Protein AF-A0A8S2LA49-F1 (afdb_monomer_lite)

Radius of gyration: 34.68 Å; chains: 1; bounding box: 77×92×83 Å

pLDDT: mean 70.98, std 21.09, range [27.19, 97.44]

Organism: NCBI:txid392030

Foldseek 3Di:
DDQLVVLCVVVVDPDSQQSDCDDPNDGHPSCLLPPVVVVLLVVLVVVLVVVVVVDPDDDDDDPDVPLLVLLVVLLVLLVVLLVVVVCCVPPVDPDDDDPVVVVSNVSVVVSSVSVSVCSNPVQDDDDDDVVVSVVSVVVVLCSVCVVVVVCVVPDPDDPVVNVSSVVSNVSVVVSVVSVVVSVPPPDDDDDDDDDDDDDDDDDDDDDDDDDDDDDDDDDDDPDDDPQLEPVPDDPVCVLVVVSCVVVVVCVVVVVCPDPVNDHDDYPLLPLDPPPDPDPDVDPVVVCCVPQVVVLVVLLVLLVLLLVLCVVQVVLVVVLVVLVVVQVPDPPPPVSVVVNVVSVVSNVVSNVSSVSSVVVSVVSLLVSLSSQLSVQLVVLVVVLVVDDPVVNVVDDPVRSVCSSPVVSVVVSVVSVVVSCVVSVVVSVVVVVVVVCVPPNPLLVVLVVVVVVVVVVVVVLVVLLVVLVVQLVVLVVVLVVLVVVCVVCVVVCVVVVCPVVSVVVSVVSVVSNVVSVVSNVVSVVVVVVCVVCSVVVSVD

Secondary structure (DSSP, 8-state):
--HHHHHHHHH--SSTTSSSSEETTEE-HHHIIIIIIHHHHHHHHHHHHHHHHT----------HHHHHHHHHHHHHHHHHHHHHHHIIIII--SPPPHHHHHHHHHHHHHHHHHHHHHHHTTS------HHHHHHHHHHHHHHTHHHHHHHHH-S--HHHHHHHHHHHHHHHHHHHHHHHHHHTT-------------------------------------------GGG--HHHHHHTGGGHHHHHHHHTT---SGGGSPPPPGGGS----SS----S-HHHHHHHHHHHHHHHHHHHHHHHHHHHTHHHHHHHHHHHHHHHHTS-S-HHHHHHHHHHHHHHHHHHHHHHHHHHHHHHHHHHHHHHHHHHHHHHHHHHHHTTS-HHHHTTS-HHHHHHIIIIIHHHHHHHHHHHHHHHHHHHHHHHHHHHHHHHHGGGHHHHHHHHHHHHHHHHHHHHHHHHHHHHHHHHHHHHHHHHHHHHHTHHHHHHTTTHHHHHHHHHHHHHHHHHHHHHHHHHHHHHHHHHHHHHHHHH-

Sequence (538 aa):
MELSNFLSLICNDSSDSSSKIWFDQDLSPCFRKYILEFVLYTITLILVSYNIGQRLKCSYRLWTLPLALIRLGSSLVLITTFSFYFYDYFFANNTKYQWIDAINVLLILITHLFICYFNFNRNLYHNKRPMNYIIWMIIFFFIQNYDIYRIIIKHLTLIESVYVSVRQSCLVLITFGLLCICCHTCDQPMPPEHPETNESQYLLPDTVIIQSRCLFLPSSQQESSHVINEDLATLAELFTFAWFNPLMKRGYNSLIIDLNDLCSLPFALLPLRSSGVQHHRRLSHALMKNFGRSFFLLGILKILGDGLAFGGPIFLNKLIIYMEESSGSEQKDRDLRRGLLLSSILIGTVAVASFLNTHFTYRINRLGLRSKIYLYTRIYSTATQLNTCQMNTFNMGEIVNFMSTDSDRIVNFFQSFHAFWSLPVQIAIVLYLLYQQIGLTFLIGLVFAIILIPINKCIASKIAKFSQDMMLYKDERIKVVSEIIYGMRTIKMNTYENYFTDRINDIRQKELRALRGRKYLDAFCVYFWATTPVLISV

Structure (mmCIF, N/CA/C/O backbone):
data_AF-A0A8S2LA49-F1
#
_entry.id   AF-A0A8S2LA49-F1
#
loop_
_atom_site.group_PDB
_atom_site.id
_atom_site.type_symbol
_atom_site.label_atom_id
_atom_site.label_alt_id
_atom_site.label_comp_id
_atom_site.label_asym_id
_atom_site.label_entity_id
_atom_site.label_seq_id
_atom_site.pdbx_PDB_ins_code
_atom_site.Cartn_x
_atom_site.Cartn_y
_atom_site.Cartn_z
_atom_site.occupancy
_atom_site.B_iso_or_equiv
_atom_site.auth_seq_id
_atom_site.auth_comp_id
_atom_site.auth_asym_id
_atom_site.auth_atom_id
_atom_site.pdbx_PDB_model_num
ATOM 1 N N . MET A 1 1 ? 22.998 -6.780 -13.467 1.00 42.31 1 MET A N 1
ATOM 2 C CA . MET A 1 1 ? 23.944 -7.870 -13.160 1.00 42.31 1 MET A CA 1
ATOM 3 C C . MET A 1 1 ? 23.266 -9.134 -13.643 1.00 42.31 1 MET A C 1
ATOM 5 O O . MET A 1 1 ? 22.293 -9.553 -13.033 1.00 42.31 1 MET A O 1
ATOM 9 N N . GLU A 1 2 ? 23.621 -9.587 -14.841 1.00 47.81 2 GLU A N 1
ATOM 10 C CA . GLU A 1 2 ? 22.910 -10.674 -15.515 1.00 47.81 2 GLU A CA 1
ATOM 11 C C . GLU A 1 2 ? 22.994 -11.967 -14.697 1.00 47.81 2 GLU A C 1
ATOM 13 O O . GLU A 1 2 ? 24.036 -12.272 -14.115 1.00 47.81 2 GLU A O 1
ATOM 18 N N . LEU A 1 3 ? 21.896 -12.726 -14.643 1.00 49.09 3 LEU A N 1
ATOM 19 C CA . LEU A 1 3 ? 21.831 -14.025 -13.966 1.00 49.09 3 LEU A CA 1
ATOM 20 C C . LEU A 1 3 ? 22.908 -14.989 -14.498 1.00 49.09 3 LEU A C 1
ATOM 22 O O . LEU A 1 3 ? 23.422 -15.800 -13.738 1.00 49.09 3 LEU A O 1
ATOM 26 N N . SER A 1 4 ? 23.301 -14.839 -15.768 1.00 50.78 4 SER A N 1
ATOM 27 C CA . SER A 1 4 ? 24.429 -15.532 -16.404 1.00 50.78 4 SER A CA 1
ATOM 28 C C . SER A 1 4 ? 25.749 -15.306 -15.663 1.00 50.78 4 SER A C 1
ATOM 30 O O . SER A 1 4 ? 26.486 -16.261 -15.451 1.00 50.78 4 SER A O 1
ATOM 32 N N . ASN A 1 5 ? 26.017 -14.081 -15.197 1.00 54.66 5 ASN A N 1
ATOM 33 C CA . ASN A 1 5 ? 27.236 -13.726 -14.462 1.00 54.66 5 ASN A CA 1
ATOM 34 C C . ASN A 1 5 ? 27.218 -14.217 -13.011 1.00 54.66 5 ASN A C 1
ATOM 36 O O . ASN A 1 5 ? 28.263 -14.473 -12.425 1.00 54.66 5 ASN A O 1
ATOM 40 N N . PHE A 1 6 ? 26.033 -14.353 -12.415 1.00 56.72 6 PHE A N 1
ATOM 41 C CA . PHE A 1 6 ? 25.884 -14.969 -11.096 1.00 56.72 6 PHE A CA 1
ATOM 42 C C . PHE A 1 6 ? 26.010 -16.497 -11.180 1.00 56.72 6 PHE A C 1
ATOM 44 O O . PHE A 1 6 ? 26.705 -17.107 -10.373 1.00 56.72 6 PHE A O 1
ATOM 51 N N . LEU A 1 7 ? 25.392 -17.112 -12.192 1.00 53.44 7 LEU A N 1
ATOM 52 C CA . LEU A 1 7 ? 25.483 -18.547 -12.459 1.00 53.44 7 LEU A CA 1
ATOM 53 C C . LEU A 1 7 ? 26.892 -18.957 -12.900 1.00 53.44 7 LEU A C 1
ATOM 55 O O . LEU A 1 7 ? 27.356 -20.005 -12.470 1.00 53.44 7 LEU A O 1
ATOM 59 N N . SER A 1 8 ? 27.610 -18.138 -13.675 1.00 57.28 8 SER A N 1
ATOM 60 C CA . SER A 1 8 ? 29.009 -18.408 -14.040 1.00 57.28 8 SER A CA 1
ATOM 61 C C . SER A 1 8 ? 29.940 -18.362 -12.826 1.00 57.28 8 SER A C 1
ATOM 63 O O . SER A 1 8 ? 30.824 -19.208 -12.703 1.00 57.28 8 SER A O 1
ATOM 65 N N . LEU A 1 9 ? 29.692 -17.443 -11.884 1.00 58.16 9 LEU A N 1
ATOM 66 C CA . LEU A 1 9 ? 30.422 -17.361 -10.616 1.00 58.16 9 LEU A CA 1
ATOM 67 C C . LEU A 1 9 ? 30.170 -18.586 -9.719 1.00 58.16 9 LEU A C 1
ATOM 69 O O . LEU A 1 9 ? 31.062 -19.016 -8.993 1.00 58.16 9 LEU A O 1
ATOM 73 N N . ILE A 1 10 ? 28.954 -19.140 -9.760 1.00 55.84 10 ILE A N 1
ATOM 74 C CA . ILE A 1 10 ? 28.540 -20.291 -8.942 1.00 55.84 10 ILE A CA 1
ATOM 75 C C . ILE A 1 10 ? 28.975 -21.623 -9.558 1.00 55.84 10 ILE A C 1
ATOM 77 O O . ILE A 1 10 ? 29.398 -22.517 -8.829 1.00 55.84 10 ILE A O 1
ATOM 81 N N . CYS A 1 11 ? 28.876 -21.765 -10.879 1.00 58.81 11 CYS A N 1
ATOM 82 C CA . CYS A 1 11 ? 29.075 -23.037 -11.577 1.00 58.81 11 CYS A CA 1
ATOM 83 C C . CYS A 1 11 ? 30.540 -23.309 -11.952 1.00 58.81 11 CYS A C 1
ATOM 85 O O . CYS A 1 11 ? 30.855 -24.420 -12.369 1.00 58.81 11 CYS A O 1
ATOM 87 N N . ASN A 1 12 ? 31.430 -22.328 -11.738 1.00 49.88 12 ASN A N 1
ATOM 88 C CA . ASN A 1 12 ? 32.895 -22.424 -11.799 1.00 49.88 12 ASN A CA 1
ATOM 89 C C . ASN A 1 12 ? 33.439 -23.259 -12.974 1.00 49.88 12 ASN A C 1
ATOM 91 O O . ASN A 1 12 ? 34.395 -24.019 -12.821 1.00 49.88 12 ASN A O 1
ATOM 95 N N . ASP A 1 13 ? 32.813 -23.108 -14.139 1.00 52.88 13 ASP A N 1
ATOM 96 C CA . ASP A 1 13 ? 33.255 -23.687 -15.400 1.00 52.88 13 ASP A CA 1
ATOM 97 C C . ASP A 1 13 ? 33.583 -22.537 -16.347 1.00 52.88 13 ASP A C 1
ATOM 99 O O . ASP A 1 13 ? 32.735 -21.702 -16.656 1.00 52.88 13 ASP A O 1
ATOM 103 N N . SER A 1 14 ? 34.827 -22.501 -16.823 1.00 46.59 14 SER A N 1
ATOM 104 C CA . SER A 1 14 ? 35.354 -21.499 -17.758 1.00 46.59 14 SER A CA 1
ATOM 105 C C . SER A 1 14 ? 34.819 -21.645 -19.191 1.00 46.59 14 SER A C 1
ATOM 107 O O . SER A 1 14 ? 35.348 -21.027 -20.113 1.00 46.59 14 SER A O 1
ATOM 109 N N . SER A 1 15 ? 33.790 -22.468 -19.398 1.00 48.94 15 SER A N 1
ATOM 110 C CA . SER A 1 15 ? 33.100 -22.633 -20.671 1.00 48.94 15 SER A CA 1
ATOM 111 C C . SER A 1 15 ? 31.756 -21.894 -20.642 1.00 48.94 15 SER A C 1
ATOM 113 O O . SER A 1 15 ? 30.886 -22.176 -19.818 1.00 48.94 15 SER A O 1
ATOM 115 N N . ASP A 1 16 ? 31.559 -20.981 -21.598 1.00 51.62 16 ASP A N 1
ATOM 116 C CA . ASP A 1 16 ? 30.338 -20.177 -21.840 1.00 51.62 16 ASP A CA 1
ATOM 117 C C . ASP A 1 16 ? 29.027 -20.992 -21.991 1.00 51.62 16 ASP A C 1
ATOM 119 O O . ASP A 1 16 ? 27.938 -20.441 -22.179 1.00 51.62 16 ASP A O 1
ATOM 123 N N . SER A 1 17 ? 29.114 -22.321 -21.941 1.00 49.66 17 SER A N 1
ATOM 124 C CA . SER A 1 17 ? 28.010 -23.275 -22.008 1.00 49.66 17 SER A CA 1
ATOM 125 C C . SER A 1 17 ? 27.279 -23.497 -20.678 1.00 49.66 17 SER A C 1
ATOM 127 O O . SER A 1 17 ? 26.108 -23.869 -20.699 1.00 49.66 17 SER A O 1
ATOM 129 N N . SER A 1 18 ? 27.927 -23.291 -19.525 1.00 49.44 18 SER A N 1
ATOM 130 C CA . SER A 1 18 ? 27.370 -23.650 -18.205 1.00 49.44 18 SER A CA 1
ATOM 131 C C . SER A 1 18 ? 26.471 -22.568 -17.587 1.00 49.44 18 SER A C 1
ATOM 133 O O . SER A 1 18 ? 25.603 -22.881 -16.771 1.00 49.44 18 SER A O 1
ATOM 135 N N . SER A 1 19 ? 26.637 -21.308 -18.002 1.00 52.00 19 SER A N 1
ATOM 136 C CA . SER A 1 19 ? 25.934 -20.130 -17.470 1.00 52.00 19 SER A CA 1
ATOM 137 C C . SER A 1 19 ? 24.580 -19.849 -18.133 1.00 52.00 19 SER A C 1
ATOM 139 O O . SER A 1 19 ? 23.784 -19.059 -17.618 1.00 52.00 19 SER A O 1
ATOM 141 N N . LYS A 1 20 ? 24.299 -20.486 -19.276 1.00 57.47 20 LYS A N 1
ATOM 142 C CA . LYS A 1 20 ? 23.033 -20.341 -20.006 1.00 57.47 20 LYS A CA 1
ATOM 143 C C . LYS A 1 20 ? 21.949 -21.204 -19.359 1.00 57.47 20 LYS A C 1
ATOM 145 O O . LYS A 1 20 ? 22.207 -22.326 -18.936 1.00 57.47 20 LYS A O 1
ATOM 150 N N . ILE A 1 21 ? 20.720 -20.688 -19.290 1.00 56.34 21 ILE A N 1
ATOM 151 C CA . ILE A 1 21 ? 19.556 -21.421 -18.750 1.00 56.34 21 ILE A CA 1
ATOM 152 C C . ILE A 1 21 ? 19.215 -22.624 -19.650 1.00 56.34 21 ILE A C 1
ATOM 154 O O . ILE A 1 21 ? 18.895 -23.708 -19.160 1.00 56.34 21 ILE A O 1
ATOM 158 N N . TRP A 1 22 ? 19.362 -22.439 -20.964 1.00 55.00 22 TRP A N 1
ATOM 159 C CA . TRP A 1 22 ? 19.108 -23.440 -21.996 1.00 55.00 22 TRP A CA 1
ATOM 160 C C . TRP A 1 22 ? 20.400 -23.790 -22.738 1.00 55.00 22 TRP A C 1
ATOM 162 O O . TRP A 1 22 ? 21.115 -22.897 -23.197 1.00 55.00 22 TRP A O 1
ATOM 172 N N . PHE A 1 23 ? 20.682 -25.085 -22.876 1.00 53.94 23 PHE A N 1
ATOM 173 C CA . PHE A 1 23 ? 21.806 -25.624 -23.640 1.00 53.94 23 PHE A CA 1
ATOM 174 C C . PHE A 1 23 ? 21.334 -26.845 -24.447 1.00 53.94 23 PHE A C 1
ATOM 176 O O . PHE A 1 23 ? 20.773 -27.775 -23.872 1.00 53.94 23 PHE A O 1
ATOM 183 N N . ASP A 1 24 ? 21.509 -26.826 -25.774 1.00 52.06 24 ASP A N 1
ATOM 184 C CA . ASP A 1 24 ? 21.071 -27.885 -26.705 1.00 52.06 24 ASP A CA 1
ATOM 185 C C . ASP A 1 24 ? 19.638 -28.399 -26.459 1.00 52.06 24 ASP A C 1
ATOM 187 O O . ASP A 1 24 ? 19.400 -29.591 -26.243 1.00 52.06 24 ASP A O 1
ATOM 191 N N . GLN A 1 25 ? 18.673 -27.468 -26.482 1.00 57.00 25 GLN A N 1
ATOM 192 C CA . GLN A 1 25 ? 17.233 -27.727 -26.293 1.00 57.00 25 GLN A CA 1
ATOM 193 C C . GLN A 1 25 ? 16.859 -28.350 -24.932 1.00 57.00 25 GLN A C 1
ATOM 195 O O . GLN A 1 25 ? 15.728 -28.792 -24.745 1.00 57.00 25 GLN A O 1
ATOM 200 N N . ASP A 1 26 ? 17.779 -28.347 -23.968 1.00 54.00 26 ASP A N 1
ATOM 201 C CA . ASP A 1 26 ? 17.592 -28.875 -22.620 1.00 54.00 26 ASP A CA 1
ATOM 202 C C . ASP A 1 26 ? 17.981 -27.832 -21.559 1.00 54.00 26 ASP A C 1
ATOM 204 O O . ASP A 1 26 ? 18.766 -26.914 -21.802 1.00 54.00 26 ASP A O 1
ATOM 208 N N . LEU A 1 27 ? 17.456 -27.991 -20.341 1.00 58.12 27 LEU A N 1
ATOM 209 C CA . LEU A 1 27 ? 17.895 -27.199 -19.186 1.00 58.12 27 LEU A CA 1
ATOM 210 C C . LEU A 1 27 ? 19.356 -27.505 -18.849 1.00 58.12 27 LEU A C 1
ATOM 212 O O . LEU A 1 27 ? 19.749 -28.684 -18.779 1.00 58.12 27 LEU A O 1
ATOM 216 N N . SER A 1 28 ? 20.136 -26.449 -18.594 1.00 59.91 28 SER A N 1
ATOM 217 C CA . SER A 1 28 ? 21.550 -26.591 -18.262 1.00 59.91 28 SER A CA 1
ATOM 218 C C . SER A 1 28 ? 21.755 -27.349 -16.939 1.00 59.91 28 SER A C 1
ATOM 220 O O . SER A 1 28 ? 20.918 -27.279 -16.029 1.00 59.91 28 SER A O 1
ATOM 222 N N . PRO A 1 29 ? 22.854 -28.118 -16.804 1.00 57.59 29 PRO A N 1
ATOM 223 C CA . PRO A 1 29 ? 23.135 -28.907 -15.599 1.00 57.59 29 PRO A CA 1
ATOM 224 C C . PRO A 1 29 ? 23.209 -28.040 -14.338 1.00 57.59 29 PRO A C 1
ATOM 226 O O . PRO A 1 29 ? 22.682 -28.420 -13.296 1.00 57.59 29 PRO A O 1
ATOM 229 N N . CYS A 1 30 ? 23.801 -26.854 -14.483 1.00 60.22 30 CYS A N 1
ATOM 230 C CA . CYS A 1 30 ? 23.899 -25.805 -13.476 1.00 60.22 30 CYS A CA 1
ATOM 231 C C . CYS A 1 30 ? 22.491 -25.350 -13.034 1.00 60.22 30 CYS A C 1
ATOM 233 O O . CYS A 1 30 ? 22.104 -25.562 -11.885 1.00 60.22 30 CYS A O 1
ATOM 235 N N . PHE A 1 31 ? 21.654 -24.832 -13.937 1.00 61.25 31 PHE A N 1
ATOM 236 C CA . PHE A 1 31 ? 20.331 -24.306 -13.571 1.00 61.25 31 PHE A CA 1
ATOM 237 C C . PHE A 1 31 ? 19.428 -25.344 -12.870 1.00 61.25 31 PHE A C 1
ATOM 239 O O . PHE A 1 31 ? 18.764 -25.036 -11.878 1.00 61.25 31 PHE A O 1
ATOM 246 N N . ARG A 1 32 ? 19.444 -26.599 -13.333 1.00 60.88 32 ARG A N 1
ATOM 247 C CA . ARG A 1 32 ? 18.687 -27.710 -12.730 1.00 60.88 32 ARG A CA 1
ATOM 248 C C . ARG A 1 32 ? 19.127 -28.017 -11.292 1.00 60.88 32 ARG A C 1
ATOM 250 O O . ARG A 1 32 ? 18.281 -28.029 -10.399 1.00 60.88 32 ARG A O 1
ATOM 257 N N . LYS A 1 33 ? 20.432 -28.197 -11.058 1.00 58.09 33 LYS A N 1
ATOM 258 C CA . LYS A 1 33 ? 20.980 -28.491 -9.722 1.00 58.09 33 LYS A CA 1
ATOM 259 C C . LYS A 1 33 ? 20.807 -27.315 -8.748 1.00 58.09 33 LYS A C 1
ATOM 261 O O . LYS A 1 33 ? 20.534 -27.519 -7.568 1.00 58.09 33 LYS A O 1
ATOM 266 N N . TYR A 1 34 ? 20.939 -26.074 -9.224 1.00 61.03 34 TYR A N 1
ATOM 267 C CA . TYR A 1 34 ? 20.980 -24.888 -8.356 1.00 61.03 34 TYR A CA 1
ATOM 268 C C . TYR A 1 34 ? 19.639 -24.216 -8.091 1.00 61.03 34 TYR A C 1
ATOM 270 O O . TYR A 1 34 ? 19.451 -23.673 -7.009 1.00 61.03 34 TYR A O 1
ATOM 278 N N . ILE A 1 35 ? 18.722 -24.186 -9.058 1.00 60.50 35 ILE A N 1
ATOM 279 C CA . ILE A 1 35 ? 17.470 -23.426 -8.919 1.00 60.50 35 ILE A CA 1
ATOM 280 C C . ILE A 1 35 ? 16.290 -24.362 -8.710 1.00 60.50 35 ILE A C 1
ATOM 282 O O . ILE A 1 35 ? 15.455 -24.095 -7.853 1.00 60.50 35 ILE A O 1
ATOM 286 N N . LEU A 1 36 ? 16.225 -25.477 -9.434 1.00 60.62 36 LEU A N 1
ATOM 287 C CA . LEU A 1 36 ? 15.136 -26.437 -9.265 1.00 60.62 36 LEU A CA 1
ATOM 288 C C . LEU A 1 36 ? 15.345 -27.303 -8.024 1.00 60.62 36 LEU A C 1
ATOM 290 O O . LEU A 1 36 ? 14.480 -27.331 -7.155 1.00 60.62 36 LEU A O 1
ATOM 294 N N . GLU A 1 37 ? 16.494 -27.965 -7.899 1.00 59.72 37 GLU A N 1
ATOM 295 C CA . GLU A 1 37 ? 16.731 -28.894 -6.790 1.00 59.72 37 GLU A CA 1
ATOM 296 C C . GLU A 1 37 ? 16.912 -28.172 -5.448 1.00 59.72 37 GLU A C 1
ATOM 298 O O . GLU A 1 37 ? 16.179 -28.455 -4.500 1.00 59.72 37 GLU A O 1
ATOM 303 N N . PHE A 1 38 ? 17.815 -27.191 -5.350 1.00 59.88 38 PHE A N 1
ATOM 304 C CA . PHE A 1 38 ? 18.083 -26.474 -4.093 1.00 59.88 38 PHE A CA 1
ATOM 305 C C . PHE A 1 38 ? 16.847 -25.757 -3.518 1.00 59.88 38 PHE A C 1
ATOM 307 O O . PHE A 1 38 ? 16.583 -25.832 -2.314 1.00 59.88 38 PHE A O 1
ATOM 314 N N . VAL A 1 39 ? 16.049 -25.079 -4.353 1.00 59.53 39 VAL A N 1
ATOM 315 C CA . VAL A 1 39 ? 14.824 -24.395 -3.894 1.00 59.53 39 VAL A CA 1
ATOM 316 C C . VAL A 1 39 ? 13.800 -25.411 -3.385 1.00 59.53 39 VAL A C 1
ATOM 318 O O . VAL A 1 39 ? 13.149 -25.188 -2.365 1.00 59.53 39 VAL A O 1
ATOM 321 N N . LEU A 1 40 ? 13.695 -26.577 -4.021 1.00 59.75 40 LEU A N 1
ATOM 322 C CA . LEU A 1 40 ? 12.786 -27.628 -3.572 1.00 59.75 40 LEU A CA 1
ATOM 323 C C . LEU A 1 40 ? 13.275 -28.292 -2.271 1.00 59.75 40 LEU A C 1
ATOM 325 O O . LEU A 1 40 ? 12.476 -28.523 -1.359 1.00 59.75 40 LEU A O 1
ATOM 329 N N . TYR A 1 41 ? 14.583 -28.527 -2.126 1.00 58.31 41 TYR A N 1
ATOM 330 C CA . TYR A 1 41 ? 15.194 -29.031 -0.887 1.00 58.31 41 TYR A CA 1
ATOM 331 C C . TYR A 1 41 ? 15.030 -28.051 0.281 1.00 58.31 41 TYR A C 1
ATOM 333 O O . TYR A 1 41 ? 14.722 -28.453 1.401 1.00 58.31 41 TYR A O 1
ATOM 341 N N . THR A 1 42 ? 15.175 -26.750 0.037 1.00 54.28 42 THR A N 1
ATOM 342 C CA . THR A 1 42 ? 14.980 -25.727 1.076 1.00 54.28 42 THR A CA 1
ATOM 343 C C . THR A 1 42 ? 13.511 -25.588 1.471 1.00 54.28 42 THR A C 1
ATOM 345 O O . THR A 1 42 ? 13.208 -25.550 2.663 1.00 54.28 42 THR A O 1
ATOM 348 N N . ILE A 1 43 ? 12.574 -25.610 0.517 1.00 56.25 43 ILE A N 1
ATOM 349 C CA . ILE A 1 43 ? 11.130 -25.608 0.808 1.00 56.25 43 ILE A CA 1
ATOM 350 C C . ILE A 1 43 ? 10.727 -26.854 1.605 1.00 56.25 43 ILE A C 1
ATOM 352 O O . ILE A 1 43 ? 10.008 -26.743 2.599 1.00 56.25 43 ILE A O 1
ATOM 356 N N . THR A 1 44 ? 11.204 -28.039 1.217 1.00 54.66 44 THR A N 1
ATOM 357 C CA . THR A 1 44 ? 10.915 -29.287 1.941 1.00 54.66 44 THR A CA 1
ATOM 358 C C . THR A 1 44 ? 11.527 -29.278 3.343 1.00 54.66 44 THR A C 1
ATOM 360 O O . THR A 1 44 ? 10.827 -29.615 4.297 1.00 54.66 44 THR A O 1
ATOM 363 N N . LEU A 1 45 ? 12.762 -28.790 3.515 1.00 55.44 45 LEU A N 1
ATOM 364 C CA . LEU A 1 45 ? 13.391 -28.602 4.827 1.00 55.44 45 LEU A CA 1
ATOM 365 C C . LEU A 1 45 ? 12.601 -27.627 5.710 1.00 55.44 45 LEU A C 1
ATOM 367 O O . LEU A 1 45 ? 12.387 -27.912 6.887 1.00 55.44 45 LEU A O 1
ATOM 371 N N . ILE A 1 46 ? 12.122 -26.508 5.159 1.00 53.88 46 ILE A N 1
ATOM 372 C CA . ILE A 1 46 ? 11.299 -25.525 5.881 1.00 53.88 46 ILE A CA 1
ATOM 373 C C . ILE A 1 46 ? 9.960 -26.143 6.295 1.00 53.88 46 ILE A C 1
ATOM 375 O O . ILE A 1 46 ? 9.539 -25.971 7.436 1.00 53.88 46 ILE A O 1
ATOM 379 N N . LEU A 1 47 ? 9.299 -26.896 5.412 1.00 52.53 47 LEU A N 1
ATOM 380 C CA . LEU A 1 47 ? 8.032 -27.571 5.713 1.00 52.53 47 LEU A CA 1
ATOM 381 C C . LEU A 1 47 ? 8.200 -28.670 6.772 1.00 52.53 47 LEU A C 1
ATOM 383 O O . LEU A 1 47 ? 7.364 -28.789 7.672 1.00 52.53 47 LEU A O 1
ATOM 387 N N . VAL A 1 48 ? 9.281 -29.452 6.702 1.00 53.44 48 VAL A N 1
ATOM 388 C CA . VAL A 1 48 ? 9.620 -30.475 7.705 1.00 53.44 48 VAL A CA 1
ATOM 389 C C . VAL A 1 48 ? 9.961 -29.815 9.044 1.00 53.44 48 VAL A C 1
ATOM 391 O O . VAL A 1 48 ? 9.390 -30.186 10.067 1.00 53.44 48 VAL A O 1
ATOM 394 N N . SER A 1 49 ? 10.784 -28.765 9.040 1.00 51.78 49 SER A N 1
ATOM 395 C CA . SER A 1 49 ? 11.155 -28.003 10.242 1.00 51.78 49 SER A CA 1
ATOM 396 C C . SER A 1 49 ? 9.959 -27.290 10.876 1.00 51.78 49 SER A C 1
ATOM 398 O O . SER A 1 49 ? 9.833 -27.267 12.096 1.00 51.78 49 SER A O 1
ATOM 400 N N . TYR A 1 50 ? 9.035 -26.758 10.073 1.00 48.25 50 TYR A N 1
ATOM 401 C CA . TYR A 1 50 ? 7.782 -26.160 10.540 1.00 48.25 50 TYR A CA 1
ATOM 402 C C . TYR A 1 50 ? 6.885 -27.189 11.236 1.00 48.25 50 TYR A C 1
ATOM 404 O O . TYR A 1 50 ? 6.327 -26.912 12.299 1.00 48.25 50 TYR A O 1
ATOM 412 N N . ASN A 1 51 ? 6.773 -28.393 10.669 1.00 49.38 51 ASN A N 1
ATOM 413 C CA . ASN A 1 51 ? 5.989 -29.475 11.264 1.00 49.38 51 ASN A CA 1
ATOM 414 C C . ASN A 1 51 ? 6.635 -30.030 12.543 1.00 49.38 51 ASN A C 1
ATOM 416 O O . ASN A 1 51 ? 5.913 -30.356 13.486 1.00 49.38 51 ASN A O 1
ATOM 420 N N . ILE A 1 52 ? 7.970 -30.083 12.612 1.00 48.38 52 ILE A N 1
ATOM 421 C CA . ILE A 1 52 ? 8.723 -30.453 13.823 1.00 48.38 52 ILE A CA 1
ATOM 422 C C . ILE A 1 52 ? 8.584 -29.368 14.903 1.00 48.38 52 ILE A C 1
ATOM 424 O O . ILE A 1 52 ? 8.270 -29.673 16.052 1.00 48.38 52 ILE A O 1
ATOM 428 N N . GLY A 1 53 ? 8.738 -28.093 14.536 1.00 42.00 53 GLY A N 1
ATOM 429 C CA . GLY A 1 53 ? 8.668 -26.947 15.448 1.00 42.00 53 GLY A CA 1
ATOM 430 C C . GLY A 1 53 ? 7.291 -26.727 16.079 1.00 42.00 53 GLY A C 1
ATOM 431 O O . GLY A 1 53 ? 7.182 -26.082 17.120 1.00 42.00 53 GLY A O 1
ATOM 432 N N . GLN A 1 54 ? 6.227 -27.301 15.511 1.00 42.97 54 GLN A N 1
ATOM 433 C CA . GLN A 1 54 ? 4.916 -27.332 16.160 1.00 42.97 54 GLN A CA 1
ATOM 434 C C . GLN A 1 54 ? 4.797 -28.376 17.286 1.00 42.97 54 GLN A C 1
ATOM 436 O O . GLN A 1 54 ? 3.800 -28.337 18.009 1.00 42.97 54 GLN A O 1
ATOM 441 N N . ARG A 1 55 ? 5.747 -29.311 17.453 1.00 48.47 55 ARG A N 1
ATOM 442 C CA . ARG A 1 55 ? 5.567 -30.498 18.312 1.00 48.47 55 ARG A CA 1
ATOM 443 C C . ARG A 1 55 ? 6.825 -30.924 19.086 1.00 48.47 55 ARG A C 1
ATOM 445 O O . ARG A 1 55 ? 7.265 -32.063 18.985 1.00 48.47 55 ARG A O 1
ATOM 452 N N . LEU A 1 56 ? 7.346 -30.039 19.936 1.00 33.94 56 LEU A N 1
ATOM 453 C CA . LEU A 1 56 ? 8.325 -30.383 20.978 1.00 33.94 56 LEU A CA 1
ATOM 454 C C . LEU A 1 56 ? 7.679 -30.303 22.369 1.00 33.94 56 LEU A C 1
ATOM 456 O O . LEU A 1 56 ? 7.830 -29.300 23.056 1.00 33.94 56 LEU A O 1
ATOM 460 N N . LYS A 1 57 ? 6.953 -31.355 22.775 1.00 34.44 57 LYS A N 1
ATOM 461 C CA . LYS A 1 57 ? 6.760 -31.739 24.187 1.00 34.44 57 LYS A CA 1
ATOM 462 C C . LYS A 1 57 ? 6.506 -33.255 24.307 1.00 34.44 57 LYS A C 1
ATOM 464 O O . LYS A 1 57 ? 5.590 -33.776 23.678 1.00 34.44 57 LYS A O 1
ATOM 469 N N . CYS A 1 58 ? 7.260 -33.868 25.224 1.00 34.19 58 CYS A N 1
ATOM 470 C CA . CYS A 1 58 ? 7.002 -35.107 25.977 1.00 34.19 58 CYS A CA 1
ATOM 471 C C . CYS A 1 58 ? 7.557 -36.485 25.551 1.00 34.19 58 CYS A C 1
ATOM 473 O O . CYS A 1 58 ? 7.946 -36.738 24.416 1.00 34.19 58 CYS A O 1
ATOM 475 N N . SER A 1 59 ? 7.618 -37.306 26.612 1.00 35.75 59 SER A N 1
ATOM 476 C CA . SER A 1 59 ? 8.525 -38.402 26.982 1.00 35.75 59 SER A CA 1
ATOM 477 C C . SER A 1 59 ? 8.211 -39.773 26.363 1.00 35.75 59 SER A C 1
ATOM 479 O O . SER A 1 59 ? 7.091 -40.040 25.930 1.00 35.75 59 SER A O 1
ATOM 481 N N . TYR A 1 60 ? 9.213 -40.659 26.345 1.00 37.34 60 TYR A N 1
ATOM 482 C CA . TYR A 1 60 ? 9.137 -42.002 25.765 1.00 37.34 60 TYR A CA 1
ATOM 483 C C . TYR A 1 60 ? 8.357 -42.982 26.670 1.00 37.34 60 TYR A C 1
ATOM 485 O O . TYR A 1 60 ? 8.506 -42.965 27.891 1.00 37.34 60 TYR A O 1
ATOM 493 N N . ARG A 1 61 ? 7.567 -43.895 26.083 1.00 41.03 61 ARG A N 1
ATOM 494 C CA . ARG A 1 61 ? 7.044 -45.092 26.775 1.00 41.03 61 ARG A CA 1
ATOM 495 C C . ARG A 1 61 ? 7.227 -46.347 25.916 1.00 41.03 61 ARG A C 1
ATOM 497 O O . ARG A 1 61 ? 6.996 -46.336 24.711 1.00 41.03 61 ARG A O 1
ATOM 504 N N . LEU A 1 62 ? 7.670 -47.421 26.573 1.00 39.56 62 LEU A N 1
ATOM 505 C CA . LEU A 1 62 ? 8.365 -48.600 26.031 1.00 39.56 62 LEU A CA 1
ATOM 506 C C . LEU A 1 62 ? 7.461 -49.692 25.404 1.00 39.56 62 LEU A C 1
ATOM 508 O O . LEU A 1 62 ? 7.810 -50.867 25.436 1.00 39.56 62 LEU A O 1
ATOM 512 N N . TRP A 1 63 ? 6.300 -49.359 24.838 1.00 40.62 63 TRP A N 1
ATOM 513 C CA . TRP A 1 63 ? 5.411 -50.358 24.219 1.00 40.62 63 TRP A CA 1
ATOM 514 C C . TRP A 1 63 ? 5.214 -50.060 22.735 1.00 40.62 63 TRP A C 1
ATOM 516 O O . TRP A 1 63 ? 4.324 -49.302 22.373 1.00 40.62 63 TRP A O 1
ATOM 526 N N . THR A 1 64 ? 6.094 -50.596 21.877 1.00 49.06 64 THR A N 1
ATOM 527 C CA . THR A 1 64 ? 5.884 -50.830 20.423 1.00 49.06 64 THR A CA 1
ATOM 528 C C . THR A 1 64 ? 7.133 -51.483 19.792 1.00 49.06 64 THR A C 1
ATOM 530 O O . THR A 1 64 ? 7.709 -50.970 18.838 1.00 49.06 64 THR A O 1
ATOM 533 N N . LEU A 1 65 ? 7.584 -52.634 20.309 1.00 47.31 65 LEU A N 1
ATOM 534 C CA . LEU A 1 65 ? 8.760 -53.349 19.777 1.00 47.31 65 LEU A CA 1
ATOM 535 C C . LEU A 1 65 ? 8.685 -53.674 18.257 1.00 47.31 65 LEU A C 1
ATOM 537 O O . LEU A 1 65 ? 9.667 -53.419 17.562 1.00 47.31 65 LEU A O 1
ATOM 541 N N . PRO A 1 66 ? 7.554 -54.147 17.682 1.00 53.12 66 PRO A N 1
ATOM 542 C CA . PRO A 1 66 ? 7.494 -54.454 16.246 1.00 53.12 66 PRO A CA 1
ATOM 543 C C . PRO A 1 66 ? 7.463 -53.199 15.357 1.00 53.12 66 PRO A C 1
ATOM 545 O O . PRO A 1 66 ? 8.083 -53.180 14.297 1.00 53.12 66 PRO A O 1
ATOM 548 N N . LEU A 1 67 ? 6.820 -52.112 15.802 1.00 49.81 67 LEU A N 1
ATOM 549 C CA . LEU A 1 67 ? 6.862 -50.826 15.093 1.00 49.81 67 LEU A CA 1
ATOM 550 C C . LEU A 1 67 ? 8.247 -50.176 15.179 1.00 49.81 67 LEU A C 1
ATOM 552 O O . LEU A 1 67 ? 8.684 -49.548 14.218 1.00 49.81 67 LEU A O 1
ATOM 556 N N . ALA A 1 68 ? 8.943 -50.333 16.307 1.00 49.88 68 ALA A N 1
ATOM 557 C CA . ALA A 1 68 ? 10.319 -49.884 16.456 1.00 49.88 68 ALA A CA 1
ATOM 558 C C . ALA A 1 68 ? 11.243 -50.625 15.483 1.00 49.88 68 ALA A C 1
ATOM 560 O O . ALA A 1 68 ? 12.040 -49.967 14.828 1.00 49.88 68 ALA A O 1
ATOM 561 N N . LEU A 1 69 ? 11.080 -51.944 15.309 1.00 52.09 69 LEU A N 1
ATOM 562 C CA . LEU A 1 69 ? 11.848 -52.745 14.345 1.00 52.09 69 LEU A CA 1
ATOM 563 C C . LEU A 1 69 ? 11.574 -52.352 12.886 1.00 52.09 69 LEU A C 1
ATOM 565 O O . LEU A 1 69 ? 12.515 -52.243 12.107 1.00 52.09 69 LEU A O 1
ATOM 569 N N . ILE A 1 70 ? 10.319 -52.067 12.519 1.00 54.22 70 ILE A N 1
ATOM 570 C CA . ILE A 1 70 ? 9.974 -51.566 11.175 1.00 54.22 70 ILE A CA 1
ATOM 571 C C . ILE A 1 70 ? 10.576 -50.170 10.940 1.00 54.22 70 ILE A C 1
ATOM 573 O O . ILE A 1 70 ? 11.123 -49.903 9.871 1.00 54.22 70 ILE A O 1
ATOM 577 N N . ARG A 1 71 ? 10.544 -49.288 11.949 1.00 53.41 71 ARG A N 1
ATOM 578 C CA . ARG A 1 71 ? 11.173 -47.958 11.881 1.00 53.41 71 ARG A CA 1
ATOM 579 C C . ARG A 1 71 ? 12.688 -48.057 11.745 1.00 53.41 71 ARG A C 1
ATOM 581 O O . ARG A 1 71 ? 13.236 -47.393 10.872 1.00 53.41 71 ARG A O 1
ATOM 588 N N . LEU A 1 72 ? 13.325 -48.919 12.538 1.00 53.78 72 LEU A N 1
ATOM 589 C CA . LEU A 1 72 ? 14.756 -49.225 12.461 1.00 53.78 72 LEU A CA 1
ATOM 590 C C . LEU A 1 72 ? 15.124 -49.807 11.092 1.00 53.78 72 LEU A C 1
ATOM 592 O O . LEU A 1 72 ? 16.112 -49.395 10.501 1.00 53.78 72 LEU A O 1
ATOM 596 N N . GLY A 1 73 ? 14.298 -50.704 10.548 1.00 55.75 73 GLY A N 1
ATOM 597 C CA . GLY A 1 73 ? 14.477 -51.255 9.206 1.00 55.75 73 GLY A CA 1
ATOM 598 C C . GLY A 1 73 ? 14.393 -50.179 8.122 1.00 55.75 73 GLY A C 1
ATOM 599 O O . GLY A 1 73 ? 15.274 -50.093 7.272 1.00 55.75 73 GLY A O 1
ATOM 600 N N . SER A 1 74 ? 13.386 -49.303 8.178 1.00 57.06 74 SER A N 1
ATOM 601 C CA . SER A 1 74 ? 13.223 -48.216 7.203 1.00 57.06 74 SER A CA 1
ATOM 602 C C . SER A 1 74 ? 14.333 -47.160 7.282 1.00 57.06 74 SER A C 1
ATOM 604 O O . SER A 1 74 ? 14.784 -46.670 6.249 1.00 57.06 74 SER A O 1
ATOM 606 N N . SER A 1 75 ? 14.824 -46.838 8.484 1.00 57.22 75 SER A N 1
ATOM 607 C CA . SER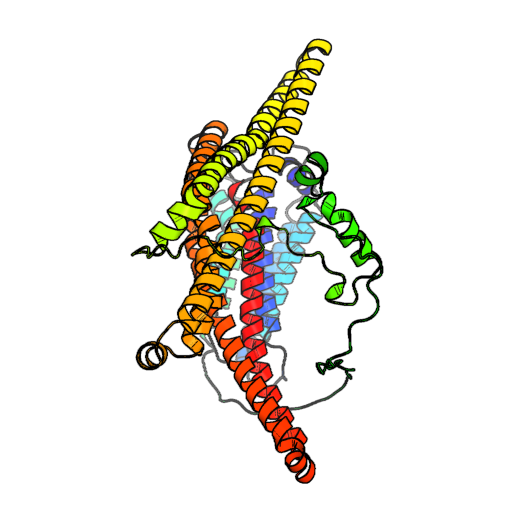 A 1 75 ? 15.930 -45.894 8.662 1.00 57.22 75 SER A CA 1
ATOM 608 C C . SER A 1 75 ? 17.270 -46.502 8.251 1.00 57.22 75 SER A C 1
ATOM 610 O O . SER A 1 75 ? 18.062 -45.814 7.613 1.00 57.22 75 SER A O 1
ATOM 612 N N . LEU A 1 76 ? 17.509 -47.787 8.534 1.00 55.28 76 LEU A N 1
ATOM 613 C CA . LEU A 1 76 ? 18.695 -48.509 8.066 1.00 55.28 76 LEU A CA 1
ATOM 614 C C . LEU A 1 76 ? 18.739 -48.585 6.539 1.00 55.28 76 LEU A C 1
ATOM 616 O O . LEU A 1 76 ? 19.793 -48.350 5.961 1.00 55.28 76 LEU A O 1
ATOM 620 N N . VAL A 1 77 ? 17.604 -48.838 5.882 1.00 58.03 77 VAL A N 1
ATOM 621 C CA . VAL A 1 77 ? 17.504 -48.846 4.414 1.00 58.03 77 VAL A CA 1
ATOM 622 C C . VAL A 1 77 ? 17.789 -47.460 3.820 1.00 58.03 77 VAL A C 1
ATOM 624 O O . VAL A 1 77 ? 18.518 -47.353 2.840 1.00 58.03 77 VAL A O 1
ATOM 627 N N . LEU A 1 78 ? 17.289 -46.379 4.428 1.00 57.88 78 LEU A N 1
ATOM 628 C CA . LEU A 1 78 ? 17.597 -45.017 3.973 1.00 57.88 78 LEU A CA 1
ATOM 629 C C . LEU A 1 78 ? 19.085 -44.672 4.142 1.00 57.88 78 LEU A C 1
ATOM 631 O O . LEU A 1 78 ? 19.698 -44.118 3.229 1.00 57.88 78 LEU A O 1
ATOM 635 N N . ILE A 1 79 ? 19.684 -45.050 5.274 1.00 56.34 79 ILE A N 1
ATOM 636 C CA . ILE A 1 79 ? 21.110 -44.827 5.546 1.00 56.34 79 ILE A CA 1
ATOM 637 C C . ILE A 1 79 ? 21.979 -45.614 4.560 1.00 56.34 79 ILE A C 1
ATOM 639 O O . ILE A 1 79 ? 22.913 -45.044 4.002 1.00 56.34 79 ILE A O 1
ATOM 643 N N . THR A 1 80 ? 21.659 -46.881 4.277 1.00 53.78 80 THR A N 1
ATOM 644 C CA . THR A 1 80 ? 22.430 -47.679 3.312 1.00 53.78 80 THR A CA 1
ATOM 645 C C . THR A 1 80 ? 22.305 -47.126 1.896 1.00 53.78 80 THR A C 1
ATOM 647 O O . THR A 1 80 ? 23.320 -47.018 1.212 1.00 53.78 80 THR A O 1
ATOM 650 N N . THR A 1 81 ? 21.120 -46.675 1.463 1.00 57.12 81 THR A N 1
ATOM 651 C CA . THR A 1 81 ? 20.976 -46.005 0.156 1.00 57.12 81 THR A CA 1
ATOM 652 C C . THR A 1 81 ? 21.768 -44.702 0.056 1.00 57.12 81 THR A C 1
ATOM 654 O O . THR A 1 81 ? 22.386 -44.452 -0.978 1.00 57.12 81 THR A O 1
ATOM 657 N N . PHE A 1 82 ? 21.832 -43.912 1.132 1.00 60.34 82 PHE A N 1
ATOM 658 C CA . PHE A 1 82 ? 22.666 -42.712 1.184 1.00 60.34 82 PHE A CA 1
ATOM 659 C C . PHE A 1 82 ? 24.161 -43.054 1.123 1.00 60.34 82 PHE A C 1
ATOM 661 O O . PHE A 1 82 ? 24.897 -42.424 0.369 1.00 60.34 82 PHE A O 1
ATOM 668 N N . SER A 1 83 ? 24.617 -44.075 1.856 1.00 54.06 83 SER A N 1
ATOM 669 C CA . SER A 1 83 ? 26.013 -44.528 1.816 1.00 54.06 83 SER A CA 1
ATOM 670 C C . SER A 1 83 ? 26.430 -45.024 0.428 1.00 54.06 83 SER A C 1
ATOM 672 O O . SER A 1 83 ? 27.554 -44.759 0.009 1.00 54.06 83 SER A O 1
ATOM 674 N N . PHE A 1 84 ? 25.531 -45.682 -0.311 1.00 54.12 84 PHE A N 1
ATOM 675 C CA . PHE A 1 84 ? 25.781 -46.087 -1.699 1.00 54.12 84 PHE A CA 1
ATOM 676 C C . PHE A 1 84 ? 25.810 -44.900 -2.667 1.00 54.12 84 PHE A C 1
ATOM 678 O O . PHE A 1 84 ? 26.704 -44.838 -3.504 1.00 54.12 84 PHE A O 1
ATOM 685 N N . TYR A 1 85 ? 24.896 -43.933 -2.530 1.00 58.81 85 TYR A N 1
ATOM 686 C CA . TYR A 1 85 ? 24.917 -42.707 -3.336 1.00 58.81 85 TYR A CA 1
ATOM 687 C C . TYR A 1 85 ? 26.187 -41.885 -3.078 1.00 58.81 85 TYR A C 1
ATOM 689 O O . TYR A 1 85 ? 26.823 -41.410 -4.012 1.00 58.81 85 TYR A O 1
ATOM 697 N N . PHE A 1 86 ? 26.600 -41.776 -1.812 1.00 58.00 86 PHE A N 1
ATOM 698 C CA . PHE A 1 86 ? 27.846 -41.126 -1.416 1.00 58.00 86 PHE A CA 1
ATOM 699 C C . PHE A 1 86 ? 29.069 -41.832 -2.014 1.00 58.00 86 PHE A C 1
ATOM 701 O O . PHE A 1 86 ? 29.961 -41.165 -2.530 1.00 58.00 86 PHE A O 1
ATOM 708 N N . TYR A 1 87 ? 29.098 -43.169 -1.992 1.00 55.81 87 TYR A N 1
ATOM 709 C CA . TYR A 1 87 ? 30.180 -43.959 -2.580 1.00 55.81 87 TYR A CA 1
ATOM 710 C C . TYR A 1 87 ? 30.257 -43.802 -4.105 1.00 55.81 87 TYR A C 1
ATOM 712 O O . TYR A 1 87 ? 31.327 -43.487 -4.620 1.00 55.81 87 TYR A O 1
ATOM 720 N N . ASP A 1 88 ? 29.139 -43.946 -4.822 1.00 56.06 88 ASP A N 1
ATOM 721 C CA . ASP A 1 88 ? 29.106 -43.775 -6.281 1.00 56.06 88 ASP A CA 1
ATOM 722 C C . ASP A 1 88 ? 29.506 -42.333 -6.674 1.00 56.06 88 ASP A C 1
ATOM 724 O O . ASP A 1 88 ? 30.227 -42.130 -7.650 1.00 56.06 88 ASP A O 1
ATOM 728 N N . TYR A 1 89 ? 29.127 -41.326 -5.875 1.00 55.53 89 TYR A N 1
ATOM 729 C CA . TYR A 1 89 ? 29.481 -39.924 -6.119 1.00 55.53 89 TYR A CA 1
ATOM 730 C C . TYR A 1 89 ? 30.971 -39.619 -5.905 1.00 55.53 89 TYR A C 1
ATOM 732 O O . TYR A 1 89 ? 31.575 -38.906 -6.703 1.00 55.53 89 TYR A O 1
ATOM 740 N N . PHE A 1 90 ? 31.565 -40.141 -4.826 1.00 53.41 90 PHE A N 1
ATOM 741 C CA . PHE A 1 90 ? 32.950 -39.835 -4.447 1.00 53.41 90 PHE A CA 1
ATOM 742 C C . PHE A 1 90 ? 33.994 -40.765 -5.068 1.00 53.41 90 PHE A C 1
ATOM 744 O O . PHE A 1 90 ? 35.143 -40.359 -5.188 1.00 53.41 90 PHE A O 1
ATOM 751 N N . PHE A 1 91 ? 33.639 -42.007 -5.413 1.00 51.84 91 PHE A N 1
ATOM 752 C CA . PHE A 1 91 ? 34.612 -43.015 -5.850 1.00 51.84 91 PHE A CA 1
ATOM 753 C C . PHE A 1 91 ? 34.436 -43.486 -7.299 1.00 51.84 91 PHE A C 1
ATOM 755 O O . PHE A 1 91 ? 35.417 -43.954 -7.871 1.00 51.84 91 PHE A O 1
ATOM 762 N N . ALA A 1 92 ? 33.251 -43.367 -7.917 1.00 48.44 92 ALA A N 1
ATOM 763 C CA . ALA A 1 92 ? 33.036 -43.860 -9.287 1.00 48.44 92 ALA A CA 1
ATOM 764 C C . ALA A 1 92 ? 33.302 -42.802 -10.379 1.00 48.44 92 ALA A C 1
ATOM 766 O O . ALA A 1 92 ? 33.731 -43.152 -11.478 1.00 48.44 92 ALA A O 1
ATOM 767 N N . ASN A 1 93 ? 33.112 -41.509 -10.087 1.00 52.72 93 ASN A N 1
ATOM 768 C CA . ASN A 1 93 ? 33.385 -40.423 -11.033 1.00 52.72 93 ASN A CA 1
ATOM 769 C C . ASN A 1 93 ? 34.755 -39.785 -10.754 1.00 52.72 93 ASN A C 1
ATOM 771 O O . ASN A 1 93 ? 34.882 -38.898 -9.917 1.00 52.72 93 ASN A O 1
ATOM 775 N N . ASN A 1 94 ? 35.780 -40.198 -11.506 1.00 44.91 94 ASN A N 1
ATOM 776 C CA . ASN A 1 94 ? 37.149 -39.644 -11.497 1.00 44.91 94 ASN A CA 1
ATOM 777 C C . ASN A 1 94 ? 37.246 -38.194 -12.049 1.00 44.91 94 ASN A C 1
ATOM 779 O O . ASN A 1 94 ? 38.173 -37.847 -12.782 1.00 44.91 94 ASN A O 1
ATOM 783 N N . THR A 1 95 ? 36.288 -37.323 -11.738 1.00 50.19 95 THR A N 1
ATOM 784 C CA . THR A 1 95 ? 36.237 -35.928 -12.202 1.00 50.19 95 THR A CA 1
ATOM 785 C C . THR A 1 95 ? 36.568 -34.952 -11.076 1.00 50.19 95 THR A C 1
ATOM 787 O O . THR A 1 95 ? 36.210 -35.184 -9.926 1.00 50.19 95 THR A O 1
ATOM 790 N N . LYS A 1 96 ? 37.255 -33.846 -11.407 1.00 47.19 96 LYS A N 1
ATOM 791 C CA . LYS A 1 96 ? 37.657 -32.788 -10.460 1.00 47.19 96 LYS A CA 1
ATOM 792 C C . LYS A 1 96 ? 36.473 -32.341 -9.592 1.00 47.19 96 LYS A C 1
ATOM 794 O O . LYS A 1 96 ? 35.508 -31.780 -10.097 1.00 47.19 96 LYS A O 1
ATOM 799 N N . TYR A 1 97 ? 36.593 -32.567 -8.288 1.00 54.34 97 TYR A N 1
ATOM 800 C CA . TYR A 1 97 ? 35.571 -32.249 -7.296 1.00 54.34 97 TYR A CA 1
ATOM 801 C C . TYR A 1 97 ? 35.388 -30.733 -7.133 1.00 54.34 97 TYR A C 1
ATOM 803 O O . TYR A 1 97 ? 36.356 -30.014 -6.873 1.00 54.34 97 TYR A O 1
ATOM 811 N N . GLN A 1 98 ? 34.149 -30.245 -7.234 1.00 55.31 98 GLN A N 1
ATOM 812 C CA . GLN A 1 98 ? 33.781 -28.877 -6.861 1.00 55.31 98 GLN A CA 1
ATOM 813 C C . GLN A 1 98 ? 33.219 -28.862 -5.426 1.00 55.31 98 GLN A C 1
ATOM 815 O O . GLN A 1 98 ? 32.399 -29.703 -5.063 1.00 55.31 98 GLN A O 1
ATOM 820 N N . TRP A 1 99 ? 33.609 -27.880 -4.599 1.00 50.09 99 TRP A N 1
ATOM 821 C CA . TRP A 1 99 ? 33.145 -27.726 -3.201 1.00 50.09 99 TRP A CA 1
ATOM 822 C C . TRP A 1 99 ? 31.618 -27.687 -3.044 1.00 50.09 99 TRP A C 1
ATOM 824 O O . TRP A 1 99 ? 31.077 -27.977 -1.980 1.00 50.09 99 TRP A O 1
ATOM 834 N N . ILE A 1 100 ? 30.919 -27.320 -4.109 1.00 51.28 100 ILE A N 1
ATOM 835 C CA . ILE A 1 100 ? 29.482 -27.088 -4.112 1.00 51.28 100 ILE A CA 1
ATOM 836 C C . ILE A 1 100 ? 28.684 -28.392 -4.246 1.00 51.28 100 ILE A C 1
ATOM 838 O O . ILE A 1 100 ? 27.597 -28.517 -3.683 1.00 51.28 100 ILE A O 1
ATOM 842 N N . ASP A 1 101 ? 29.260 -29.411 -4.874 1.00 54.69 101 ASP A N 1
ATOM 843 C CA . ASP A 1 101 ? 28.678 -30.750 -4.877 1.00 54.69 101 ASP A CA 1
ATOM 844 C C . ASP A 1 101 ? 28.671 -31.365 -3.471 1.00 54.69 101 ASP A C 1
ATOM 846 O O . ASP A 1 101 ? 27.706 -32.022 -3.077 1.00 54.69 101 ASP A O 1
ATOM 850 N N . ALA A 1 102 ? 29.691 -31.063 -2.660 1.00 55.53 102 ALA A N 1
ATOM 851 C CA . ALA A 1 102 ? 29.719 -31.449 -1.251 1.00 55.53 102 ALA A CA 1
ATOM 852 C C . ALA A 1 102 ? 28.596 -30.768 -0.443 1.00 55.53 102 ALA A C 1
ATOM 854 O O . ALA A 1 102 ? 28.036 -31.385 0.463 1.00 55.53 102 ALA A O 1
ATOM 855 N N . ILE A 1 103 ? 28.214 -29.533 -0.795 1.00 55.16 103 ILE A N 1
ATOM 856 C CA . ILE A 1 103 ? 27.091 -28.812 -0.171 1.00 55.16 103 ILE A CA 1
ATOM 857 C C . ILE A 1 103 ? 25.751 -29.462 -0.535 1.00 55.16 103 ILE A C 1
ATOM 859 O O . ILE A 1 103 ? 24.907 -29.638 0.343 1.00 55.16 103 ILE A O 1
ATOM 863 N N . ASN A 1 104 ? 25.552 -29.864 -1.792 1.00 55.41 104 ASN A N 1
ATOM 864 C CA . ASN A 1 104 ? 24.334 -30.571 -2.204 1.00 55.41 104 ASN A CA 1
ATOM 865 C C . ASN A 1 104 ? 24.214 -31.938 -1.519 1.00 55.41 104 ASN A C 1
ATOM 867 O O . ASN A 1 104 ? 23.153 -32.271 -0.994 1.00 55.41 104 ASN A O 1
ATOM 871 N N . VAL A 1 105 ? 25.311 -32.694 -1.429 1.00 59.97 105 VAL A N 1
ATOM 872 C CA . VAL A 1 105 ? 25.355 -33.956 -0.673 1.00 59.97 105 VAL A CA 1
ATOM 873 C C . VAL A 1 105 ? 25.067 -33.722 0.816 1.00 59.97 105 VAL A C 1
ATOM 875 O O . VAL A 1 105 ? 24.317 -34.488 1.420 1.00 59.97 105 VAL A O 1
ATOM 878 N N . LEU A 1 106 ? 25.584 -32.638 1.404 1.00 59.44 106 LEU A N 1
ATOM 879 C CA . LEU A 1 106 ? 25.295 -32.245 2.786 1.00 59.44 106 LEU A CA 1
ATOM 880 C C . LEU A 1 106 ? 23.816 -31.871 2.985 1.00 59.44 106 LEU A C 1
ATOM 882 O O . LEU A 1 106 ? 23.216 -32.258 3.985 1.00 59.44 106 LEU A O 1
ATOM 886 N N . LEU A 1 107 ? 23.199 -31.158 2.043 1.00 59.91 107 LEU A N 1
ATOM 887 C CA . LEU A 1 107 ? 21.782 -30.786 2.105 1.00 59.91 107 LEU A CA 1
ATOM 888 C C . LEU A 1 107 ? 20.871 -32.017 1.974 1.00 59.91 107 LEU A C 1
ATOM 890 O O . LEU A 1 107 ? 19.887 -32.155 2.707 1.00 59.91 107 LEU A O 1
ATOM 894 N N . ILE A 1 108 ? 21.236 -32.952 1.096 1.00 62.62 108 ILE A N 1
ATOM 895 C CA . ILE A 1 108 ? 20.585 -34.261 0.970 1.00 62.62 108 ILE A CA 1
ATOM 896 C C . ILE A 1 108 ? 20.739 -35.050 2.278 1.00 62.62 108 ILE A C 1
ATOM 898 O O . ILE A 1 108 ? 19.752 -35.579 2.785 1.00 62.62 108 ILE A O 1
ATOM 902 N N . LEU A 1 109 ? 21.930 -35.072 2.884 1.00 60.88 109 LEU A N 1
ATOM 903 C CA . LEU A 1 109 ? 22.162 -35.717 4.180 1.00 60.88 109 LEU A CA 1
ATOM 904 C C . LEU A 1 109 ? 21.269 -35.115 5.272 1.00 60.88 109 LEU A C 1
ATOM 906 O O . LEU A 1 109 ? 20.591 -35.848 5.988 1.00 60.88 109 LEU A O 1
ATOM 910 N N . ILE A 1 110 ? 21.231 -33.786 5.382 1.00 58.12 110 ILE A N 1
ATOM 911 C CA . ILE A 1 110 ? 20.424 -33.077 6.381 1.00 58.12 110 ILE A CA 1
ATOM 912 C C . ILE A 1 110 ? 18.941 -33.413 6.197 1.00 58.12 110 ILE A C 1
ATOM 914 O O . ILE A 1 110 ? 18.275 -33.797 7.157 1.00 58.12 110 ILE A O 1
ATOM 918 N N . THR A 1 111 ? 18.419 -33.336 4.972 1.00 60.69 111 THR A N 1
ATOM 919 C CA . THR A 1 111 ? 17.009 -33.654 4.692 1.00 60.69 111 THR A CA 1
ATOM 920 C C . THR A 1 111 ? 16.667 -35.110 5.016 1.00 60.69 111 THR A C 1
ATOM 922 O O . THR A 1 111 ? 15.641 -35.359 5.650 1.00 60.69 111 THR A O 1
ATOM 925 N N . HIS A 1 112 ? 17.546 -36.065 4.700 1.00 64.38 112 HIS A N 1
ATOM 926 C CA . HIS A 1 112 ? 17.359 -37.474 5.060 1.00 64.38 112 HIS A CA 1
ATOM 927 C C . HIS A 1 112 ? 17.412 -37.703 6.575 1.00 64.38 112 HIS A C 1
ATOM 929 O O . HIS A 1 112 ? 16.555 -38.405 7.114 1.00 64.38 112 HIS A O 1
ATOM 935 N N . LEU A 1 113 ? 18.346 -37.069 7.291 1.00 59.12 113 LEU A N 1
ATOM 936 C CA . LEU A 1 113 ? 18.418 -37.127 8.755 1.00 59.12 113 LEU A CA 1
ATOM 937 C C . LEU A 1 113 ? 17.145 -36.567 9.404 1.00 59.12 113 LEU A C 1
ATOM 939 O O . LEU A 1 113 ? 16.624 -37.168 10.344 1.00 59.12 113 LEU A O 1
ATOM 943 N N . PHE A 1 114 ? 16.592 -35.474 8.873 1.00 60.78 114 PHE A N 1
ATOM 944 C CA . PHE A 1 114 ? 15.328 -34.900 9.340 1.00 60.78 114 PHE A CA 1
ATOM 945 C C . PHE A 1 114 ? 14.122 -35.809 9.063 1.00 60.78 114 PHE A C 1
ATOM 947 O O . PHE A 1 114 ? 13.248 -35.934 9.923 1.00 60.78 114 PHE A O 1
ATOM 954 N N . ILE A 1 115 ? 14.075 -36.484 7.909 1.00 60.66 115 ILE A N 1
ATOM 955 C CA . ILE A 1 115 ? 13.028 -37.468 7.581 1.00 60.66 115 ILE A CA 1
ATOM 956 C C . ILE A 1 115 ? 13.129 -38.695 8.499 1.00 60.66 115 ILE A C 1
ATOM 958 O O . ILE A 1 115 ? 12.111 -39.157 9.018 1.00 60.66 115 ILE A O 1
ATOM 962 N N . CYS A 1 116 ? 14.338 -39.196 8.761 1.00 58.91 116 CYS A N 1
ATOM 963 C CA . CYS A 1 116 ? 14.582 -40.283 9.712 1.00 58.91 116 CYS A CA 1
ATOM 964 C C . CYS A 1 116 ? 14.172 -39.890 11.136 1.00 58.91 116 CYS A C 1
ATOM 966 O O . CYS A 1 116 ? 13.442 -40.634 11.789 1.00 58.91 116 CYS A O 1
ATOM 968 N N . TYR A 1 117 ? 14.567 -38.699 11.595 1.00 58.28 117 TYR A N 1
ATOM 969 C CA . TYR A 1 117 ? 14.167 -38.150 12.892 1.00 58.28 117 TYR A CA 1
ATOM 970 C C . TYR A 1 117 ? 12.642 -38.017 13.009 1.00 58.28 117 TYR A C 1
ATOM 972 O O . TYR A 1 117 ? 12.053 -38.399 14.021 1.00 58.28 117 TYR A O 1
ATOM 980 N N . PHE A 1 118 ? 11.979 -37.529 11.958 1.00 58.47 118 PHE A N 1
ATOM 981 C CA . PHE A 1 118 ? 10.525 -37.397 11.919 1.00 58.47 118 PHE A CA 1
ATOM 982 C C . PHE A 1 118 ? 9.813 -38.758 11.949 1.00 58.47 118 PHE A C 1
ATOM 984 O O . PHE A 1 118 ? 8.870 -38.936 12.720 1.00 58.47 118 PHE A O 1
ATOM 991 N N . ASN A 1 119 ? 10.276 -39.738 11.166 1.00 55.50 119 ASN A N 1
ATOM 992 C CA . ASN A 1 119 ? 9.720 -41.096 11.164 1.00 55.50 119 ASN A CA 1
ATOM 993 C C . ASN A 1 119 ? 9.937 -41.821 12.499 1.00 55.50 119 ASN A C 1
ATOM 995 O O . ASN A 1 119 ? 9.038 -42.521 12.968 1.00 55.50 119 ASN A O 1
ATOM 999 N N . PHE A 1 120 ? 11.091 -41.617 13.139 1.00 53.38 120 PHE A N 1
ATOM 1000 C CA . PHE A 1 120 ? 11.384 -42.151 14.468 1.00 53.38 120 PHE A CA 1
ATOM 1001 C C . PHE A 1 120 ? 10.427 -41.579 15.527 1.00 53.38 120 PHE A C 1
ATOM 1003 O O . PHE A 1 120 ? 9.846 -42.331 16.312 1.00 53.38 120 PHE A O 1
ATOM 1010 N N . ASN A 1 121 ? 10.174 -40.267 15.477 1.00 51.09 121 ASN A N 1
ATOM 1011 C CA . ASN A 1 121 ? 9.341 -39.547 16.445 1.00 51.09 121 ASN A CA 1
ATOM 1012 C C . ASN A 1 121 ? 7.836 -39.522 16.120 1.00 51.09 121 ASN A C 1
ATOM 1014 O O . ASN A 1 121 ? 7.054 -38.940 16.872 1.00 51.09 121 ASN A O 1
ATOM 1018 N N . ARG A 1 122 ? 7.380 -40.189 15.048 1.00 55.91 122 ARG A N 1
ATOM 1019 C CA . ARG A 1 122 ? 5.967 -40.211 14.608 1.00 55.91 122 ARG A CA 1
ATOM 1020 C C . ARG A 1 122 ? 5.007 -40.933 15.567 1.00 55.91 122 ARG A C 1
ATOM 1022 O O . ARG A 1 122 ? 3.848 -41.136 15.223 1.00 55.91 122 ARG A O 1
ATOM 1029 N N . ASN A 1 123 ? 5.449 -41.341 16.756 1.00 46.78 123 ASN A N 1
ATOM 1030 C CA . ASN A 1 123 ? 4.643 -42.178 17.641 1.00 46.78 123 ASN A CA 1
ATOM 1031 C C . ASN A 1 123 ? 3.593 -41.453 18.483 1.00 46.78 123 ASN A C 1
ATOM 1033 O O . ASN A 1 123 ? 3.050 -42.104 19.367 1.00 46.78 123 ASN A O 1
ATOM 1037 N N . LEU A 1 124 ? 3.328 -40.152 18.297 1.00 46.22 124 LEU A N 1
ATOM 1038 C CA . LEU A 1 124 ? 2.639 -39.435 19.375 1.00 46.22 124 LEU A CA 1
ATOM 1039 C C . LEU A 1 124 ? 1.292 -38.767 19.125 1.00 46.22 124 LEU A C 1
ATOM 1041 O O . LEU A 1 124 ? 0.586 -38.695 20.115 1.00 46.22 124 LEU A O 1
ATOM 1045 N N . TYR A 1 125 ? 0.828 -38.346 17.935 1.00 42.34 125 TYR A N 1
ATOM 1046 C CA . TYR A 1 125 ? -0.511 -37.706 17.901 1.00 42.34 125 TYR A CA 1
ATOM 1047 C C . TYR A 1 125 ? -1.311 -37.819 16.598 1.00 42.34 125 TYR A C 1
ATOM 1049 O O . TYR A 1 125 ? -0.905 -37.316 15.544 1.00 42.34 125 TYR A O 1
ATOM 1057 N N . HIS A 1 126 ? -2.528 -38.357 16.767 1.00 40.75 126 HIS A N 1
ATOM 1058 C CA . HIS A 1 126 ? -3.728 -38.172 15.948 1.00 40.75 126 HIS A CA 1
ATOM 1059 C C . HIS A 1 126 ? -3.981 -36.678 15.720 1.00 40.75 126 HIS A C 1
ATOM 1061 O O . HIS A 1 126 ? -4.338 -35.971 16.654 1.00 40.75 126 HIS A O 1
ATOM 1067 N N . ASN A 1 127 ? -3.745 -36.167 14.511 1.00 34.59 127 ASN A N 1
ATOM 1068 C CA . ASN A 1 127 ? -4.771 -35.506 13.694 1.00 34.59 127 ASN A CA 1
ATOM 1069 C C . ASN A 1 127 ? -4.165 -34.799 12.470 1.00 34.59 127 ASN A C 1
ATOM 1071 O O . ASN A 1 127 ? -3.141 -34.121 12.558 1.00 34.59 127 ASN A O 1
ATOM 1075 N N . LYS A 1 128 ? -4.950 -34.876 11.389 1.00 39.44 128 LYS A N 1
ATOM 1076 C CA . LYS A 1 128 ? -4.847 -34.263 10.054 1.00 39.44 128 LYS A CA 1
ATOM 1077 C C . LYS A 1 128 ? -3.742 -34.789 9.131 1.00 39.44 128 LYS A C 1
ATOM 1079 O O . LYS A 1 128 ? -2.555 -34.530 9.280 1.00 39.44 128 LYS A O 1
ATOM 1084 N N . ARG A 1 129 ? -4.248 -35.500 8.116 1.00 48.81 129 ARG A N 1
ATOM 1085 C CA . ARG A 1 129 ? -3.576 -36.128 6.976 1.00 48.81 129 ARG A CA 1
ATOM 1086 C C . ARG A 1 129 ? -2.397 -35.294 6.447 1.00 48.81 129 ARG A C 1
ATOM 1088 O O . ARG A 1 129 ? -2.618 -34.148 6.048 1.00 48.81 129 ARG A O 1
ATOM 1095 N N . PRO A 1 130 ? -1.195 -35.877 6.300 1.00 54.69 130 PRO A N 1
ATOM 1096 C CA . PRO A 1 130 ? -0.055 -35.216 5.679 1.00 54.69 130 PRO A CA 1
ATOM 1097 C C . PRO A 1 130 ? -0.167 -35.271 4.146 1.00 54.69 130 PRO A C 1
ATOM 1099 O O . PRO A 1 130 ? 0.822 -35.525 3.469 1.00 54.69 130 PRO A O 1
ATOM 1102 N N . MET A 1 131 ? -1.361 -35.052 3.574 1.00 50.44 131 MET A N 1
ATOM 1103 C CA . MET A 1 131 ? -1.566 -35.132 2.118 1.00 50.44 131 MET A CA 1
ATOM 1104 C C . MET A 1 131 ? -0.626 -34.181 1.377 1.00 50.44 131 MET A C 1
ATOM 1106 O O . MET A 1 131 ? -0.034 -34.568 0.382 1.00 50.44 131 MET A O 1
ATOM 1110 N N . ASN A 1 132 ? -0.385 -32.987 1.924 1.00 49.94 132 ASN A N 1
ATOM 1111 C CA . ASN A 1 132 ? 0.566 -32.043 1.338 1.00 49.94 132 ASN A CA 1
ATOM 1112 C C . ASN A 1 132 ? 2.006 -32.580 1.354 1.00 49.94 132 ASN A C 1
ATOM 1114 O O . ASN A 1 132 ? 2.720 -32.399 0.379 1.00 49.94 132 ASN A O 1
ATOM 1118 N N . TYR A 1 133 ? 2.433 -33.257 2.422 1.00 53.56 133 TYR A N 1
ATOM 1119 C CA . TYR A 1 133 ? 3.777 -33.840 2.495 1.00 53.56 133 TYR A CA 1
ATOM 1120 C C . TYR A 1 133 ? 3.922 -35.037 1.550 1.00 53.56 133 TYR A C 1
ATOM 1122 O O . TYR A 1 133 ? 4.929 -35.143 0.865 1.00 53.56 133 TYR A O 1
ATOM 1130 N N . ILE A 1 134 ? 2.894 -35.886 1.443 1.00 54.19 134 ILE A N 1
ATOM 1131 C CA . ILE A 1 134 ? 2.859 -36.992 0.475 1.00 54.19 134 ILE A CA 1
ATOM 1132 C C . ILE A 1 134 ? 2.942 -36.443 -0.955 1.00 54.19 134 ILE A C 1
ATOM 1134 O O . ILE A 1 134 ? 3.743 -36.928 -1.743 1.00 54.19 134 ILE A O 1
ATOM 1138 N N . ILE A 1 135 ? 2.186 -35.388 -1.275 1.00 55.22 135 ILE A N 1
ATOM 1139 C CA . ILE A 1 135 ? 2.239 -34.717 -2.583 1.00 55.22 135 ILE A CA 1
ATOM 1140 C C . ILE A 1 135 ? 3.638 -34.145 -2.853 1.00 55.22 135 ILE A C 1
ATOM 1142 O O . ILE A 1 135 ? 4.180 -34.359 -3.932 1.00 55.22 135 ILE A O 1
ATOM 1146 N N . TRP A 1 136 ? 4.261 -33.477 -1.877 1.00 52.97 136 TRP A N 1
ATOM 1147 C CA . TRP A 1 136 ? 5.625 -32.956 -2.024 1.00 52.97 136 TRP A CA 1
ATOM 1148 C C . TRP A 1 136 ? 6.678 -34.063 -2.169 1.00 52.97 136 TRP A C 1
ATOM 1150 O O . TRP A 1 136 ? 7.603 -33.900 -2.956 1.00 52.97 136 TRP A O 1
ATOM 1160 N N . MET A 1 137 ? 6.512 -35.203 -1.493 1.00 54.34 137 MET A N 1
ATOM 1161 C CA . MET A 1 137 ? 7.368 -36.385 -1.657 1.00 54.34 137 MET A CA 1
ATOM 1162 C C . MET A 1 137 ? 7.195 -37.044 -3.033 1.00 54.34 137 MET A C 1
ATOM 1164 O O . MET A 1 137 ? 8.170 -37.519 -3.606 1.00 54.34 137 MET A O 1
ATOM 1168 N N . ILE A 1 138 ? 5.981 -37.039 -3.592 1.00 55.25 138 ILE A N 1
ATOM 1169 C CA . ILE A 1 138 ? 5.712 -37.510 -4.959 1.00 55.25 138 ILE A CA 1
ATOM 1170 C C . ILE A 1 138 ? 6.380 -36.579 -5.982 1.00 55.25 138 ILE A C 1
ATOM 1172 O O . ILE A 1 138 ? 7.054 -37.052 -6.891 1.00 55.25 138 ILE A O 1
ATOM 1176 N N . ILE A 1 139 ? 6.249 -35.258 -5.817 1.00 54.41 139 ILE A N 1
ATOM 1177 C CA . ILE A 1 139 ? 6.915 -34.265 -6.680 1.00 54.41 139 ILE A CA 1
ATOM 1178 C C . ILE A 1 139 ? 8.438 -34.433 -6.609 1.00 54.41 139 ILE A C 1
ATOM 1180 O O . ILE A 1 139 ? 9.109 -34.457 -7.637 1.00 54.41 139 ILE A O 1
ATOM 1184 N N . PHE A 1 140 ? 8.973 -34.617 -5.403 1.00 54.16 140 PHE A N 1
ATOM 1185 C CA . PHE A 1 140 ? 10.387 -34.883 -5.167 1.00 54.16 140 PHE A CA 1
ATOM 1186 C C . PHE A 1 140 ? 10.871 -36.165 -5.867 1.00 54.16 140 PHE A C 1
ATOM 1188 O O . PHE A 1 140 ? 11.900 -36.145 -6.540 1.00 54.16 140 PHE A O 1
ATOM 1195 N N . PHE A 1 141 ? 10.091 -37.249 -5.790 1.00 55.16 141 PHE A N 1
ATOM 1196 C CA . PHE A 1 141 ? 10.364 -38.512 -6.482 1.00 55.16 141 PHE A CA 1
ATOM 1197 C C . PHE A 1 141 ? 10.444 -38.339 -8.006 1.00 55.16 141 PHE A C 1
ATOM 1199 O O . PHE A 1 141 ? 11.377 -38.842 -8.633 1.00 55.16 141 PHE A O 1
ATOM 1206 N N . PHE A 1 142 ? 9.508 -37.607 -8.615 1.00 54.47 142 PHE A N 1
ATOM 1207 C CA . PHE A 1 142 ? 9.525 -37.376 -10.063 1.00 54.47 142 PHE A CA 1
ATOM 1208 C C . PHE A 1 142 ? 10.715 -36.521 -10.516 1.00 54.47 142 PHE A C 1
ATOM 1210 O O . PHE A 1 142 ? 11.263 -36.776 -11.584 1.00 54.47 142 PHE A O 1
ATOM 1217 N N . ILE A 1 143 ? 11.147 -35.552 -9.703 1.00 54.97 143 ILE A N 1
ATOM 1218 C CA . ILE A 1 143 ? 12.291 -34.684 -10.020 1.00 54.97 143 ILE A CA 1
ATOM 1219 C C . ILE A 1 143 ? 13.615 -35.448 -9.898 1.00 54.97 143 ILE A C 1
ATOM 1221 O O . ILE A 1 143 ? 14.440 -35.353 -10.800 1.00 54.97 143 ILE A O 1
ATOM 1225 N N . GLN A 1 144 ? 13.797 -36.277 -8.864 1.00 53.94 144 GLN A N 1
ATOM 1226 C CA . GLN A 1 144 ? 14.999 -37.116 -8.741 1.00 53.94 144 GLN A CA 1
ATOM 1227 C C . GLN A 1 144 ? 15.134 -38.146 -9.874 1.00 53.94 144 GLN A C 1
ATOM 1229 O O . GLN A 1 144 ? 16.243 -38.493 -10.268 1.00 53.94 144 GLN A O 1
ATOM 1234 N N . ASN A 1 145 ? 14.014 -38.628 -10.423 1.00 51.88 145 ASN A N 1
ATOM 1235 C CA . ASN A 1 145 ? 14.014 -39.604 -11.518 1.00 51.88 145 ASN A CA 1
ATOM 1236 C C . ASN A 1 145 ? 13.969 -38.962 -12.921 1.00 51.88 145 ASN A C 1
ATOM 1238 O O . ASN A 1 145 ? 13.992 -39.674 -13.928 1.00 51.88 145 ASN A O 1
ATOM 1242 N N . TYR A 1 146 ? 13.938 -37.630 -13.015 1.00 56.06 146 TYR A N 1
ATOM 1243 C CA . TYR A 1 146 ? 13.919 -36.901 -14.286 1.00 56.06 146 TYR A CA 1
ATOM 1244 C C . TYR A 1 146 ? 15.212 -37.100 -15.096 1.00 56.06 146 TYR A C 1
ATOM 1246 O O . TYR A 1 146 ? 15.162 -37.230 -16.321 1.00 56.06 146 TYR A O 1
ATOM 1254 N N . ASP A 1 147 ? 16.362 -37.211 -14.425 1.00 51.44 147 ASP A N 1
ATOM 1255 C CA . ASP A 1 147 ? 17.651 -37.457 -15.086 1.00 51.44 147 ASP A CA 1
ATOM 1256 C C . ASP A 1 147 ? 17.707 -38.837 -15.758 1.00 51.44 147 ASP A C 1
ATOM 1258 O O . ASP A 1 147 ? 18.234 -38.964 -16.864 1.00 51.44 147 ASP A O 1
ATOM 1262 N N . ILE A 1 148 ? 17.069 -39.848 -15.162 1.00 50.97 148 ILE A N 1
ATOM 1263 C CA . ILE A 1 148 ? 16.921 -41.190 -15.745 1.00 50.97 148 ILE A CA 1
ATOM 1264 C C . ILE A 1 148 ? 15.999 -41.157 -16.964 1.00 50.97 148 ILE A C 1
ATOM 1266 O O . ILE A 1 148 ? 16.337 -41.725 -18.000 1.00 50.97 148 ILE A O 1
ATOM 1270 N N . TYR A 1 149 ? 14.869 -40.448 -16.881 1.00 53.91 149 TYR A N 1
ATOM 1271 C CA . TYR A 1 149 ? 13.966 -40.267 -18.022 1.00 53.91 149 TYR A CA 1
ATOM 1272 C C . TYR A 1 149 ? 14.691 -39.614 -19.209 1.00 53.91 149 TYR A C 1
ATOM 1274 O O . TYR A 1 149 ? 14.543 -40.056 -20.348 1.00 53.91 149 TYR A O 1
ATOM 1282 N N . ARG A 1 150 ? 15.558 -38.626 -18.943 1.00 52.50 150 ARG A N 1
ATOM 1283 C CA . ARG A 1 150 ? 16.401 -37.991 -19.964 1.00 52.50 150 ARG A CA 1
ATOM 1284 C C . ARG A 1 150 ? 17.438 -38.960 -20.546 1.00 52.50 150 ARG A C 1
ATOM 1286 O O . ARG A 1 150 ? 17.581 -38.997 -21.763 1.00 52.50 150 ARG A O 1
ATOM 1293 N N . ILE A 1 151 ? 18.146 -39.737 -19.719 1.00 52.56 151 ILE A N 1
ATOM 1294 C CA . ILE A 1 151 ? 19.167 -40.702 -20.177 1.00 52.56 151 ILE A CA 1
ATOM 1295 C C . ILE A 1 151 ? 18.531 -41.813 -21.026 1.00 52.56 151 ILE A C 1
ATOM 1297 O O . ILE A 1 151 ? 19.046 -42.116 -22.100 1.00 52.56 151 ILE A O 1
ATOM 1301 N N . ILE A 1 152 ? 17.379 -42.346 -20.604 1.00 52.66 152 ILE A N 1
ATOM 1302 C CA . ILE A 1 152 ? 16.616 -43.370 -21.338 1.00 52.66 152 ILE A CA 1
ATOM 1303 C C . ILE A 1 152 ? 16.137 -42.841 -22.699 1.00 52.66 152 ILE A C 1
ATOM 1305 O O . ILE A 1 152 ? 16.168 -43.577 -23.682 1.00 52.66 152 ILE A O 1
ATOM 1309 N N . ILE A 1 153 ? 15.722 -41.570 -22.775 1.00 53.66 153 ILE A N 1
ATOM 1310 C CA . ILE A 1 153 ? 15.259 -40.946 -24.026 1.00 53.66 153 ILE A CA 1
ATOM 1311 C C . ILE A 1 153 ? 16.419 -40.555 -24.950 1.00 53.66 153 ILE A C 1
ATOM 1313 O O . ILE A 1 153 ? 16.271 -40.655 -26.167 1.00 53.66 153 ILE A O 1
ATOM 1317 N N . LYS A 1 154 ? 17.562 -40.107 -24.410 1.00 49.72 154 LYS A N 1
ATOM 1318 C CA . LYS A 1 154 ? 18.691 -39.612 -25.219 1.00 49.72 154 LYS A CA 1
ATOM 1319 C C . LYS A 1 154 ? 19.708 -40.682 -25.631 1.00 49.72 154 LYS A C 1
ATOM 1321 O O . LYS A 1 154 ? 20.346 -40.479 -26.657 1.00 49.72 154 LYS A O 1
ATOM 1326 N N . HIS A 1 155 ? 19.882 -41.796 -24.911 1.00 52.91 155 HIS A N 1
ATOM 1327 C CA . HIS A 1 155 ? 20.894 -42.800 -25.273 1.00 52.91 155 HIS A CA 1
ATOM 1328 C C . HIS A 1 155 ? 20.540 -44.234 -24.856 1.00 52.91 155 HIS A C 1
ATOM 1330 O O . HIS A 1 155 ? 20.555 -44.583 -23.680 1.00 52.91 155 HIS A O 1
ATOM 1336 N N . LEU A 1 156 ? 20.365 -45.108 -25.854 1.00 50.53 156 LEU A N 1
ATOM 1337 C CA . LEU A 1 156 ? 20.243 -46.563 -25.688 1.00 50.53 156 LEU A CA 1
ATOM 1338 C C . LEU A 1 156 ? 21.589 -47.311 -25.849 1.00 50.53 156 LEU A C 1
ATOM 1340 O O . LEU A 1 156 ? 21.593 -48.514 -26.091 1.00 50.53 156 LEU A O 1
ATOM 1344 N N . THR A 1 157 ? 22.736 -46.619 -25.793 1.00 48.03 157 THR A N 1
ATOM 1345 C CA . THR A 1 157 ? 24.005 -47.149 -26.342 1.00 48.03 157 THR A CA 1
ATOM 1346 C C . THR A 1 157 ? 25.201 -47.223 -25.383 1.00 48.03 157 THR A C 1
ATOM 1348 O O . THR A 1 157 ? 26.280 -47.601 -25.824 1.00 48.03 157 THR A O 1
ATOM 1351 N N . LEU A 1 158 ? 25.060 -46.930 -24.085 1.00 51.25 158 LEU A N 1
ATOM 1352 C CA . LEU A 1 158 ? 26.154 -47.079 -23.104 1.00 51.25 158 LEU A CA 1
ATOM 1353 C C . LEU A 1 158 ? 25.706 -47.933 -21.909 1.00 51.25 158 LEU A C 1
ATOM 1355 O O . LEU A 1 158 ? 25.009 -47.470 -21.014 1.00 51.25 158 LEU A O 1
ATOM 1359 N N . ILE A 1 159 ? 26.101 -49.208 -21.926 1.00 53.16 159 ILE A N 1
ATOM 1360 C CA . ILE A 1 159 ? 25.618 -50.257 -21.010 1.00 53.16 159 ILE A CA 1
ATOM 1361 C C . ILE A 1 159 ? 26.065 -50.023 -19.551 1.00 53.16 159 ILE A C 1
ATOM 1363 O O . ILE A 1 159 ? 25.314 -50.342 -18.632 1.00 53.16 159 ILE A O 1
ATOM 1367 N N . GLU A 1 160 ? 27.229 -49.409 -19.308 1.00 48.97 160 GLU A N 1
ATOM 1368 C CA . GLU A 1 160 ? 27.763 -49.234 -17.944 1.00 48.97 160 GLU A CA 1
ATOM 1369 C C . GLU A 1 160 ? 27.127 -48.068 -17.163 1.00 48.97 160 GLU A C 1
ATOM 1371 O O . GLU A 1 160 ? 26.806 -48.228 -15.984 1.00 48.97 160 GLU A O 1
ATOM 1376 N N . SER A 1 161 ? 26.860 -46.918 -17.797 1.00 49.41 161 SER A N 1
ATOM 1377 C CA . SER A 1 161 ? 26.220 -45.771 -17.123 1.00 49.41 161 SER A CA 1
ATOM 1378 C C . SER A 1 161 ? 24.720 -45.987 -16.892 1.00 49.41 161 SER A C 1
ATOM 1380 O O . SER A 1 161 ? 24.175 -45.566 -15.868 1.00 49.41 161 SER A O 1
ATOM 1382 N N . VAL A 1 162 ? 24.060 -46.714 -17.801 1.00 49.16 162 VAL A N 1
ATOM 1383 C CA . VAL A 1 162 ? 22.653 -47.116 -17.668 1.00 49.16 162 VAL A CA 1
ATOM 1384 C C . VAL A 1 162 ? 22.478 -48.101 -16.509 1.00 49.16 162 VAL A C 1
ATOM 1386 O O . VAL A 1 162 ? 21.528 -47.965 -15.742 1.00 49.16 162 VAL A O 1
ATOM 1389 N N . TYR A 1 163 ? 23.411 -49.038 -16.307 1.00 48.97 163 TYR A N 1
ATOM 1390 C CA . TYR A 1 163 ? 23.324 -50.024 -15.224 1.00 48.97 163 TYR A CA 1
ATOM 1391 C C . TYR A 1 163 ? 23.395 -49.388 -13.825 1.00 48.97 163 TYR A C 1
ATOM 1393 O O . TYR A 1 163 ? 22.587 -49.715 -12.953 1.00 48.97 163 TYR A O 1
ATOM 1401 N N . VAL A 1 164 ? 24.311 -48.435 -13.613 1.00 52.09 164 VAL A N 1
ATOM 1402 C CA . VAL A 1 164 ? 24.447 -47.717 -12.330 1.00 52.09 164 VAL A CA 1
ATOM 1403 C C . VAL A 1 164 ? 23.206 -46.868 -12.041 1.00 52.09 164 VAL A C 1
ATOM 1405 O O . VAL A 1 164 ? 22.679 -46.906 -10.928 1.00 52.09 164 VAL A O 1
ATOM 1408 N N . SER A 1 165 ? 22.691 -46.167 -13.054 1.00 51.06 165 SER A N 1
ATOM 1409 C CA . SER A 1 165 ? 21.525 -45.291 -12.916 1.00 51.06 165 SER A CA 1
ATOM 1410 C C . SER A 1 165 ? 20.229 -46.081 -12.668 1.00 51.06 165 SER A C 1
ATOM 1412 O O . SER A 1 165 ? 19.502 -45.779 -11.725 1.00 51.06 165 SER A O 1
ATOM 1414 N N . VAL A 1 166 ? 19.992 -47.173 -13.409 1.00 51.22 166 VAL A N 1
ATOM 1415 C CA . VAL A 1 166 ? 18.829 -48.065 -13.217 1.00 51.22 166 VAL A CA 1
ATOM 1416 C C . VAL A 1 166 ? 18.854 -48.735 -11.837 1.00 51.22 166 VAL A C 1
ATOM 1418 O O . VAL A 1 166 ? 17.819 -48.828 -11.174 1.00 51.22 166 VAL A O 1
ATOM 1421 N N . ARG A 1 167 ? 20.034 -49.146 -11.350 1.00 53.00 167 ARG A N 1
ATOM 1422 C CA . ARG A 1 167 ? 20.200 -49.722 -10.004 1.00 53.00 167 ARG A CA 1
ATOM 1423 C C . ARG A 1 167 ? 19.824 -48.727 -8.901 1.00 53.00 167 ARG A C 1
ATOM 1425 O O . ARG A 1 167 ? 19.135 -49.106 -7.951 1.00 53.00 167 ARG A O 1
ATOM 1432 N N . GLN A 1 168 ? 20.245 -47.467 -9.024 1.00 53.38 168 GLN A N 1
ATOM 1433 C CA . GLN A 1 168 ? 19.903 -46.404 -8.073 1.00 53.38 168 GLN A CA 1
ATOM 1434 C C . GLN A 1 168 ? 18.393 -46.104 -8.079 1.00 53.38 168 GLN A C 1
ATOM 1436 O O . GLN A 1 168 ? 17.793 -45.995 -7.009 1.00 53.38 168 GLN A O 1
ATOM 1441 N N . SER A 1 169 ? 17.741 -46.086 -9.247 1.00 53.19 169 SER A N 1
ATOM 1442 C CA . SER A 1 169 ? 16.284 -45.896 -9.357 1.00 53.19 169 SER A CA 1
ATOM 1443 C C . SER A 1 169 ? 15.480 -47.026 -8.716 1.00 53.19 169 SER A C 1
ATOM 1445 O O . SER A 1 169 ? 14.500 -46.769 -8.015 1.00 53.19 169 SER A O 1
ATOM 1447 N N . CYS A 1 170 ? 15.891 -48.284 -8.915 1.00 53.91 170 CYS A N 1
ATOM 1448 C CA . CYS A 1 170 ? 15.236 -49.436 -8.293 1.00 53.91 170 CYS A CA 1
ATOM 1449 C C . CYS A 1 170 ? 15.335 -49.389 -6.762 1.00 53.91 170 CYS A C 1
ATOM 1451 O O . CYS A 1 170 ? 14.354 -49.679 -6.078 1.00 53.91 170 CYS A O 1
ATOM 1453 N N . LEU A 1 171 ? 16.481 -48.970 -6.216 1.00 56.28 171 LEU A N 1
ATOM 1454 C CA . LEU A 1 171 ? 16.652 -48.782 -4.774 1.00 56.28 171 LEU A CA 1
ATOM 1455 C C . LEU A 1 171 ? 15.731 -47.679 -4.232 1.00 56.28 171 LEU A C 1
ATOM 1457 O O . LEU A 1 171 ? 15.050 -47.910 -3.236 1.00 56.28 171 LEU A O 1
ATOM 1461 N N . VAL A 1 172 ? 15.629 -46.532 -4.913 1.00 56.50 172 VAL A N 1
ATOM 1462 C CA . VAL A 1 172 ? 14.726 -45.424 -4.533 1.00 56.50 172 VAL A CA 1
ATOM 1463 C C . VAL A 1 172 ? 13.245 -45.832 -4.595 1.00 56.50 172 VAL A C 1
ATOM 1465 O O . VAL A 1 172 ? 12.461 -45.470 -3.720 1.00 56.50 172 VAL A O 1
ATOM 1468 N N . LEU A 1 173 ? 12.845 -46.633 -5.586 1.00 54.53 173 LEU A N 1
ATOM 1469 C CA . LEU A 1 173 ? 11.487 -47.185 -5.688 1.00 54.53 173 LEU A CA 1
ATOM 1470 C C . LEU A 1 173 ? 11.150 -48.123 -4.518 1.00 54.53 173 LEU A C 1
ATOM 1472 O O . LEU A 1 173 ? 10.051 -48.054 -3.964 1.00 54.53 173 LEU A O 1
ATOM 1476 N N . ILE A 1 174 ? 12.100 -48.971 -4.113 1.00 57.81 174 ILE A N 1
ATOM 1477 C CA . ILE A 1 174 ? 11.931 -49.892 -2.981 1.00 57.81 174 ILE A CA 1
ATOM 1478 C C . ILE A 1 174 ? 11.844 -49.112 -1.660 1.00 57.81 174 ILE A C 1
ATOM 1480 O O . ILE A 1 174 ? 10.964 -49.395 -0.844 1.00 57.81 174 ILE A O 1
ATOM 1484 N N . THR A 1 175 ? 12.687 -48.094 -1.447 1.00 57.91 175 THR A N 1
ATOM 1485 C CA . THR A 1 175 ? 12.640 -47.270 -0.223 1.00 57.91 175 THR A CA 1
ATOM 1486 C C . THR A 1 175 ? 11.358 -46.439 -0.129 1.00 57.91 175 THR A C 1
ATOM 1488 O O . THR A 1 175 ? 10.756 -46.359 0.945 1.00 57.91 175 THR A O 1
ATOM 1491 N N . PHE A 1 176 ? 10.882 -45.889 -1.249 1.00 57.81 176 PHE A N 1
ATOM 1492 C CA . PHE A 1 176 ? 9.612 -45.165 -1.333 1.00 57.81 176 PHE A CA 1
ATOM 1493 C C . PHE A 1 176 ? 8.412 -46.076 -1.035 1.00 57.81 176 PHE A C 1
ATOM 1495 O O . PHE A 1 176 ? 7.548 -45.719 -0.231 1.00 57.81 176 PHE A O 1
ATOM 1502 N N . GLY A 1 177 ? 8.392 -47.289 -1.599 1.00 56.91 177 GLY A N 1
ATOM 1503 C CA . GLY A 1 177 ? 7.363 -48.293 -1.312 1.00 56.91 177 GLY A CA 1
ATOM 1504 C C . GLY A 1 177 ? 7.294 -48.658 0.175 1.00 56.91 177 GLY A C 1
ATOM 1505 O O . GLY A 1 177 ? 6.211 -48.676 0.763 1.00 56.91 177 GLY A O 1
ATOM 1506 N N . LEU A 1 178 ? 8.448 -48.858 0.818 1.00 58.69 178 LEU A N 1
ATOM 1507 C CA . LEU A 1 178 ? 8.535 -49.151 2.254 1.00 58.69 178 LEU A CA 1
ATOM 1508 C C . LEU A 1 178 ? 8.070 -47.971 3.128 1.00 58.69 178 LEU A C 1
ATOM 1510 O O . LEU A 1 178 ? 7.387 -48.183 4.133 1.00 58.69 178 LEU A O 1
ATOM 1514 N N . LEU A 1 179 ? 8.371 -46.728 2.739 1.00 55.44 179 LEU A N 1
ATOM 1515 C CA . LEU A 1 179 ? 7.898 -45.516 3.421 1.00 55.44 179 LEU A CA 1
ATOM 1516 C C . LEU A 1 179 ? 6.373 -45.353 3.333 1.00 55.44 179 LEU A C 1
ATOM 1518 O O . LEU A 1 179 ? 5.733 -45.010 4.332 1.00 55.44 179 LEU A O 1
ATOM 1522 N N . CYS A 1 180 ? 5.773 -45.633 2.174 1.00 52.31 180 CYS A N 1
ATOM 1523 C CA . CYS A 1 180 ? 4.322 -45.584 1.984 1.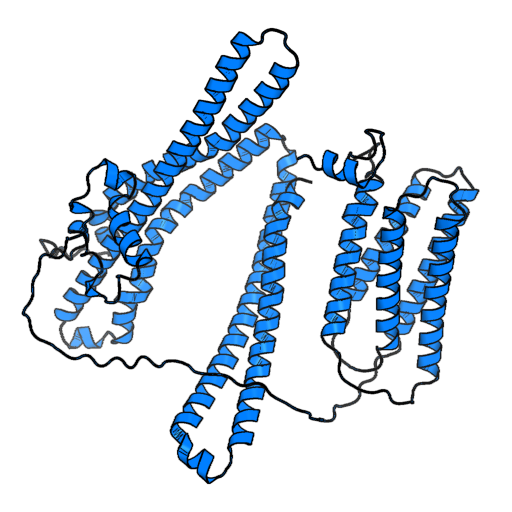00 52.31 180 CYS A CA 1
ATOM 1524 C C . CYS A 1 180 ? 3.589 -46.647 2.817 1.00 52.31 180 CYS A C 1
ATOM 1526 O O . CYS A 1 180 ? 2.580 -46.333 3.454 1.00 52.31 180 CYS A O 1
ATOM 1528 N N . ILE A 1 181 ? 4.123 -47.871 2.885 1.00 54.25 181 ILE A N 1
ATOM 1529 C CA . ILE A 1 181 ? 3.556 -48.964 3.694 1.00 54.25 181 ILE A CA 1
ATOM 1530 C C . ILE A 1 181 ? 3.641 -48.631 5.193 1.00 54.25 181 ILE A C 1
ATOM 1532 O O . ILE A 1 181 ? 2.640 -48.740 5.902 1.00 54.25 181 ILE A O 1
ATOM 1536 N N . CYS A 1 182 ? 4.783 -48.123 5.671 1.00 52.59 182 CYS A N 1
ATOM 1537 C CA . CYS A 1 182 ? 4.940 -47.634 7.049 1.00 52.59 182 CYS A CA 1
ATOM 1538 C C . CYS A 1 182 ? 3.985 -46.477 7.377 1.00 52.59 182 CYS A C 1
ATOM 1540 O O . CYS A 1 182 ? 3.558 -46.311 8.523 1.00 52.59 182 CYS A O 1
ATOM 1542 N N . CYS A 1 183 ? 3.643 -45.656 6.379 1.00 51.81 183 CYS A N 1
ATOM 1543 C CA . CYS A 1 183 ? 2.719 -44.551 6.572 1.00 51.81 183 CYS A CA 1
ATOM 1544 C C . CYS A 1 183 ? 1.282 -45.016 6.820 1.00 51.81 183 CYS A C 1
ATOM 1546 O O . CYS A 1 183 ? 0.614 -44.383 7.637 1.00 51.81 183 CYS A O 1
ATOM 1548 N N . HIS A 1 184 ? 0.838 -46.093 6.165 1.00 45.84 184 HIS A N 1
ATOM 1549 C CA . HIS A 1 184 ? -0.558 -46.542 6.158 1.00 45.84 184 HIS A CA 1
ATOM 1550 C C . HIS A 1 184 ? -0.950 -47.421 7.360 1.00 45.84 184 HIS A C 1
ATOM 1552 O O . HIS A 1 184 ? -2.115 -47.458 7.734 1.00 45.84 184 HIS A O 1
ATOM 1558 N N . THR A 1 185 ? 0.002 -48.087 8.017 1.00 43.94 185 THR A N 1
ATOM 1559 C CA . THR A 1 185 ? -0.273 -49.063 9.093 1.00 43.94 185 THR A CA 1
ATOM 1560 C C . THR A 1 185 ? -0.461 -48.468 10.501 1.00 43.94 185 THR A C 1
ATOM 1562 O O . THR A 1 185 ? -0.597 -49.222 11.458 1.00 43.94 185 THR A O 1
ATOM 1565 N N . CYS A 1 186 ? -0.474 -47.139 10.673 1.00 45.91 186 CYS A N 1
ATOM 1566 C CA . CYS A 1 186 ? -0.413 -46.483 11.998 1.00 45.91 186 CYS A CA 1
ATOM 1567 C C . CYS A 1 186 ? -1.670 -45.684 12.419 1.00 45.91 186 CYS A C 1
ATOM 1569 O O . CYS A 1 186 ? -1.560 -44.803 13.271 1.00 45.91 186 CYS A O 1
ATOM 1571 N N . ASP A 1 187 ? -2.851 -45.959 11.863 1.00 34.91 187 ASP A N 1
ATOM 1572 C CA . ASP A 1 187 ? -4.098 -45.273 12.247 1.00 34.91 187 ASP A CA 1
ATOM 1573 C C . ASP A 1 187 ? -4.853 -46.029 13.364 1.00 34.91 187 ASP A C 1
ATOM 1575 O O . ASP A 1 187 ? -5.728 -46.847 13.092 1.00 34.91 187 ASP A O 1
ATOM 1579 N N . GLN A 1 188 ? -4.560 -45.736 14.638 1.00 32.38 188 GLN A N 1
ATOM 1580 C CA . GLN A 1 188 ? -5.450 -46.059 15.775 1.00 32.38 188 GLN A CA 1
ATOM 1581 C C . GLN A 1 188 ? -5.473 -44.891 16.793 1.00 32.38 188 GLN A C 1
ATOM 1583 O O . GLN A 1 188 ? -4.399 -44.380 17.118 1.00 32.38 188 GLN A O 1
ATOM 1588 N N . PRO A 1 189 ? -6.642 -44.406 17.277 1.00 33.03 189 PRO A N 1
ATOM 1589 C CA . PRO A 1 189 ? -6.730 -43.271 18.207 1.00 33.03 189 PRO A CA 1
ATOM 1590 C C . PRO A 1 189 ? -6.755 -43.678 19.684 1.00 33.03 189 PRO A C 1
ATOM 1592 O O . PRO A 1 189 ? -7.433 -44.631 20.052 1.00 33.03 189 PRO A O 1
ATOM 1595 N N . MET A 1 190 ? -6.112 -42.876 20.541 1.00 32.97 190 MET A N 1
ATOM 1596 C CA . MET A 1 190 ? -6.337 -42.862 21.995 1.00 32.97 190 MET A CA 1
ATOM 1597 C C . MET A 1 190 ? -6.557 -41.425 22.521 1.00 32.97 190 MET A C 1
ATOM 1599 O O . MET A 1 190 ? -6.104 -40.474 21.875 1.00 32.97 190 MET A O 1
ATOM 1603 N N . PRO A 1 191 ? -7.280 -41.256 23.650 1.00 34.44 191 PRO A N 1
ATOM 1604 C CA . PRO A 1 191 ? -7.733 -39.960 24.174 1.00 34.44 191 PRO A CA 1
ATOM 1605 C C . PRO A 1 191 ? -6.667 -39.230 25.029 1.00 34.44 191 PRO A C 1
ATOM 1607 O O . PRO A 1 191 ? -5.665 -39.846 25.391 1.00 34.44 191 PRO A O 1
ATOM 1610 N N . PRO A 1 192 ? -6.845 -37.923 25.335 1.00 31.97 192 PRO A N 1
ATOM 1611 C CA . PRO A 1 192 ? -5.796 -37.077 25.907 1.00 31.97 192 PRO A CA 1
ATOM 1612 C C . PRO A 1 192 ? -5.841 -36.983 27.442 1.00 31.97 192 PRO A C 1
ATOM 1614 O O . PRO A 1 192 ? -6.916 -36.996 28.037 1.00 31.97 192 PRO A O 1
ATOM 1617 N N . GLU A 1 193 ? -4.673 -36.779 28.057 1.00 27.33 193 GLU A N 1
ATOM 1618 C CA . GLU A 1 193 ? -4.500 -36.480 29.487 1.00 27.33 193 GLU A CA 1
ATOM 1619 C C . GLU A 1 193 ? -3.709 -35.164 29.687 1.00 27.33 193 GLU A C 1
ATOM 1621 O O . GLU A 1 193 ? -2.905 -34.770 28.837 1.00 27.33 193 GLU A O 1
ATOM 1626 N N . HIS A 1 194 ? -4.012 -34.461 30.787 1.00 30.48 194 HIS A N 1
ATOM 1627 C CA . HIS A 1 194 ? -3.500 -33.143 31.213 1.00 30.48 194 HIS A CA 1
ATOM 1628 C C . HIS A 1 194 ? -2.219 -33.268 32.102 1.00 30.48 194 HIS A C 1
ATOM 1630 O O . HIS A 1 194 ? -1.610 -34.331 32.109 1.00 30.48 194 HIS A O 1
ATOM 1636 N N . PRO A 1 195 ? -1.711 -32.208 32.773 1.00 50.34 195 PRO A N 1
ATOM 1637 C CA . PRO A 1 195 ? -0.567 -31.415 32.317 1.00 50.34 195 PRO A CA 1
ATOM 1638 C C . PRO A 1 195 ? 0.608 -31.438 33.320 1.00 50.34 195 PRO A C 1
ATOM 1640 O O . PRO A 1 195 ? 0.419 -31.741 34.489 1.00 50.34 195 PRO A O 1
ATOM 1643 N N . GLU A 1 196 ? 1.806 -30.997 32.921 1.00 28.45 196 GLU A N 1
ATOM 1644 C CA . GLU A 1 196 ? 2.836 -30.630 33.908 1.00 28.45 196 GLU A CA 1
ATOM 1645 C C . GLU A 1 196 ? 3.535 -29.304 33.582 1.00 28.45 196 GLU A C 1
ATOM 1647 O O . GLU A 1 196 ? 3.811 -28.945 32.428 1.00 28.45 196 GLU A O 1
ATOM 1652 N N . THR A 1 197 ? 3.711 -28.573 34.678 1.00 32.16 197 THR A N 1
ATOM 1653 C CA . THR A 1 197 ? 4.198 -27.218 34.926 1.00 32.16 197 THR A CA 1
ATOM 1654 C C . THR A 1 197 ? 5.723 -27.119 34.914 1.00 32.16 197 THR A C 1
ATOM 1656 O O . THR A 1 197 ? 6.409 -28.128 35.028 1.00 32.16 197 THR A O 1
ATOM 1659 N N . ASN A 1 198 ? 6.220 -25.885 34.757 1.00 28.34 198 ASN A N 1
ATOM 1660 C CA . ASN A 1 198 ? 7.370 -25.250 35.439 1.00 28.34 198 ASN A CA 1
ATOM 1661 C C . ASN A 1 198 ? 7.707 -23.972 34.641 1.00 28.34 198 ASN A C 1
ATOM 1663 O O . ASN A 1 198 ? 7.894 -24.037 33.427 1.00 28.34 198 ASN A O 1
ATOM 1667 N N . GLU A 1 199 ? 7.397 -22.792 35.196 1.00 32.06 199 GLU A N 1
ATOM 1668 C CA . GLU A 1 199 ? 8.334 -21.888 35.909 1.00 32.06 199 GLU A CA 1
ATOM 1669 C C . GLU A 1 199 ? 9.401 -21.293 34.962 1.00 32.06 199 GLU A C 1
ATOM 1671 O O . GLU A 1 199 ? 9.990 -22.013 34.171 1.00 32.06 199 GLU A O 1
ATOM 1676 N N . SER A 1 200 ? 9.743 -20.003 34.938 1.00 30.02 200 SER A N 1
ATOM 1677 C CA . SER A 1 200 ? 9.407 -18.823 35.741 1.00 30.02 200 SER A CA 1
ATOM 1678 C C . SER A 1 200 ? 10.077 -17.588 35.083 1.00 30.02 200 SER A C 1
ATOM 1680 O O . SER A 1 200 ? 11.014 -17.734 34.307 1.00 30.02 200 SER A O 1
ATOM 1682 N N . GLN A 1 201 ? 9.575 -16.388 35.420 1.00 28.39 201 GLN A N 1
ATOM 1683 C CA . GLN A 1 201 ? 10.242 -15.065 35.397 1.00 28.39 201 GLN A CA 1
ATOM 1684 C C . GLN A 1 201 ? 10.742 -14.465 34.061 1.00 28.39 201 GLN A C 1
ATOM 1686 O O . GLN A 1 201 ? 11.614 -14.998 33.398 1.00 28.39 201 GLN A O 1
ATOM 1691 N N . TYR A 1 202 ? 10.245 -13.273 33.696 1.00 30.88 202 TYR A N 1
ATOM 1692 C CA . TYR A 1 202 ? 10.909 -11.992 34.000 1.00 30.88 202 TYR A CA 1
ATOM 1693 C C . TYR A 1 202 ? 9.958 -10.801 33.775 1.00 30.88 202 TYR A C 1
ATOM 1695 O O . TYR A 1 202 ? 9.018 -10.852 32.984 1.00 30.88 202 TYR A O 1
ATOM 1703 N N . LEU A 1 203 ? 10.204 -9.773 34.581 1.00 32.25 203 LEU A N 1
ATOM 1704 C CA . LEU A 1 203 ? 9.385 -8.613 34.919 1.00 32.25 203 LEU A CA 1
ATOM 1705 C C . LEU A 1 203 ? 9.241 -7.565 33.796 1.00 32.25 203 LEU A C 1
ATOM 1707 O O . LEU A 1 203 ? 10.127 -7.392 32.963 1.00 32.25 203 LEU A O 1
ATOM 1711 N N . LEU A 1 204 ? 8.122 -6.831 33.851 1.00 31.91 204 LEU A N 1
ATOM 1712 C CA . LEU A 1 204 ? 7.888 -5.531 33.200 1.00 31.91 204 LEU A CA 1
ATOM 1713 C C . LEU A 1 204 ? 8.696 -4.412 33.897 1.00 31.91 204 LEU A C 1
ATOM 1715 O O . LEU A 1 204 ? 9.165 -4.610 35.020 1.00 31.91 204 LEU A O 1
ATOM 1719 N N . PRO A 1 205 ? 8.783 -3.217 33.283 1.00 35.69 205 PRO A N 1
ATOM 1720 C CA . PRO A 1 205 ? 7.961 -2.144 33.848 1.00 35.69 205 PRO A CA 1
ATOM 1721 C C . PRO A 1 205 ? 7.253 -1.240 32.818 1.00 35.69 205 PRO A C 1
ATOM 1723 O O . PRO A 1 205 ? 7.805 -0.828 31.803 1.00 35.69 205 PRO A O 1
ATOM 1726 N N . ASP A 1 206 ? 6.004 -0.959 33.183 1.00 30.77 206 ASP A N 1
ATOM 1727 C CA . ASP A 1 206 ? 5.291 0.320 33.208 1.00 30.77 206 ASP A CA 1
ATOM 1728 C C . ASP A 1 206 ? 4.934 1.107 31.936 1.00 30.77 206 ASP A C 1
ATOM 1730 O O . ASP A 1 206 ? 5.723 1.746 31.244 1.00 30.77 206 ASP A O 1
ATOM 1734 N N . THR A 1 207 ? 3.615 1.146 31.750 1.00 29.75 207 THR A N 1
ATOM 1735 C CA . THR A 1 207 ? 2.807 2.094 30.991 1.00 29.75 207 THR A CA 1
ATOM 1736 C C . THR A 1 207 ? 2.689 3.442 31.710 1.00 29.75 207 THR A C 1
ATOM 1738 O O . THR A 1 207 ? 2.215 3.497 32.845 1.00 29.75 207 THR A O 1
ATOM 1741 N N . VAL A 1 208 ? 2.987 4.539 31.010 1.00 28.52 208 VAL A N 1
ATOM 1742 C CA . VAL A 1 208 ? 2.568 5.898 31.392 1.00 28.52 208 VAL A CA 1
ATOM 1743 C C . VAL A 1 208 ? 1.142 6.132 30.884 1.00 28.52 208 VAL A C 1
ATOM 1745 O O . VAL A 1 208 ? 0.879 6.105 29.683 1.00 28.52 208 VAL A O 1
ATOM 1748 N N . ILE A 1 209 ? 0.213 6.341 31.817 1.00 31.44 209 ILE A N 1
ATOM 1749 C CA . ILE A 1 209 ? -1.182 6.714 31.566 1.00 31.44 209 ILE A CA 1
ATOM 1750 C C . ILE A 1 209 ? -1.247 8.241 31.453 1.00 31.44 209 ILE A C 1
ATOM 1752 O O . ILE A 1 209 ? -1.006 8.943 32.432 1.00 31.44 209 ILE A O 1
ATOM 1756 N N . ILE A 1 210 ? -1.595 8.762 30.272 1.00 29.33 210 ILE A N 1
ATOM 1757 C CA . ILE A 1 210 ? -1.938 10.179 30.090 1.00 29.33 210 ILE A CA 1
ATOM 1758 C C . ILE A 1 210 ? -3.436 10.336 30.348 1.00 29.33 210 ILE A C 1
ATOM 1760 O O . ILE A 1 210 ? -4.277 9.886 29.571 1.00 29.33 210 ILE A O 1
ATOM 1764 N N . GLN A 1 211 ? -3.753 10.974 31.470 1.00 29.06 211 GLN A N 1
ATOM 1765 C CA . GLN A 1 211 ? -5.099 11.341 31.883 1.00 29.06 211 GLN A CA 1
ATOM 1766 C C . GLN A 1 211 ? -5.348 12.797 31.467 1.00 29.06 211 GLN A C 1
ATOM 1768 O O . GLN A 1 211 ? -4.762 13.727 32.015 1.00 29.06 211 GLN A O 1
ATOM 1773 N N . SER A 1 212 ? -6.200 13.002 30.463 1.00 30.59 212 SER A N 1
ATOM 1774 C CA . SER A 1 212 ? -6.575 14.322 29.952 1.00 30.59 212 SER A CA 1
ATOM 1775 C C . SER A 1 212 ? -7.478 15.061 30.946 1.00 30.59 212 SER A C 1
ATOM 1777 O O . SER A 1 212 ? -8.660 14.737 31.086 1.00 30.59 212 SER A O 1
ATOM 1779 N N . ARG A 1 213 ? -6.927 16.077 31.616 1.00 28.11 213 ARG A N 1
ATOM 1780 C CA . ARG A 1 213 ? -7.664 17.088 32.384 1.00 28.11 213 ARG A CA 1
ATOM 1781 C C . ARG A 1 213 ? -7.613 18.395 31.588 1.00 28.11 213 ARG A C 1
ATOM 1783 O O . ARG A 1 213 ? -6.566 19.026 31.512 1.00 28.11 213 ARG A O 1
ATOM 1790 N N . CYS A 1 214 ? -8.727 18.786 30.969 1.00 28.06 214 CYS A N 1
ATOM 1791 C CA . CYS A 1 214 ? -8.873 20.120 30.387 1.00 28.06 214 CYS A CA 1
ATOM 1792 C C . CYS A 1 214 ? -8.930 21.147 31.522 1.00 28.06 214 CYS A C 1
ATOM 1794 O O . CYS A 1 214 ? -9.924 21.210 32.245 1.00 28.06 214 CYS A O 1
ATOM 1796 N N . LEU A 1 215 ? -7.871 21.941 31.673 1.00 27.19 215 LEU A N 1
ATOM 1797 C CA . LEU A 1 215 ? -7.883 23.157 32.475 1.00 27.19 215 LEU A CA 1
ATOM 1798 C C . LEU A 1 215 ? -7.945 24.345 31.510 1.00 27.19 215 LEU A C 1
ATOM 1800 O O . LEU A 1 215 ? -7.042 24.546 30.701 1.00 27.19 215 LEU A O 1
ATOM 1804 N N . PHE A 1 216 ? -9.031 25.108 31.586 1.00 31.52 216 PHE A N 1
ATOM 1805 C CA . PHE A 1 216 ? -9.086 26.462 31.050 1.00 31.52 216 PHE A CA 1
ATOM 1806 C C . PHE A 1 216 ? -8.063 27.321 31.806 1.00 31.52 216 PHE A C 1
ATOM 1808 O O . PHE A 1 216 ? -8.135 27.413 33.031 1.00 31.52 216 PHE A O 1
ATOM 1815 N N . LEU A 1 217 ? -7.145 27.966 31.087 1.00 29.23 217 LEU A N 1
ATOM 1816 C CA . LEU A 1 217 ? -6.338 29.078 31.592 1.00 29.23 217 LEU A CA 1
ATOM 1817 C C . LEU A 1 217 ? -6.479 30.277 30.640 1.00 29.23 217 LEU A C 1
ATOM 1819 O O . LEU A 1 217 ? -6.709 30.078 29.444 1.00 29.23 217 LEU A O 1
ATOM 1823 N N . PRO A 1 218 ? -6.426 31.512 31.167 1.00 28.20 218 PRO A N 1
ATOM 1824 C CA . PRO A 1 218 ? -6.917 32.693 30.486 1.00 28.20 218 PRO A CA 1
ATOM 1825 C C . PRO A 1 218 ? -5.884 33.296 29.534 1.00 28.20 218 PRO A C 1
ATOM 1827 O O . PRO A 1 218 ? -4.675 33.118 29.656 1.00 28.20 218 PRO A O 1
ATOM 1830 N N . SER A 1 219 ? -6.421 34.069 28.600 1.00 34.88 219 SER A N 1
ATOM 1831 C CA . SER A 1 219 ? -5.747 34.935 27.644 1.00 34.88 219 SER A CA 1
ATOM 1832 C C . SER A 1 219 ? -4.836 35.979 28.304 1.00 34.88 219 SER A C 1
ATOM 1834 O O . SER A 1 219 ? -5.329 36.999 28.779 1.00 34.88 219 SER A O 1
ATOM 1836 N N . SER A 1 220 ? -3.519 35.778 28.253 1.00 34.25 220 SER A N 1
ATOM 1837 C CA . SER A 1 220 ? -2.528 36.865 28.258 1.00 34.25 220 SER A CA 1
ATOM 1838 C C . SER A 1 220 ? -1.129 36.316 27.979 1.00 34.25 220 SER A C 1
ATOM 1840 O O . SER A 1 220 ? -0.455 35.891 28.909 1.00 34.25 220 SER A O 1
ATOM 1842 N N . GLN A 1 221 ? -0.734 36.311 26.702 1.00 29.19 221 GLN A N 1
ATOM 1843 C CA . GLN A 1 221 ? 0.636 36.471 26.178 1.00 29.19 221 GLN A CA 1
ATOM 1844 C C . GLN A 1 221 ? 0.620 36.085 24.697 1.00 29.19 221 GLN A C 1
ATOM 1846 O O . GLN A 1 221 ? 0.833 34.942 24.311 1.00 29.19 221 GLN A O 1
ATOM 1851 N N . GLN A 1 222 ? 0.281 37.059 23.856 1.00 34.19 222 GLN A N 1
ATOM 1852 C CA . GLN A 1 222 ? 0.384 36.942 22.408 1.00 34.19 222 GLN A CA 1
ATOM 1853 C C . GLN A 1 222 ? 1.728 37.554 21.995 1.00 34.19 222 GLN A C 1
ATOM 1855 O O . GLN A 1 222 ? 1.787 38.673 21.494 1.00 34.19 222 GLN A O 1
ATOM 1860 N N . GLU A 1 223 ? 2.821 36.843 22.277 1.00 31.02 223 GLU A N 1
ATOM 1861 C CA . GLU A 1 223 ? 4.103 37.094 21.617 1.00 31.02 223 GLU A CA 1
ATOM 1862 C C . GLU A 1 223 ? 4.060 36.416 20.246 1.00 31.02 223 GLU A C 1
ATOM 1864 O O . GLU A 1 223 ? 3.827 35.214 20.139 1.00 31.02 223 GLU A O 1
ATOM 1869 N N . SER A 1 224 ? 4.184 37.243 19.208 1.00 36.41 224 SER A N 1
ATOM 1870 C CA . SER A 1 224 ? 4.356 36.943 17.781 1.00 36.41 224 SER A CA 1
ATOM 1871 C C . SER A 1 224 ? 4.743 35.496 17.433 1.00 36.41 224 SER A C 1
ATOM 1873 O O . SER A 1 224 ? 5.884 35.188 17.088 1.00 36.41 224 SER A O 1
ATOM 1875 N N . SER A 1 225 ? 3.752 34.603 17.403 1.00 40.94 225 SER A N 1
ATOM 1876 C CA . SER A 1 225 ? 3.889 33.295 16.775 1.00 40.94 225 SER A CA 1
ATOM 1877 C C . SER A 1 225 ? 4.177 33.520 15.291 1.00 40.94 225 SER A C 1
ATOM 1879 O O . SER A 1 225 ? 3.303 33.994 14.562 1.00 40.94 225 SER A O 1
ATOM 1881 N N . HIS A 1 226 ? 5.397 33.226 14.838 1.00 48.53 226 HIS A N 1
ATOM 1882 C CA . HIS A 1 226 ? 5.730 33.161 13.418 1.00 48.53 226 HIS A CA 1
ATOM 1883 C C . HIS A 1 226 ? 4.723 32.236 12.727 1.00 48.53 226 HIS A C 1
ATOM 1885 O O . HIS A 1 226 ? 4.781 31.015 12.873 1.00 48.53 226 HIS A O 1
ATOM 1891 N N . VAL A 1 227 ? 3.758 32.828 12.025 1.00 54.53 227 VAL A N 1
ATOM 1892 C CA . VAL A 1 227 ? 2.665 32.090 11.403 1.00 54.53 227 VAL A CA 1
ATOM 1893 C C . VAL A 1 227 ? 3.225 31.390 10.165 1.00 54.53 227 VAL A C 1
ATOM 1895 O O . VAL A 1 227 ? 3.338 31.981 9.093 1.00 54.53 227 VAL A O 1
ATOM 1898 N N . ILE A 1 228 ? 3.651 30.138 10.333 1.00 56.66 228 ILE A N 1
ATOM 1899 C CA . ILE A 1 228 ? 4.077 29.268 9.234 1.00 56.66 228 ILE A CA 1
ATOM 1900 C C . ILE A 1 228 ? 2.828 28.974 8.401 1.00 56.66 228 ILE A C 1
ATOM 1902 O O . ILE A 1 228 ? 1.995 28.162 8.795 1.00 56.66 228 ILE A O 1
ATOM 1906 N N . ASN A 1 229 ? 2.680 29.661 7.270 1.00 63.16 229 ASN A N 1
ATOM 1907 C CA . ASN A 1 229 ? 1.510 29.544 6.406 1.00 63.16 229 ASN A CA 1
ATOM 1908 C C . ASN A 1 229 ? 1.922 29.233 4.971 1.00 63.16 229 ASN A C 1
ATOM 1910 O O . ASN A 1 229 ? 2.713 29.959 4.374 1.00 63.16 229 ASN A O 1
ATOM 1914 N N . GLU A 1 230 ? 1.284 28.211 4.391 1.00 73.69 230 GLU A N 1
ATOM 1915 C CA . GLU A 1 230 ? 1.310 27.927 2.947 1.00 73.69 230 GLU A CA 1
ATOM 1916 C C . GLU A 1 230 ? 0.983 29.189 2.123 1.00 73.69 230 GLU A C 1
ATOM 1918 O O . GLU A 1 230 ? 1.538 29.398 1.051 1.00 73.69 230 GLU A O 1
ATOM 1923 N N . ASP A 1 231 ? 0.103 30.051 2.643 1.00 73.81 231 ASP A N 1
ATOM 1924 C CA . ASP A 1 231 ? -0.391 31.247 1.954 1.00 73.81 231 ASP A CA 1
ATOM 1925 C C . ASP A 1 231 ? 0.640 32.390 1.869 1.00 73.81 231 ASP A C 1
ATOM 1927 O O . ASP A 1 231 ? 0.490 33.282 1.038 1.00 73.81 231 ASP A O 1
ATOM 1931 N N . LEU A 1 232 ? 1.680 32.368 2.711 1.00 74.25 232 LEU A N 1
ATOM 1932 C CA . LEU A 1 232 ? 2.779 33.345 2.693 1.00 74.25 232 LEU A CA 1
ATOM 1933 C C . LEU A 1 232 ? 4.000 32.836 1.914 1.00 74.25 232 LEU A C 1
ATOM 1935 O O . LEU A 1 232 ? 4.969 33.574 1.745 1.00 74.25 232 LEU A O 1
ATOM 1939 N N . ALA A 1 233 ? 3.962 31.585 1.449 1.00 79.12 233 ALA A N 1
ATOM 1940 C CA . ALA A 1 233 ? 5.066 30.966 0.738 1.00 79.12 233 ALA A CA 1
ATOM 1941 C C . ALA A 1 233 ? 5.230 31.561 -0.666 1.00 79.12 233 ALA A C 1
ATOM 1943 O O . ALA A 1 233 ? 4.265 31.792 -1.402 1.00 79.12 233 ALA A O 1
ATOM 1944 N N . THR A 1 234 ? 6.479 31.748 -1.076 1.00 86.00 234 THR A N 1
ATOM 1945 C CA . THR A 1 234 ? 6.809 32.098 -2.460 1.00 86.00 234 THR A CA 1
ATOM 1946 C C . THR A 1 234 ? 6.469 30.945 -3.412 1.00 86.00 234 THR A C 1
ATOM 1948 O O . THR A 1 234 ? 6.364 29.783 -3.014 1.00 86.00 234 THR A O 1
ATOM 1951 N N . LEU A 1 235 ? 6.329 31.229 -4.712 1.00 84.19 235 LEU A N 1
ATOM 1952 C CA . LEU A 1 235 ? 6.038 30.186 -5.709 1.00 84.19 235 LEU A CA 1
ATOM 1953 C C . LEU A 1 235 ? 7.091 29.066 -5.713 1.00 84.19 235 LEU A C 1
ATOM 1955 O O . LEU A 1 235 ? 6.737 27.896 -5.848 1.00 84.19 235 LEU A O 1
ATOM 1959 N N . ALA A 1 236 ? 8.369 29.410 -5.526 1.00 85.50 236 ALA A N 1
ATOM 1960 C CA . ALA A 1 236 ? 9.452 28.434 -5.443 1.00 85.50 236 ALA A CA 1
ATOM 1961 C C . ALA A 1 236 ? 9.309 27.526 -4.210 1.00 85.50 236 ALA A C 1
ATOM 1963 O O . ALA A 1 236 ? 9.450 26.306 -4.320 1.00 85.50 236 ALA A O 1
ATOM 1964 N N . GLU A 1 237 ? 8.959 28.090 -3.053 1.00 85.81 237 GLU A N 1
ATOM 1965 C CA . GLU A 1 237 ? 8.699 27.327 -1.827 1.00 85.81 237 GLU A CA 1
ATOM 1966 C C . GLU A 1 237 ? 7.449 26.452 -1.947 1.00 85.81 237 GLU A C 1
ATOM 1968 O O . GLU A 1 237 ? 7.430 25.338 -1.426 1.00 85.81 237 GLU A O 1
ATOM 1973 N N . LEU A 1 238 ? 6.419 26.910 -2.663 1.00 84.94 238 LEU A N 1
ATOM 1974 C CA . LEU A 1 238 ? 5.203 26.136 -2.911 1.00 84.94 238 LEU A CA 1
ATOM 1975 C C . LEU A 1 238 ? 5.464 24.929 -3.822 1.00 84.94 238 LEU A C 1
ATOM 1977 O O . LEU A 1 238 ? 4.894 23.861 -3.603 1.00 84.94 238 LEU A O 1
ATOM 1981 N N . PHE A 1 239 ? 6.322 25.086 -4.834 1.00 87.69 239 PHE A N 1
ATOM 1982 C CA . PHE A 1 239 ? 6.713 23.988 -5.721 1.00 87.69 239 PHE A CA 1
ATOM 1983 C C . PHE A 1 239 ? 7.651 22.984 -5.044 1.00 87.69 239 PHE A C 1
ATOM 1985 O O . PHE A 1 239 ? 7.541 21.786 -5.275 1.00 87.69 239 PHE A O 1
ATOM 1992 N N . THR A 1 240 ? 8.548 23.449 -4.177 1.00 88.81 240 THR A N 1
ATOM 1993 C CA . THR A 1 240 ? 9.524 22.589 -3.483 1.00 88.81 240 THR A CA 1
ATOM 1994 C C . THR A 1 240 ? 9.039 22.065 -2.131 1.00 88.81 240 THR A C 1
ATOM 1996 O O . THR A 1 240 ? 9.735 21.274 -1.504 1.00 88.81 240 THR A O 1
ATOM 1999 N N . PHE A 1 241 ? 7.864 22.503 -1.667 1.00 90.62 241 PHE A N 1
ATOM 2000 C CA . PHE A 1 241 ? 7.352 22.278 -0.309 1.00 90.62 241 PHE A CA 1
ATOM 2001 C C . PHE A 1 241 ? 8.278 22.798 0.806 1.00 90.62 241 PHE A C 1
ATOM 2003 O O . PHE A 1 241 ? 8.132 22.422 1.969 1.00 90.62 241 PHE A O 1
ATOM 2010 N N . ALA A 1 242 ? 9.203 23.708 0.482 1.00 87.62 242 ALA A N 1
ATOM 2011 C CA . ALA A 1 242 ? 10.183 24.229 1.431 1.00 87.62 242 ALA A CA 1
ATOM 2012 C C . ALA A 1 242 ? 9.552 25.031 2.580 1.00 87.62 242 ALA A C 1
ATOM 2014 O O . ALA A 1 242 ? 10.133 25.100 3.662 1.00 87.62 242 ALA A O 1
ATOM 2015 N N . TRP A 1 243 ? 8.336 25.559 2.393 1.00 84.50 243 TRP A N 1
ATOM 2016 C CA . TRP A 1 243 ? 7.570 26.240 3.444 1.00 84.50 243 TRP A CA 1
ATOM 2017 C C . TRP A 1 243 ? 7.292 25.349 4.668 1.00 84.50 243 TRP A C 1
ATOM 2019 O O . TRP A 1 243 ? 7.046 25.860 5.758 1.00 84.50 243 TRP A O 1
ATOM 2029 N N . PHE A 1 244 ? 7.361 24.023 4.515 1.00 85.94 244 PHE A N 1
ATOM 2030 C CA . PHE A 1 244 ? 7.171 23.061 5.601 1.00 85.94 244 PHE A CA 1
ATOM 2031 C C . PHE A 1 244 ? 8.462 22.768 6.394 1.00 85.94 244 PHE A C 1
ATOM 2033 O O . PHE A 1 244 ? 8.405 22.308 7.537 1.00 85.94 244 PHE A O 1
ATOM 2040 N N . ASN A 1 245 ? 9.638 23.079 5.834 1.00 87.69 245 ASN A N 1
ATOM 2041 C CA . ASN A 1 245 ? 10.940 22.812 6.460 1.00 87.69 245 ASN A CA 1
ATOM 2042 C C . ASN A 1 245 ? 11.106 23.423 7.865 1.00 87.69 245 ASN A C 1
ATOM 2044 O O . ASN A 1 245 ? 11.675 22.746 8.726 1.00 87.69 245 ASN A O 1
ATOM 2048 N N . PRO A 1 246 ? 10.622 24.649 8.158 1.00 83.06 246 PRO A N 1
ATOM 2049 C CA . PRO A 1 246 ? 10.713 25.216 9.501 1.00 83.06 246 PRO A CA 1
ATOM 2050 C C . PRO A 1 246 ? 9.996 24.364 10.554 1.00 83.06 246 PRO A C 1
ATOM 2052 O O . PRO A 1 246 ? 10.539 24.156 11.639 1.00 83.06 246 PRO A O 1
ATOM 2055 N N . LEU A 1 247 ? 8.819 23.815 10.225 1.00 81.81 247 LEU A N 1
ATOM 2056 C CA . LEU A 1 247 ? 8.078 22.939 11.133 1.00 81.81 247 LEU A CA 1
ATOM 2057 C C . LEU A 1 247 ? 8.831 21.623 11.356 1.00 81.81 247 LEU A C 1
ATOM 2059 O O . LEU A 1 247 ? 9.003 21.199 12.496 1.00 81.81 247 LEU A O 1
ATOM 2063 N N . MET A 1 248 ? 9.360 21.022 10.286 1.00 84.81 248 MET A N 1
ATOM 2064 C CA . MET A 1 248 ? 10.178 19.807 10.386 1.00 84.81 248 MET A CA 1
ATOM 2065 C C . MET A 1 248 ? 11.420 20.014 11.255 1.00 84.81 248 MET A C 1
ATOM 2067 O O . MET A 1 248 ? 11.739 19.166 12.085 1.00 84.81 248 MET A O 1
ATOM 2071 N N . LYS A 1 249 ? 12.097 21.160 11.122 1.00 85.00 249 LYS A N 1
ATOM 2072 C CA . LYS A 1 249 ? 13.272 21.502 11.935 1.00 85.00 249 LYS A CA 1
ATOM 2073 C C . LYS A 1 249 ? 12.916 21.688 13.412 1.00 85.00 249 LYS A C 1
ATOM 2075 O O . LYS A 1 249 ? 13.668 21.247 14.276 1.00 85.00 249 LYS A O 1
ATOM 2080 N N . ARG A 1 250 ? 11.766 22.300 13.716 1.00 81.19 250 ARG A N 1
ATOM 2081 C CA . ARG A 1 250 ? 11.256 22.403 15.095 1.00 81.19 250 ARG A CA 1
ATOM 2082 C C . ARG A 1 250 ? 10.938 21.031 15.685 1.00 81.19 250 ARG A C 1
ATOM 2084 O O . ARG A 1 250 ? 11.329 20.772 16.818 1.00 81.19 250 ARG A O 1
ATOM 2091 N N . GLY A 1 251 ? 10.291 20.159 14.910 1.00 84.00 251 GLY A N 1
ATOM 2092 C CA . GLY A 1 251 ? 10.000 18.782 15.313 1.00 84.00 251 GLY A CA 1
ATOM 2093 C C . GLY A 1 251 ? 11.268 17.964 15.571 1.00 84.00 251 GLY A C 1
ATOM 2094 O O . GLY A 1 251 ? 11.352 17.287 16.587 1.00 84.00 251 GLY A O 1
ATOM 2095 N N . TYR A 1 252 ? 12.285 18.091 14.711 1.00 86.75 252 TYR A N 1
ATOM 2096 C CA . TYR A 1 252 ? 13.595 17.456 14.907 1.00 86.75 252 TYR A CA 1
ATOM 2097 C C . TYR A 1 252 ? 14.282 17.910 16.203 1.00 86.75 252 TYR A C 1
ATOM 2099 O O . TYR A 1 252 ? 14.885 17.104 16.903 1.00 86.75 252 TYR A O 1
ATOM 2107 N N . ASN A 1 253 ? 14.146 19.190 16.551 1.00 87.06 253 ASN A N 1
ATOM 2108 C CA . ASN A 1 253 ? 14.688 19.752 17.788 1.00 87.06 253 ASN A CA 1
ATOM 2109 C C . ASN A 1 253 ? 13.803 19.489 19.026 1.00 87.06 253 ASN A C 1
ATOM 2111 O O . ASN A 1 253 ? 14.074 20.056 20.082 1.00 87.06 253 ASN A O 1
ATOM 2115 N N . SER A 1 254 ? 12.741 18.680 18.914 1.00 78.19 254 SER A N 1
ATOM 2116 C CA . SER A 1 254 ? 11.767 18.409 19.987 1.00 78.19 254 SER A CA 1
ATOM 2117 C C . SER A 1 254 ? 11.081 19.666 20.552 1.00 78.19 254 SER A C 1
ATOM 2119 O O . SER A 1 254 ? 10.652 19.684 21.701 1.00 78.19 254 SER A O 1
ATOM 2121 N N . LEU A 1 255 ? 10.954 20.722 19.739 1.00 68.62 255 LEU A N 1
ATOM 2122 C CA . LEU A 1 255 ? 10.333 22.011 20.094 1.00 68.62 255 LEU A CA 1
ATOM 2123 C C . LEU A 1 255 ? 8.843 22.093 19.704 1.00 68.62 255 LEU A C 1
ATOM 2125 O O . LEU A 1 255 ? 8.296 23.192 19.590 1.00 68.62 255 LEU A O 1
ATOM 2129 N N . ILE A 1 256 ? 8.220 20.950 19.404 1.00 65.81 256 ILE A N 1
ATOM 2130 C CA . ILE A 1 256 ? 6.774 20.806 19.196 1.00 65.81 256 ILE A CA 1
ATOM 2131 C C . ILE A 1 256 ? 6.292 19.902 20.325 1.00 65.81 256 ILE A C 1
ATOM 2133 O O . ILE A 1 256 ? 6.400 18.679 20.228 1.00 65.81 256 ILE A O 1
ATOM 2137 N N . ILE A 1 257 ? 5.852 20.517 21.418 1.00 63.91 257 ILE A N 1
ATOM 2138 C CA . ILE A 1 257 ? 5.408 19.802 22.624 1.00 63.91 257 ILE A CA 1
ATOM 2139 C C . ILE A 1 257 ? 3.881 19.864 22.715 1.00 63.91 257 ILE A C 1
ATOM 2141 O O . ILE A 1 257 ? 3.258 18.882 23.117 1.00 63.91 257 ILE A O 1
ATOM 2145 N N . ASP A 1 258 ? 3.278 20.955 22.230 1.00 70.06 258 ASP A N 1
ATOM 2146 C CA . ASP A 1 258 ? 1.847 21.214 22.352 1.00 70.06 258 ASP A CA 1
ATOM 2147 C C . ASP A 1 258 ? 1.145 21.445 21.006 1.00 70.06 258 ASP A C 1
ATOM 2149 O O . ASP A 1 258 ? 1.734 21.854 20.006 1.00 70.06 258 ASP A O 1
ATOM 2153 N N . LEU A 1 259 ? -0.177 21.232 20.991 1.00 67.00 259 LEU A N 1
ATOM 2154 C CA . LEU A 1 259 ? -1.039 21.453 19.818 1.00 67.00 259 LEU A CA 1
ATOM 2155 C C . LEU A 1 259 ? -0.973 22.892 19.274 1.00 67.00 259 LEU A C 1
ATOM 2157 O O . LEU A 1 259 ? -1.236 23.114 18.094 1.00 67.00 259 LEU A O 1
ATOM 2161 N N . ASN A 1 260 ? -0.604 23.855 20.120 1.00 69.00 260 ASN A N 1
ATOM 2162 C CA . ASN A 1 260 ? -0.475 25.269 19.762 1.00 69.00 260 ASN A CA 1
ATOM 2163 C C . ASN A 1 260 ? 0.788 25.570 18.933 1.00 69.00 260 ASN A C 1
ATOM 2165 O O . ASN A 1 260 ? 0.882 26.642 18.343 1.00 69.00 260 ASN A O 1
ATOM 2169 N N . ASP A 1 261 ? 1.736 24.629 18.853 1.00 66.88 261 ASP A N 1
ATOM 2170 C CA . ASP A 1 261 ? 2.949 24.753 18.038 1.00 66.88 261 ASP A CA 1
ATOM 2171 C C . ASP A 1 261 ? 2.726 24.408 16.556 1.00 66.88 261 ASP A C 1
ATOM 2173 O O . ASP A 1 261 ? 3.629 24.599 15.731 1.00 66.88 261 ASP A O 1
ATOM 2177 N N . LEU A 1 262 ? 1.545 23.885 16.205 1.00 71.56 262 LEU A N 1
ATOM 2178 C CA . LEU A 1 262 ? 1.192 23.526 14.834 1.00 71.56 262 LEU A CA 1
ATOM 2179 C C . LEU A 1 262 ? 0.790 24.751 14.003 1.00 71.56 262 LEU A C 1
ATOM 2181 O O . LEU A 1 262 ? 0.312 25.767 14.503 1.00 71.56 262 LEU A O 1
ATOM 2185 N N . CYS A 1 263 ? 0.970 24.629 12.687 1.00 70.50 263 CYS A N 1
ATOM 2186 C CA . CYS A 1 263 ? 0.599 25.669 11.732 1.00 70.50 263 CYS A CA 1
ATOM 2187 C C . CYS A 1 263 ? -0.917 25.895 11.705 1.00 70.50 263 CYS A C 1
ATOM 2189 O O . CYS A 1 263 ? -1.702 24.942 11.744 1.00 70.50 263 CYS A O 1
ATOM 2191 N N . SER A 1 264 ? -1.329 27.154 11.547 1.00 70.69 264 SER A N 1
ATOM 2192 C CA . SER A 1 264 ? -2.722 27.486 11.262 1.00 70.69 264 SER A CA 1
ATOM 2193 C C . SER A 1 264 ? -3.162 26.939 9.903 1.00 70.69 264 SER A C 1
ATOM 2195 O O . SER A 1 264 ? -2.376 26.821 8.962 1.00 70.69 264 SER A O 1
ATOM 2197 N N . LEU A 1 265 ? -4.448 26.607 9.797 1.00 71.88 265 LEU A N 1
ATOM 2198 C CA . LEU A 1 265 ? -5.036 26.102 8.560 1.00 71.88 265 LEU A CA 1
ATOM 2199 C C . LEU A 1 265 ? -5.000 27.198 7.472 1.00 71.88 265 LEU A C 1
ATOM 2201 O O . LEU A 1 265 ? -5.382 28.333 7.765 1.00 71.88 265 LEU A O 1
ATOM 2205 N N . PRO A 1 266 ? -4.599 26.891 6.222 1.00 74.25 266 PRO A N 1
ATOM 2206 C CA . PRO A 1 266 ? -4.564 27.888 5.156 1.00 74.25 266 PRO A CA 1
ATOM 2207 C C . PRO A 1 266 ? -5.966 28.413 4.834 1.00 74.25 266 PRO A C 1
ATOM 2209 O O . PRO A 1 266 ? -6.964 27.694 4.956 1.00 74.25 266 PRO A O 1
ATOM 2212 N N . PHE A 1 267 ? -6.046 29.649 4.346 1.00 71.62 267 PHE A N 1
ATOM 2213 C CA . PHE A 1 267 ? -7.298 30.392 4.183 1.00 71.62 267 PHE A CA 1
ATOM 2214 C C . PHE A 1 267 ? -8.296 29.672 3.273 1.00 71.62 267 PHE A C 1
ATOM 2216 O O . PHE A 1 267 ? -9.502 29.675 3.497 1.00 71.62 267 PHE A O 1
ATOM 2223 N N . ALA A 1 268 ? -7.783 28.970 2.265 1.00 68.81 268 ALA A N 1
ATOM 2224 C CA . ALA A 1 268 ? -8.594 28.202 1.330 1.00 68.81 268 ALA A CA 1
ATOM 2225 C C . ALA A 1 268 ? -9.152 26.879 1.898 1.00 68.81 268 ALA A C 1
ATOM 2227 O O . ALA A 1 268 ? -9.875 26.173 1.191 1.00 68.81 268 ALA A O 1
ATOM 2228 N N . LEU A 1 269 ? -8.768 26.500 3.119 1.00 71.50 269 LEU A N 1
ATOM 2229 C CA . LEU A 1 269 ? -9.343 25.399 3.895 1.00 71.50 269 LEU A CA 1
ATOM 2230 C C . LEU A 1 269 ? -10.191 25.909 5.071 1.00 71.50 269 LEU A C 1
ATOM 2232 O O . LEU A 1 269 ? -10.855 25.102 5.713 1.00 71.50 269 LEU A O 1
ATOM 2236 N N . LEU A 1 270 ? -10.218 27.215 5.352 1.00 73.69 270 LEU A N 1
ATOM 2237 C CA . LEU A 1 270 ? -11.131 27.747 6.358 1.00 73.69 270 LEU A CA 1
ATOM 2238 C C . LEU A 1 270 ? -12.584 27.515 5.913 1.00 73.69 270 LEU A C 1
ATOM 2240 O O . LEU A 1 270 ? -12.887 27.639 4.720 1.00 73.69 270 LEU A O 1
ATOM 2244 N N . PRO A 1 271 ? -13.499 27.196 6.846 1.00 64.38 271 PRO A N 1
ATOM 2245 C CA . PRO A 1 271 ? -14.921 27.090 6.559 1.00 64.38 271 PRO A CA 1
ATOM 2246 C C . PRO A 1 271 ? -15.483 28.489 6.272 1.00 64.38 271 PRO A C 1
ATOM 2248 O O . PRO A 1 271 ? -16.127 29.118 7.110 1.00 64.38 271 PRO A O 1
ATOM 2251 N N . LEU A 1 272 ? -15.217 29.014 5.076 1.00 57.66 272 LEU A N 1
ATOM 2252 C CA . LEU A 1 272 ? -15.862 30.223 4.593 1.00 57.66 272 LEU A CA 1
ATOM 2253 C C . LEU A 1 272 ? -17.351 29.924 4.449 1.00 57.66 272 LEU A C 1
ATOM 2255 O O . LEU A 1 272 ? -17.754 29.000 3.739 1.00 57.66 272 LEU A O 1
ATOM 2259 N N . ARG A 1 273 ? -18.162 30.717 5.154 1.00 51.06 273 ARG A N 1
ATOM 2260 C CA . ARG A 1 273 ? -19.622 30.703 5.082 1.00 51.06 273 ARG A CA 1
ATOM 2261 C C . ARG A 1 273 ? -20.009 30.847 3.614 1.00 51.06 273 ARG A C 1
ATOM 2263 O O . ARG A 1 273 ? -19.901 31.932 3.054 1.00 51.06 273 ARG A O 1
ATOM 2270 N N . SER A 1 274 ? -20.391 29.742 2.975 1.00 51.78 274 SER A N 1
ATOM 2271 C CA . SER A 1 274 ? -20.732 29.747 1.556 1.00 51.78 274 SER A CA 1
ATOM 2272 C C . SER A 1 274 ? -21.873 30.734 1.332 1.00 51.78 274 SER A C 1
ATOM 2274 O O . SER A 1 274 ? -22.975 30.542 1.855 1.00 51.78 274 SER A O 1
ATOM 2276 N N . SER A 1 275 ? -21.595 31.794 0.583 1.00 43.62 275 SER A N 1
ATOM 2277 C CA . SER A 1 275 ? -22.570 32.786 0.154 1.00 43.62 275 SER A CA 1
ATOM 2278 C C . SER A 1 275 ? -23.680 32.083 -0.630 1.00 43.62 275 SER A C 1
ATOM 2280 O O . SER A 1 275 ? -23.444 31.550 -1.711 1.00 43.62 275 SER A O 1
ATOM 2282 N N . GLY A 1 276 ? -24.889 32.060 -0.066 1.00 48.16 276 GLY A N 1
ATOM 2283 C CA . GLY A 1 276 ? -26.087 31.507 -0.696 1.00 48.16 276 GLY A CA 1
ATOM 2284 C C . GLY A 1 276 ? -26.317 30.020 -0.415 1.00 48.16 276 GLY A C 1
ATOM 2285 O O . GLY A 1 276 ? -25.658 29.140 -0.966 1.00 48.16 276 GLY A O 1
ATOM 2286 N N . VAL A 1 277 ? -27.335 29.733 0.399 1.00 49.28 277 VAL A N 1
ATOM 2287 C CA . VAL A 1 277 ? -27.902 28.389 0.570 1.00 49.28 277 VAL A CA 1
ATOM 2288 C C . VAL A 1 277 ? -28.611 27.997 -0.730 1.00 49.28 277 VAL A C 1
ATOM 2290 O O . VAL A 1 277 ? -29.807 28.210 -0.892 1.00 49.28 277 VAL A O 1
ATOM 2293 N N . GLN A 1 278 ? -27.877 27.452 -1.702 1.00 54.25 278 GLN A N 1
ATOM 2294 C CA . GLN A 1 278 ? -28.497 26.847 -2.881 1.00 54.25 278 GLN A CA 1
ATOM 2295 C C . GLN A 1 278 ? -28.933 25.420 -2.537 1.00 54.25 278 GLN A C 1
ATOM 2297 O O . GLN A 1 278 ? -28.110 24.545 -2.260 1.00 54.25 278 GLN A O 1
ATOM 2302 N N . HIS A 1 279 ? -30.246 25.176 -2.547 1.00 57.19 279 HIS A N 1
ATOM 2303 C CA . HIS A 1 279 ? -30.820 23.838 -2.412 1.00 57.19 279 HIS A CA 1
ATOM 2304 C C . HIS A 1 279 ? -30.547 23.023 -3.682 1.00 57.19 279 HIS A C 1
ATOM 2306 O O . HIS A 1 279 ? -31.362 22.951 -4.600 1.00 57.19 279 HIS A O 1
ATOM 2312 N N . HIS A 1 280 ? -29.377 22.395 -3.757 1.00 58.78 280 HIS A N 1
ATOM 2313 C CA . HIS A 1 280 ? -29.118 21.395 -4.785 1.00 58.78 280 HIS A CA 1
ATOM 2314 C C . HIS A 1 280 ? -29.869 20.104 -4.446 1.00 58.78 280 HIS A C 1
ATOM 2316 O O . HIS A 1 280 ? -29.697 19.546 -3.367 1.00 58.78 280 HIS A O 1
ATOM 2322 N N . ARG A 1 281 ? -30.678 19.599 -5.390 1.00 68.75 281 ARG A N 1
ATOM 2323 C CA . ARG A 1 281 ? -31.465 18.362 -5.213 1.00 68.75 281 ARG A CA 1
ATOM 2324 C C . ARG A 1 281 ? -30.605 17.099 -5.037 1.00 68.75 281 ARG A C 1
ATOM 2326 O O . ARG A 1 281 ? -31.127 16.079 -4.608 1.00 68.75 281 ARG A O 1
ATOM 2333 N N . ARG A 1 282 ? -29.316 17.132 -5.408 1.00 84.81 282 ARG A N 1
ATOM 2334 C CA . ARG A 1 282 ? -28.394 15.983 -5.344 1.00 84.81 282 ARG A CA 1
ATOM 2335 C C . ARG A 1 282 ? -26.996 16.408 -4.900 1.00 84.81 282 ARG A C 1
ATOM 2337 O O . ARG A 1 282 ? -26.453 17.384 -5.418 1.00 84.81 282 ARG A O 1
ATOM 2344 N N . LEU A 1 283 ? -26.396 15.620 -4.006 1.00 86.19 283 LEU A N 1
ATOM 2345 C CA . LEU A 1 283 ? -25.050 15.848 -3.471 1.00 86.19 283 LEU A CA 1
ATOM 2346 C C . LEU A 1 283 ? -23.967 15.826 -4.560 1.00 86.19 283 LEU A C 1
ATOM 2348 O O . LEU A 1 283 ? -23.108 16.703 -4.599 1.00 86.19 283 LEU A O 1
ATOM 2352 N N . SER A 1 284 ? -24.042 14.866 -5.484 1.00 87.44 284 SER A N 1
ATOM 2353 C CA . SER A 1 284 ? -23.086 14.737 -6.591 1.00 87.44 284 SER A CA 1
ATOM 2354 C C . SER A 1 284 ? -23.049 15.981 -7.479 1.00 87.44 284 SER A C 1
ATOM 2356 O O . SER A 1 284 ? -21.977 16.422 -7.881 1.00 87.44 284 SER A O 1
ATOM 2358 N N . HIS A 1 285 ? -24.208 16.594 -7.733 1.00 88.38 285 HIS A N 1
ATOM 2359 C CA . HIS A 1 285 ? -24.292 17.829 -8.506 1.00 88.38 285 HIS A CA 1
ATOM 2360 C C . HIS A 1 285 ? -23.665 19.017 -7.761 1.00 88.38 285 HIS A C 1
ATOM 2362 O O . HIS A 1 285 ? -22.938 19.798 -8.369 1.00 88.38 285 HIS A O 1
ATOM 2368 N N . ALA A 1 286 ? -23.888 19.130 -6.446 1.00 86.75 286 ALA A N 1
ATOM 2369 C CA . ALA A 1 286 ? -23.267 20.170 -5.624 1.00 86.75 286 ALA A CA 1
ATOM 2370 C C . ALA A 1 286 ? -21.732 20.044 -5.603 1.00 86.75 286 ALA A C 1
ATOM 2372 O O . ALA A 1 286 ? -21.022 21.033 -5.789 1.00 86.75 286 ALA A O 1
ATOM 2373 N N . LEU A 1 287 ? -21.216 18.820 -5.449 1.00 88.75 287 LEU A N 1
ATOM 2374 C CA . LEU A 1 287 ? -19.778 18.546 -5.505 1.00 88.75 287 LEU A CA 1
ATOM 2375 C C . LEU A 1 287 ? -19.199 18.847 -6.893 1.00 88.75 287 LEU A C 1
ATOM 2377 O O . LEU A 1 287 ? -18.161 19.497 -6.993 1.00 88.75 287 LEU A O 1
ATOM 2381 N N . MET A 1 288 ? -19.891 18.446 -7.962 1.00 89.69 288 MET A N 1
ATOM 2382 C CA . MET A 1 288 ? -19.457 18.702 -9.337 1.00 89.69 288 MET A CA 1
ATOM 2383 C C . MET A 1 288 ? -19.410 20.200 -9.657 1.00 89.69 288 MET A C 1
ATOM 2385 O O . MET A 1 288 ? -18.452 20.674 -10.261 1.00 89.69 288 MET A O 1
ATOM 2389 N N . LYS A 1 289 ? -20.407 20.969 -9.212 1.00 87.50 289 LYS A N 1
ATOM 2390 C CA . LYS A 1 289 ? -20.454 22.419 -9.430 1.00 87.50 289 LYS A CA 1
ATOM 2391 C C . LYS A 1 289 ? -19.320 23.151 -8.705 1.00 87.50 289 LYS A C 1
ATOM 2393 O O . LYS A 1 289 ? -18.706 24.036 -9.292 1.00 87.50 289 LYS A O 1
ATOM 2398 N N . ASN A 1 290 ? -19.031 22.775 -7.458 1.00 86.38 290 ASN A N 1
ATOM 2399 C CA . ASN A 1 290 ? -18.044 23.475 -6.627 1.00 86.38 290 ASN A CA 1
ATOM 2400 C C . ASN A 1 290 ? -16.599 23.025 -6.886 1.00 86.38 290 ASN A C 1
ATOM 2402 O O . ASN A 1 290 ? -15.686 23.846 -6.849 1.00 86.38 290 ASN A O 1
ATOM 2406 N N . PHE A 1 291 ? -16.377 21.737 -7.157 1.00 90.50 291 PHE A N 1
ATOM 2407 C CA . PHE A 1 291 ? -15.033 21.151 -7.241 1.00 90.50 291 PHE A CA 1
ATOM 2408 C C . PHE A 1 291 ? -14.695 20.565 -8.618 1.00 90.50 291 PHE A C 1
ATOM 2410 O O . PHE A 1 291 ? -13.522 20.313 -8.891 1.00 90.50 291 PHE A O 1
ATOM 2417 N N . GLY A 1 292 ? -15.677 20.382 -9.509 1.00 89.81 292 GLY A N 1
ATOM 2418 C CA . GLY A 1 292 ? -15.509 19.671 -10.781 1.00 89.81 292 GLY A CA 1
ATOM 2419 C C . GLY A 1 292 ? -14.467 20.288 -11.713 1.00 89.81 292 GLY A C 1
ATOM 2420 O O . GLY A 1 292 ? -13.650 19.565 -12.275 1.00 89.81 292 GLY A O 1
ATOM 2421 N N . ARG A 1 293 ? -14.412 21.623 -11.834 1.00 92.19 293 ARG A N 1
ATOM 2422 C CA . ARG A 1 293 ? -13.401 22.291 -12.680 1.00 92.19 293 ARG A CA 1
ATOM 2423 C C . ARG A 1 293 ? -11.979 21.982 -12.211 1.00 92.19 293 ARG A C 1
ATOM 2425 O O . ARG A 1 293 ? -11.145 21.579 -13.015 1.00 92.19 293 ARG A O 1
ATOM 2432 N N . SER A 1 294 ? -11.701 22.163 -10.920 1.00 90.94 294 SER A N 1
ATOM 2433 C CA . SER A 1 294 ? -10.387 21.849 -10.347 1.00 90.94 294 SER A CA 1
ATOM 2434 C C . SER A 1 294 ? -10.079 20.358 -10.445 1.00 90.94 294 SER A C 1
ATOM 2436 O O . SER A 1 294 ? -8.957 19.996 -10.770 1.00 90.94 294 SER A O 1
ATOM 2438 N N . PHE A 1 295 ? -11.077 19.503 -10.230 1.00 93.81 295 PHE A N 1
ATOM 2439 C CA . PHE A 1 295 ? -10.952 18.054 -10.333 1.00 93.81 295 PHE A CA 1
ATOM 2440 C C . PHE A 1 295 ? -10.530 17.588 -11.735 1.00 93.81 295 PHE A C 1
ATOM 2442 O O . PHE A 1 295 ? -9.519 16.906 -11.880 1.00 93.81 295 PHE A O 1
ATOM 2449 N N . PHE A 1 296 ? -11.231 18.009 -12.791 1.00 93.88 296 PHE A N 1
ATOM 2450 C CA . PHE A 1 296 ? -10.892 17.589 -14.155 1.00 93.88 296 PHE A CA 1
ATOM 2451 C C . PHE A 1 296 ? -9.566 18.174 -14.654 1.00 93.88 296 PHE A C 1
ATOM 2453 O O . PHE A 1 296 ? -8.835 17.485 -15.365 1.00 93.88 296 PHE A O 1
ATOM 2460 N N . LEU A 1 297 ? -9.197 19.392 -14.236 1.00 93.81 297 LEU A N 1
ATOM 2461 C CA . LEU A 1 297 ? -7.876 19.962 -14.537 1.00 93.81 297 LEU A CA 1
ATOM 2462 C C . LEU A 1 297 ? -6.734 19.129 -13.932 1.00 93.81 297 LEU A C 1
ATOM 2464 O O . LEU A 1 297 ? -5.699 18.954 -14.573 1.00 93.81 297 LEU A O 1
ATOM 2468 N N . LEU A 1 298 ? -6.927 18.557 -12.739 1.00 94.62 298 LEU A N 1
ATOM 2469 C CA . LEU A 1 298 ? -5.960 17.620 -12.154 1.00 94.62 298 LEU A CA 1
ATOM 2470 C C . LEU A 1 298 ? -5.853 16.318 -12.957 1.00 94.62 298 LEU A C 1
ATOM 2472 O O . LEU A 1 298 ? -4.787 15.708 -12.977 1.00 94.62 298 LEU A O 1
ATOM 2476 N N . GLY A 1 299 ? -6.905 15.928 -13.679 1.00 93.50 299 GLY A N 1
ATOM 2477 C CA . GLY A 1 299 ? -6.858 14.815 -14.627 1.00 93.50 299 GLY A CA 1
ATOM 2478 C C . GLY A 1 299 ? -5.826 15.019 -15.737 1.00 93.50 299 GLY A C 1
ATOM 2479 O O . GLY A 1 299 ? -5.082 14.095 -16.043 1.00 93.50 299 GLY A O 1
ATOM 2480 N N . ILE A 1 300 ? -5.704 16.235 -16.278 1.00 93.62 300 ILE A N 1
ATOM 2481 C CA . ILE A 1 300 ? -4.692 16.558 -17.301 1.00 93.62 300 ILE A CA 1
ATOM 2482 C C . ILE A 1 300 ? -3.282 16.406 -16.719 1.00 93.62 300 ILE A C 1
ATOM 2484 O O . ILE A 1 300 ? -2.417 15.783 -17.332 1.00 93.62 300 ILE A O 1
ATOM 2488 N N . LEU A 1 301 ? -3.068 16.922 -15.504 1.00 93.19 301 LEU A N 1
ATOM 2489 C CA . LEU A 1 301 ? -1.794 16.789 -14.796 1.00 93.19 301 LEU A CA 1
ATOM 2490 C C . LEU A 1 301 ? -1.430 15.315 -14.560 1.00 93.19 301 LEU A C 1
ATOM 2492 O O . LEU A 1 301 ? -0.268 14.939 -14.704 1.00 93.19 301 LEU A O 1
ATOM 2496 N N . LYS A 1 302 ? -2.429 14.478 -14.256 1.00 94.31 302 LYS A N 1
ATOM 2497 C CA . LYS A 1 302 ? -2.267 13.032 -14.086 1.00 94.31 302 LYS A CA 1
ATOM 2498 C C . LYS A 1 302 ? -1.875 12.335 -15.387 1.00 94.31 302 LYS A C 1
ATOM 2500 O O . LYS A 1 302 ? -0.924 11.565 -15.374 1.00 94.31 302 LYS A O 1
ATOM 2505 N N . ILE A 1 303 ? -2.546 12.638 -16.502 1.00 93.38 303 ILE A N 1
ATOM 2506 C CA . ILE A 1 303 ? -2.207 12.076 -17.824 1.00 93.38 303 ILE A CA 1
ATOM 2507 C C . ILE A 1 303 ? -0.761 12.416 -18.197 1.00 93.38 303 ILE A C 1
ATOM 2509 O O . ILE A 1 303 ? -0.014 11.535 -18.612 1.00 93.38 303 ILE A O 1
ATOM 2513 N N . LEU A 1 304 ? -0.350 13.675 -18.022 1.00 93.69 304 LEU A N 1
ATOM 2514 C CA . LEU A 1 304 ? 1.017 14.109 -18.324 1.00 93.69 304 LEU A CA 1
ATOM 2515 C C . LEU A 1 304 ? 2.048 13.442 -17.406 1.00 93.69 304 LEU A C 1
ATOM 2517 O O . LEU A 1 304 ? 3.081 12.977 -17.884 1.00 93.69 304 LEU A O 1
ATOM 2521 N N . GLY A 1 305 ? 1.762 13.365 -16.103 1.00 93.88 305 GLY A N 1
ATOM 2522 C CA . GLY A 1 305 ? 2.629 12.701 -15.128 1.00 93.88 305 GLY A CA 1
ATOM 2523 C C . GLY A 1 305 ? 2.801 11.207 -15.407 1.00 93.88 305 GLY A C 1
ATOM 2524 O O . GLY A 1 305 ? 3.922 10.706 -15.353 1.00 93.88 305 GLY A O 1
ATOM 2525 N N . ASP A 1 306 ? 1.718 10.509 -15.751 1.00 91.81 306 ASP A N 1
ATOM 2526 C CA . ASP A 1 306 ? 1.742 9.081 -16.088 1.00 91.81 306 ASP A CA 1
ATOM 2527 C C . ASP A 1 306 ? 2.422 8.821 -17.434 1.00 91.81 306 ASP A C 1
ATOM 2529 O O . ASP A 1 306 ? 3.245 7.916 -17.546 1.00 91.81 306 ASP A O 1
ATOM 2533 N N . GLY A 1 307 ? 2.135 9.642 -18.447 1.00 91.81 307 GLY A N 1
ATOM 2534 C CA . GLY A 1 307 ? 2.760 9.533 -19.764 1.00 91.81 307 GLY A CA 1
ATOM 2535 C C . GLY A 1 307 ? 4.277 9.725 -19.706 1.00 91.81 307 GLY A C 1
ATOM 2536 O O . GLY A 1 307 ? 5.021 8.928 -20.275 1.00 91.81 307 GLY A O 1
ATOM 2537 N N . LEU A 1 308 ? 4.752 10.738 -18.972 1.00 93.06 308 LEU A N 1
ATOM 2538 C CA . LEU A 1 308 ? 6.187 10.982 -18.801 1.00 93.06 308 LEU A CA 1
ATOM 2539 C C . LEU A 1 308 ? 6.875 9.926 -17.927 1.00 93.06 308 LEU A C 1
ATOM 2541 O O . LEU A 1 308 ? 8.062 9.673 -18.129 1.00 93.06 308 LEU A O 1
ATOM 2545 N N . ALA A 1 309 ? 6.158 9.269 -17.009 1.00 91.62 309 ALA A N 1
ATOM 2546 C CA . ALA A 1 309 ? 6.721 8.189 -16.195 1.00 91.62 309 ALA A CA 1
ATOM 2547 C C . ALA A 1 309 ? 7.176 6.988 -17.049 1.00 91.62 309 ALA A C 1
ATOM 2549 O O . ALA A 1 309 ? 8.191 6.365 -16.737 1.00 91.62 309 ALA A O 1
ATOM 2550 N N . PHE A 1 310 ? 6.505 6.717 -18.176 1.00 92.06 310 PHE A N 1
ATOM 2551 C CA . PHE A 1 310 ? 6.948 5.711 -19.153 1.00 92.06 310 PHE A CA 1
ATOM 2552 C C . PHE A 1 310 ? 8.182 6.132 -19.958 1.00 92.06 310 PHE A C 1
ATOM 2554 O O . PHE A 1 310 ? 8.844 5.281 -20.552 1.00 92.06 310 PHE A O 1
ATOM 2561 N N . GLY A 1 311 ? 8.539 7.420 -19.947 1.00 91.00 311 GLY A N 1
ATOM 2562 C CA . GLY A 1 311 ? 9.763 7.915 -20.570 1.00 91.00 311 GLY A CA 1
ATOM 2563 C C . GLY A 1 311 ? 11.017 7.260 -19.991 1.00 91.00 311 GLY A C 1
ATOM 2564 O O . GLY A 1 311 ? 11.920 6.924 -20.751 1.00 91.00 311 GLY A O 1
ATOM 2565 N N . GLY A 1 312 ? 11.050 6.997 -18.679 1.00 90.88 312 GLY A N 1
ATOM 2566 C CA . GLY A 1 312 ? 12.203 6.396 -17.999 1.00 90.88 312 GLY A CA 1
ATOM 2567 C C . GLY A 1 312 ? 12.677 5.088 -18.651 1.00 90.88 312 GLY A C 1
ATOM 2568 O O . GLY A 1 312 ? 13.789 5.052 -19.178 1.00 90.88 312 GLY A O 1
ATOM 2569 N N . PRO A 1 313 ? 11.841 4.033 -18.690 1.00 90.81 313 PRO A N 1
ATOM 2570 C CA . PRO A 1 313 ? 12.183 2.775 -19.358 1.00 90.81 313 PRO A CA 1
ATOM 2571 C C . PRO A 1 313 ? 12.531 2.928 -20.847 1.00 90.81 313 PRO A C 1
ATOM 2573 O O . PRO A 1 313 ? 13.463 2.287 -21.327 1.00 90.81 313 PRO A O 1
ATOM 2576 N N . ILE A 1 314 ? 11.828 3.801 -21.581 1.00 92.56 314 ILE A N 1
ATOM 2577 C CA . ILE A 1 314 ? 12.050 4.009 -23.023 1.00 92.56 314 ILE A CA 1
ATOM 2578 C C . ILE A 1 314 ? 13.426 4.631 -23.288 1.00 92.56 314 ILE A C 1
ATOM 2580 O O . ILE A 1 314 ? 14.174 4.151 -24.142 1.00 92.56 314 ILE A O 1
ATOM 2584 N N . PHE A 1 315 ? 13.768 5.708 -22.579 1.00 92.75 315 PHE A N 1
ATOM 2585 C CA . PHE A 1 315 ? 15.054 6.384 -22.749 1.00 92.75 315 PHE A CA 1
ATOM 2586 C C . PHE A 1 315 ? 16.206 5.560 -22.185 1.00 92.75 315 PHE A C 1
ATOM 2588 O O . PHE A 1 315 ? 17.287 5.584 -22.767 1.00 92.75 315 PHE A O 1
ATOM 2595 N N . LEU A 1 316 ? 15.970 4.780 -21.126 1.00 92.62 316 LEU A N 1
ATOM 2596 C CA . LEU A 1 316 ? 16.951 3.827 -20.621 1.00 92.62 316 LEU A CA 1
ATOM 2597 C C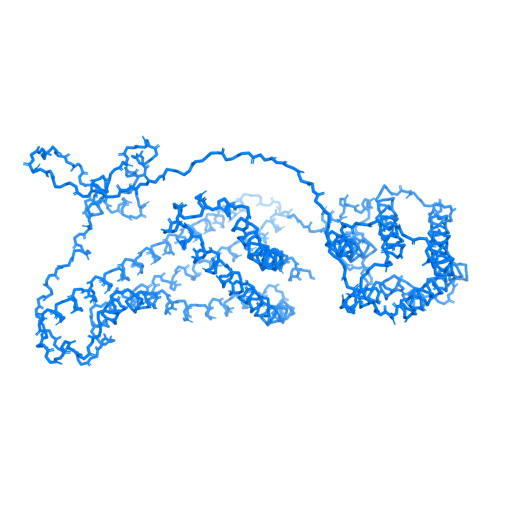 . LEU A 1 316 ? 17.273 2.751 -21.667 1.00 92.62 316 LEU A C 1
ATOM 2599 O O . LEU A 1 316 ? 18.445 2.521 -21.939 1.00 92.62 316 LEU A O 1
ATOM 2603 N N . ASN A 1 317 ? 16.264 2.155 -22.312 1.00 91.50 317 ASN A N 1
ATOM 2604 C CA . ASN A 1 317 ? 16.477 1.175 -23.384 1.00 91.50 317 ASN A CA 1
ATOM 2605 C C . ASN A 1 317 ? 17.282 1.775 -24.550 1.00 91.50 317 ASN A C 1
ATOM 2607 O O . ASN A 1 317 ? 18.253 1.184 -25.010 1.00 91.50 317 ASN A O 1
ATOM 2611 N N . LYS A 1 318 ? 16.942 2.998 -24.983 1.00 90.88 318 LYS A N 1
ATOM 2612 C CA . LYS A 1 318 ? 17.702 3.708 -26.029 1.00 90.88 318 LYS A CA 1
ATOM 2613 C C . LYS A 1 318 ? 19.146 3.998 -25.626 1.00 90.88 318 LYS A C 1
ATOM 2615 O O . LYS A 1 318 ? 20.027 3.962 -26.478 1.00 90.88 318 LYS A O 1
ATOM 2620 N N . LEU A 1 319 ? 19.380 4.313 -24.354 1.00 91.19 319 LEU A N 1
ATOM 2621 C CA . LEU A 1 319 ? 20.716 4.553 -23.822 1.00 91.19 319 LEU A CA 1
ATOM 2622 C C . LEU A 1 319 ? 21.540 3.260 -23.782 1.00 91.19 319 LEU A C 1
ATOM 2624 O O . LEU A 1 319 ? 22.708 3.303 -24.148 1.00 91.19 319 LEU A O 1
ATOM 2628 N N . ILE A 1 320 ? 20.933 2.127 -23.416 1.00 90.81 320 ILE A N 1
ATOM 2629 C CA . ILE A 1 320 ? 21.586 0.808 -23.443 1.00 90.81 320 ILE A CA 1
ATOM 2630 C C . ILE A 1 320 ? 21.988 0.436 -24.875 1.00 90.81 320 ILE A C 1
ATOM 2632 O O . ILE A 1 320 ? 23.161 0.167 -25.113 1.00 90.81 320 ILE A O 1
ATOM 2636 N N . ILE A 1 321 ? 21.064 0.533 -25.839 1.00 88.75 321 ILE A N 1
ATOM 2637 C CA . ILE A 1 321 ? 21.348 0.250 -27.260 1.00 88.75 321 ILE A CA 1
ATOM 2638 C C . ILE A 1 321 ? 22.483 1.144 -27.781 1.00 88.75 321 ILE A C 1
ATOM 2640 O O . ILE A 1 321 ? 23.393 0.680 -28.461 1.00 88.75 321 ILE A O 1
ATOM 2644 N N . TYR A 1 322 ? 22.470 2.429 -27.415 1.00 87.31 322 TYR A N 1
ATOM 2645 C CA . TYR A 1 322 ? 23.544 3.357 -27.767 1.00 87.31 322 TYR A CA 1
ATOM 2646 C C . TYR A 1 322 ? 24.906 2.946 -27.169 1.00 87.31 322 TYR A C 1
ATOM 2648 O O . TYR A 1 322 ? 25.930 3.069 -27.842 1.00 87.31 322 TYR A O 1
ATOM 2656 N N . MET A 1 323 ? 24.943 2.455 -25.925 1.00 86.31 323 MET A N 1
ATOM 2657 C CA . MET A 1 323 ? 26.181 1.978 -25.294 1.00 86.31 323 MET A CA 1
ATOM 2658 C C . MET A 1 323 ? 26.725 0.708 -25.961 1.00 86.31 323 MET A C 1
ATOM 2660 O O . MET A 1 323 ? 27.942 0.569 -26.108 1.00 86.31 323 MET A O 1
ATOM 2664 N N . GLU A 1 324 ? 25.843 -0.198 -26.381 1.00 86.19 324 GLU A N 1
ATOM 2665 C CA . GLU A 1 324 ? 26.212 -1.411 -27.118 1.00 86.19 324 GLU A CA 1
ATOM 2666 C C . GLU A 1 324 ? 26.819 -1.068 -28.487 1.00 86.19 324 GLU A C 1
ATOM 2668 O O . GLU A 1 324 ? 27.886 -1.574 -28.832 1.00 86.19 324 GLU A O 1
ATOM 2673 N N . GLU A 1 325 ? 26.208 -0.140 -29.230 1.00 82.12 325 GLU A N 1
ATOM 2674 C CA . GLU A 1 325 ? 26.686 0.298 -30.550 1.00 82.12 325 GLU A CA 1
ATOM 2675 C C . GLU A 1 325 ? 28.014 1.073 -30.464 1.00 82.12 325 GLU A C 1
ATOM 2677 O O . GLU A 1 325 ? 28.949 0.803 -31.219 1.00 82.12 325 GLU A O 1
ATOM 2682 N N . SER A 1 326 ? 28.150 1.972 -29.481 1.00 73.69 326 SER A N 1
ATOM 2683 C CA . SER A 1 326 ? 29.369 2.770 -29.264 1.00 73.69 326 SER A CA 1
ATOM 2684 C C . SER A 1 326 ? 30.590 1.935 -28.856 1.00 73.69 326 SER A C 1
ATOM 2686 O O . SER A 1 326 ? 31.713 2.435 -28.926 1.00 73.69 326 SER A O 1
ATOM 2688 N N . SER A 1 327 ? 30.401 0.687 -28.417 1.00 68.12 327 SER A N 1
ATOM 2689 C CA . SER A 1 327 ? 31.503 -0.215 -28.065 1.00 68.12 327 SER A CA 1
ATOM 2690 C C . SER A 1 327 ? 32.233 -0.772 -29.301 1.00 68.12 327 SER A C 1
ATOM 2692 O O . SER A 1 327 ? 33.337 -1.295 -29.162 1.00 68.12 327 SER A O 1
ATOM 2694 N N . GLY A 1 328 ? 31.647 -0.647 -30.502 1.00 65.62 328 GLY A N 1
ATOM 2695 C CA . GLY A 1 328 ? 32.181 -1.190 -31.760 1.00 65.62 328 GLY A CA 1
ATOM 2696 C C . GLY A 1 328 ? 32.727 -0.171 -32.774 1.00 65.62 328 GLY A C 1
ATOM 2697 O O . GLY A 1 328 ? 33.274 -0.593 -33.791 1.00 65.62 328 GLY A O 1
ATOM 2698 N N . SER A 1 329 ? 32.600 1.145 -32.546 1.00 60.19 329 SER A N 1
ATOM 2699 C CA . SER A 1 329 ? 32.949 2.198 -33.522 1.00 60.19 329 SER A CA 1
ATOM 2700 C C . SER A 1 329 ? 34.097 3.120 -33.068 1.00 60.19 329 SER A C 1
ATOM 2702 O O . SER A 1 329 ? 34.077 3.672 -31.973 1.00 60.19 329 SER A O 1
ATOM 2704 N N . GLU A 1 330 ? 35.084 3.376 -33.942 1.00 61.19 330 GLU A N 1
ATOM 2705 C CA . GLU A 1 330 ? 36.257 4.244 -33.671 1.00 61.19 330 GLU A CA 1
ATOM 2706 C C . GLU A 1 330 ? 35.945 5.765 -33.603 1.00 61.19 330 GLU A C 1
ATOM 2708 O O . GLU A 1 330 ? 36.841 6.587 -33.406 1.00 61.19 330 GLU A O 1
ATOM 2713 N N . GLN A 1 331 ? 34.680 6.192 -33.728 1.00 63.66 331 GLN A N 1
ATOM 2714 C CA . GLN A 1 331 ? 34.291 7.608 -33.837 1.00 63.66 331 GLN A CA 1
ATOM 2715 C C . GLN A 1 331 ? 33.856 8.255 -32.501 1.00 63.66 331 GLN A C 1
ATOM 2717 O O . GLN A 1 331 ? 32.763 8.804 -32.362 1.0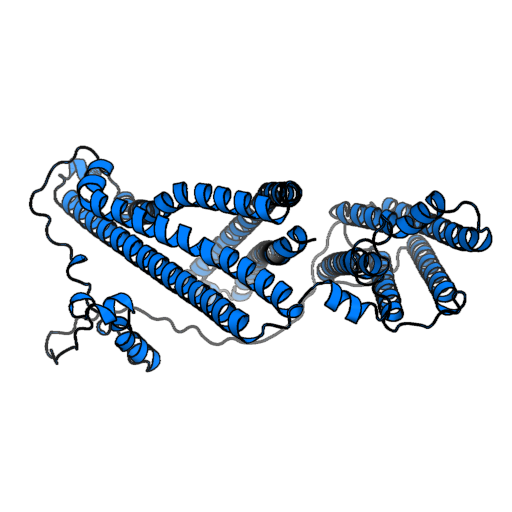0 63.66 331 GLN A O 1
ATOM 2722 N N . LYS A 1 332 ? 34.780 8.282 -31.538 1.00 64.38 332 LYS A N 1
ATOM 2723 C CA . LYS A 1 332 ? 34.567 8.620 -30.114 1.00 64.38 332 LYS A CA 1
ATOM 2724 C C . LYS A 1 332 ? 33.849 9.953 -29.795 1.00 64.38 332 LYS A C 1
ATOM 2726 O O . LYS A 1 332 ? 33.020 9.999 -28.886 1.00 64.38 332 LYS A O 1
ATOM 2731 N N . ASP A 1 333 ? 34.128 11.039 -30.524 1.00 63.44 333 ASP A N 1
ATOM 2732 C CA . ASP A 1 333 ? 33.667 12.391 -30.136 1.00 63.44 333 ASP A CA 1
ATOM 2733 C C . ASP A 1 333 ? 32.206 12.705 -30.509 1.00 63.44 333 ASP A C 1
ATOM 2735 O O . ASP A 1 333 ? 31.502 13.408 -29.774 1.00 63.44 333 ASP A O 1
ATOM 2739 N N . ARG A 1 334 ? 31.710 12.187 -31.645 1.00 62.22 334 ARG A N 1
ATOM 2740 C CA . ARG A 1 334 ? 30.292 12.355 -32.036 1.00 62.22 334 ARG A CA 1
ATOM 2741 C C . ARG A 1 334 ? 29.369 11.478 -31.200 1.00 62.22 334 ARG A C 1
ATOM 2743 O O . ARG A 1 334 ? 28.215 11.856 -30.978 1.00 62.22 334 ARG A O 1
ATOM 2750 N N . ASP A 1 335 ? 29.897 10.369 -30.704 1.00 70.88 335 ASP A N 1
ATOM 2751 C CA . ASP A 1 335 ? 29.165 9.435 -29.869 1.00 70.88 335 ASP A CA 1
ATOM 2752 C C . ASP A 1 335 ? 28.947 10.051 -28.478 1.00 70.88 335 ASP A C 1
ATOM 2754 O O . ASP A 1 335 ? 27.799 10.147 -28.039 1.00 70.88 335 ASP A O 1
ATOM 2758 N N . LEU A 1 336 ? 29.975 10.640 -27.850 1.00 81.06 336 LEU A N 1
ATOM 2759 C CA . LEU A 1 336 ? 29.868 11.225 -26.502 1.00 81.06 336 LEU A CA 1
ATOM 2760 C C . LEU A 1 336 ? 28.736 12.263 -26.366 1.00 81.06 336 LEU A C 1
ATOM 2762 O O . LEU A 1 336 ? 27.976 12.242 -25.394 1.00 81.06 336 LEU A O 1
ATOM 2766 N N . ARG A 1 337 ? 28.573 13.161 -27.348 1.00 84.62 337 ARG A N 1
ATOM 2767 C CA . ARG A 1 337 ? 27.514 14.189 -27.316 1.00 84.62 337 ARG A CA 1
ATOM 2768 C C . ARG A 1 337 ? 26.109 13.580 -27.363 1.00 84.62 337 ARG A C 1
ATOM 2770 O O . ARG A 1 337 ? 25.200 14.113 -26.727 1.00 84.62 337 ARG A O 1
ATOM 2777 N N . ARG A 1 338 ? 25.918 12.479 -28.099 1.00 85.25 338 ARG A N 1
ATOM 2778 C CA . ARG A 1 338 ? 24.633 11.763 -28.188 1.00 85.25 338 ARG A CA 1
ATOM 2779 C C . ARG A 1 338 ? 24.320 11.017 -26.892 1.00 85.25 338 ARG A C 1
ATOM 2781 O O . ARG A 1 338 ? 23.192 11.115 -26.414 1.00 85.25 338 ARG A O 1
ATOM 2788 N N . GLY A 1 339 ? 25.315 10.368 -26.285 1.00 88.38 339 GLY A N 1
ATOM 2789 C CA . GLY A 1 339 ? 25.173 9.719 -24.978 1.00 88.38 339 GLY A CA 1
ATOM 2790 C C . GLY A 1 339 ? 24.814 10.703 -23.861 1.00 88.38 339 GLY A C 1
ATOM 2791 O O . GLY A 1 339 ? 23.874 10.470 -23.098 1.00 88.38 339 GLY A O 1
ATOM 2792 N N . LEU A 1 340 ? 25.494 11.855 -23.808 1.00 90.12 340 LEU A N 1
ATOM 2793 C CA . LEU A 1 340 ? 25.181 12.935 -22.862 1.00 90.12 340 LEU A CA 1
ATOM 2794 C C . LEU A 1 340 ? 23.770 13.507 -23.081 1.00 90.12 340 LEU A C 1
ATOM 2796 O O . LEU A 1 340 ? 23.035 13.732 -22.117 1.00 90.12 340 LEU A O 1
ATOM 2800 N N . LEU A 1 341 ? 23.354 13.697 -24.338 1.00 92.06 341 LEU A N 1
ATOM 2801 C CA . LEU A 1 341 ? 21.994 14.132 -24.669 1.00 92.06 341 LEU A CA 1
ATOM 2802 C C . LEU A 1 341 ? 20.945 13.117 -24.178 1.00 92.06 341 LEU A C 1
ATOM 2804 O O . LEU A 1 341 ? 20.008 13.500 -23.487 1.00 92.06 341 LEU A O 1
ATOM 2808 N N . LEU A 1 342 ? 21.112 11.826 -24.470 1.00 91.50 342 LEU A N 1
ATOM 2809 C CA . LEU A 1 342 ? 20.184 10.781 -24.017 1.00 91.50 342 LEU A CA 1
ATOM 2810 C C . LEU A 1 342 ? 20.109 10.700 -22.487 1.00 91.50 342 LEU A C 1
ATOM 2812 O O . LEU A 1 342 ? 19.016 10.611 -21.927 1.00 91.50 342 LEU A O 1
ATOM 2816 N N . SER A 1 343 ? 21.255 10.808 -21.814 1.00 93.12 343 SER A N 1
ATOM 2817 C CA . SER A 1 343 ? 21.345 10.787 -20.350 1.00 93.12 343 SER A CA 1
ATOM 2818 C C . SER A 1 343 ? 20.641 11.993 -19.720 1.00 93.12 343 SER A C 1
ATOM 2820 O O . SER A 1 343 ? 19.868 11.849 -18.774 1.00 93.12 343 SER A O 1
ATOM 2822 N N . SER A 1 344 ? 20.849 13.193 -20.27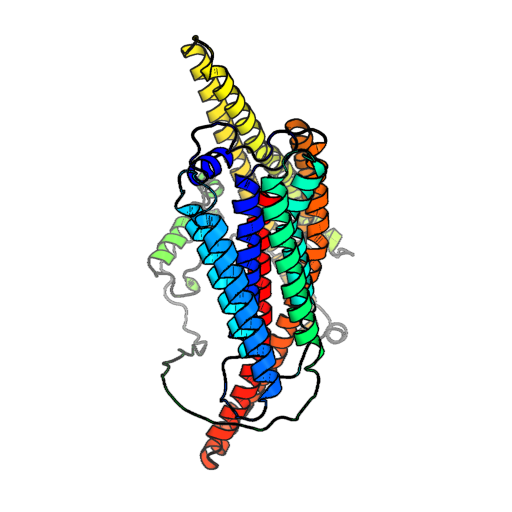1 1.00 93.81 344 SER A N 1
ATOM 2823 C CA . SER A 1 344 ? 20.165 14.409 -19.809 1.00 93.81 344 SER A CA 1
ATOM 2824 C C . SER A 1 344 ? 18.653 14.374 -20.058 1.00 93.81 344 SER A C 1
ATOM 2826 O O . SER A 1 344 ? 17.891 14.793 -19.188 1.00 93.81 344 SER A O 1
ATOM 2828 N N . ILE A 1 345 ? 18.198 13.813 -21.185 1.00 94.50 345 ILE A N 1
ATOM 2829 C CA . ILE A 1 345 ? 16.769 13.604 -21.466 1.00 94.50 345 ILE A CA 1
ATOM 2830 C C . ILE A 1 345 ? 16.162 12.609 -20.471 1.00 94.50 345 ILE A C 1
ATOM 2832 O O . ILE A 1 345 ? 15.071 12.854 -19.957 1.00 94.50 345 ILE A O 1
ATOM 2836 N N . LEU A 1 346 ? 16.860 11.516 -20.155 1.00 94.38 346 LEU A N 1
ATOM 2837 C CA . LEU A 1 346 ? 16.412 10.545 -19.155 1.00 94.38 346 LEU A CA 1
ATOM 2838 C C . LEU A 1 346 ? 16.231 11.211 -17.783 1.00 94.38 346 LEU A C 1
ATOM 2840 O O . LEU A 1 346 ? 15.162 11.110 -17.183 1.00 94.38 346 LEU A O 1
ATOM 2844 N N . ILE A 1 347 ? 17.238 11.952 -17.315 1.00 95.38 347 ILE A N 1
ATOM 2845 C CA . ILE A 1 347 ? 17.171 12.668 -16.033 1.00 95.38 347 ILE A CA 1
ATOM 2846 C C . ILE A 1 347 ? 16.032 13.695 -16.050 1.00 95.38 347 ILE A C 1
ATOM 2848 O O . ILE A 1 347 ? 15.220 13.732 -15.126 1.00 95.38 347 ILE A O 1
ATOM 2852 N N . GLY A 1 348 ? 15.934 14.499 -17.112 1.00 95.56 348 GLY A N 1
ATOM 2853 C CA . GLY A 1 348 ? 14.905 15.527 -17.248 1.00 95.56 348 GLY A CA 1
ATOM 2854 C C . GLY A 1 348 ? 13.490 14.949 -17.257 1.00 95.56 348 GLY A C 1
ATOM 2855 O O . GLY A 1 348 ? 12.617 15.441 -16.546 1.00 95.56 348 GLY A O 1
ATOM 2856 N N . THR A 1 349 ? 13.258 13.872 -18.007 1.00 94.88 349 THR A N 1
ATOM 2857 C CA . THR A 1 349 ? 11.936 13.231 -18.102 1.00 94.88 349 THR A CA 1
ATOM 2858 C C . THR A 1 349 ? 11.506 12.609 -16.778 1.00 94.88 349 THR A C 1
ATOM 2860 O O . THR A 1 349 ? 10.377 12.843 -16.347 1.00 94.88 349 THR A O 1
ATOM 2863 N N . VAL A 1 350 ? 12.403 11.907 -16.077 1.00 94.00 350 VAL A N 1
ATOM 2864 C CA . VAL A 1 350 ? 12.120 11.330 -14.751 1.00 94.00 350 VAL A CA 1
ATOM 2865 C C . VAL A 1 350 ? 11.878 12.421 -13.704 1.00 94.00 350 VAL A C 1
ATOM 2867 O O . VAL A 1 350 ? 10.947 12.305 -12.901 1.00 94.00 350 VAL A O 1
ATOM 2870 N N . ALA A 1 351 ? 12.663 13.502 -13.724 1.00 95.06 351 ALA A N 1
ATOM 2871 C CA . ALA A 1 351 ? 12.495 14.625 -12.804 1.00 95.06 351 ALA A CA 1
ATOM 2872 C C . ALA A 1 351 ? 11.144 15.326 -13.009 1.00 95.06 351 ALA A C 1
ATOM 2874 O O . ALA A 1 351 ? 10.400 15.529 -12.046 1.00 95.06 351 ALA A O 1
ATOM 2875 N N . VAL A 1 352 ? 10.780 15.631 -14.260 1.00 95.44 352 VAL A N 1
ATOM 2876 C CA . VAL A 1 352 ? 9.491 16.258 -14.587 1.00 95.44 352 VAL A CA 1
ATOM 2877 C C . VAL A 1 352 ? 8.330 15.319 -14.252 1.00 95.44 352 VAL A C 1
ATOM 2879 O O . VAL A 1 352 ? 7.368 15.753 -13.623 1.00 95.44 352 VAL A O 1
ATOM 2882 N N . ALA A 1 353 ? 8.416 14.027 -14.583 1.00 94.75 353 ALA A N 1
ATOM 2883 C CA . ALA A 1 353 ? 7.379 13.054 -14.229 1.00 94.75 353 ALA A CA 1
ATOM 2884 C C . ALA A 1 353 ? 7.156 12.977 -12.708 1.00 94.75 353 ALA A C 1
ATOM 2886 O O . ALA A 1 353 ? 6.015 12.994 -12.239 1.00 94.75 353 ALA A O 1
ATOM 2887 N N . SER A 1 354 ? 8.241 12.938 -11.930 1.00 94.00 354 SER A N 1
ATOM 2888 C CA . SER A 1 354 ? 8.191 12.902 -10.462 1.00 94.00 354 SER A CA 1
ATOM 2889 C C . SER A 1 354 ? 7.566 14.174 -9.888 1.00 94.00 354 SER A C 1
ATOM 2891 O O . SER A 1 354 ? 6.708 14.105 -9.005 1.00 94.00 354 SER A O 1
ATOM 2893 N N . PHE A 1 355 ? 7.933 15.333 -10.436 1.00 94.44 355 PHE A N 1
ATOM 2894 C CA . PHE A 1 355 ? 7.370 16.627 -10.064 1.00 94.44 355 PHE A CA 1
ATOM 2895 C C . PHE A 1 355 ? 5.854 16.683 -10.307 1.00 94.44 355 PHE A C 1
ATOM 2897 O O . PHE A 1 355 ? 5.088 16.983 -9.388 1.00 94.44 355 PHE A O 1
ATOM 2904 N N . LEU A 1 356 ? 5.390 16.323 -11.511 1.00 94.44 356 LEU A N 1
ATOM 2905 C CA . LEU A 1 356 ? 3.962 16.351 -11.852 1.00 94.44 356 LEU A CA 1
ATOM 2906 C C . LEU A 1 356 ? 3.148 15.375 -10.992 1.00 94.44 356 LEU A C 1
ATOM 2908 O O . LEU A 1 356 ? 2.090 15.752 -10.489 1.00 94.44 356 LEU A O 1
ATOM 2912 N N . ASN A 1 357 ? 3.643 14.152 -10.773 1.00 93.75 357 ASN A N 1
ATOM 2913 C CA . ASN A 1 357 ? 2.956 13.149 -9.951 1.00 93.75 357 ASN A CA 1
ATOM 2914 C C . ASN A 1 357 ? 2.870 13.557 -8.473 1.00 93.75 357 ASN A C 1
ATOM 2916 O O . ASN A 1 357 ? 1.826 13.377 -7.836 1.00 93.75 357 ASN A O 1
ATOM 2920 N N . THR A 1 358 ? 3.934 14.156 -7.935 1.00 94.50 358 THR A N 1
ATOM 2921 C CA . THR A 1 358 ? 3.949 14.675 -6.559 1.00 94.50 358 THR A CA 1
ATOM 2922 C C . THR A 1 358 ? 2.940 15.810 -6.406 1.00 94.50 358 THR A C 1
ATOM 2924 O O . THR A 1 358 ? 2.108 15.791 -5.495 1.00 94.50 358 THR A O 1
ATOM 2927 N N . HIS A 1 359 ? 2.930 16.763 -7.341 1.00 94.00 359 HIS A N 1
ATOM 2928 C CA . HIS A 1 359 ? 1.966 17.860 -7.319 1.00 94.00 359 HIS A CA 1
ATOM 2929 C C . HIS A 1 359 ? 0.529 17.401 -7.548 1.00 94.00 359 HIS A C 1
ATOM 2931 O O . HIS A 1 359 ? -0.369 17.917 -6.885 1.00 94.00 359 HIS A O 1
ATOM 2937 N N . PHE A 1 360 ? 0.292 16.420 -8.419 1.00 95.12 360 PHE A N 1
ATOM 2938 C CA . PHE A 1 360 ? -1.024 15.805 -8.569 1.00 95.12 360 PHE A CA 1
ATOM 2939 C C . PHE A 1 360 ? -1.508 15.228 -7.235 1.00 95.12 360 PHE A C 1
ATOM 2941 O O . PHE A 1 360 ? -2.595 15.585 -6.782 1.00 95.12 360 PHE A O 1
ATOM 2948 N N . THR A 1 361 ? -0.678 14.413 -6.577 1.00 94.31 361 THR A N 1
ATOM 2949 C CA . THR A 1 361 ? -1.007 13.762 -5.298 1.00 94.31 361 THR A CA 1
ATOM 2950 C C . THR A 1 361 ? -1.305 14.789 -4.208 1.00 94.31 361 THR A C 1
ATOM 2952 O O . THR A 1 361 ? -2.319 14.704 -3.517 1.00 94.31 361 THR A O 1
ATOM 2955 N N . TYR A 1 362 ? -0.473 15.822 -4.089 1.00 93.25 362 TYR A N 1
ATOM 2956 C CA . TYR A 1 362 ? -0.706 16.902 -3.136 1.00 93.25 362 TYR A CA 1
ATOM 2957 C C . TYR A 1 362 ? -2.019 17.653 -3.418 1.00 93.25 362 TYR A C 1
ATOM 2959 O O . TYR A 1 362 ? -2.838 17.861 -2.519 1.00 93.25 362 TYR A O 1
ATOM 2967 N N . ARG A 1 363 ? -2.260 18.047 -4.675 1.00 92.69 363 ARG A N 1
ATOM 2968 C CA . ARG A 1 363 ? -3.429 18.855 -5.051 1.00 92.69 363 ARG A CA 1
ATOM 2969 C C . ARG A 1 363 ? -4.739 18.072 -4.964 1.00 92.69 363 ARG A C 1
ATOM 2971 O O . ARG A 1 363 ? -5.732 18.658 -4.533 1.00 92.69 363 ARG A O 1
ATOM 2978 N N . ILE A 1 364 ? -4.760 16.787 -5.329 1.00 94.69 364 ILE A N 1
ATOM 2979 C CA . ILE A 1 364 ? -5.970 15.956 -5.224 1.00 94.69 364 ILE A CA 1
ATOM 2980 C C . ILE A 1 364 ? -6.342 15.710 -3.758 1.00 94.69 364 ILE A C 1
ATOM 2982 O O . ILE A 1 364 ? -7.508 15.860 -3.400 1.00 94.69 364 ILE A O 1
ATOM 2986 N N . ASN A 1 365 ? -5.355 15.474 -2.884 1.00 93.12 365 ASN A N 1
ATOM 2987 C CA . ASN A 1 365 ? -5.580 15.339 -1.442 1.00 93.12 365 ASN A CA 1
ATOM 2988 C C . ASN A 1 365 ? -6.083 16.649 -0.822 1.00 93.12 365 ASN A C 1
ATOM 2990 O O . ASN A 1 365 ? -7.035 16.647 -0.041 1.00 93.12 365 ASN A O 1
ATOM 2994 N N . ARG A 1 366 ? -5.515 17.793 -1.227 1.00 90.31 366 ARG A N 1
ATOM 2995 C CA . ARG A 1 366 ? -5.990 19.118 -0.797 1.00 90.31 366 ARG A CA 1
ATOM 2996 C C . ARG A 1 366 ? -7.428 19.389 -1.249 1.00 90.31 366 ARG A C 1
ATOM 2998 O O . ARG A 1 366 ? -8.217 19.933 -0.479 1.00 90.31 366 ARG A O 1
ATOM 3005 N N . LEU A 1 367 ? -7.786 19.006 -2.477 1.00 92.00 367 LEU A N 1
ATOM 3006 C CA . LEU A 1 367 ? -9.157 19.107 -2.985 1.00 92.00 367 LEU A CA 1
ATOM 3007 C C . LEU A 1 367 ? -10.117 18.208 -2.191 1.00 92.00 367 LEU A C 1
ATOM 3009 O O . LEU A 1 367 ? -11.204 18.653 -1.821 1.00 92.00 367 LEU A O 1
ATOM 3013 N N . GLY A 1 368 ? -9.683 16.989 -1.862 1.00 92.56 368 GLY A N 1
ATOM 3014 C CA . GLY A 1 368 ? -10.395 16.071 -0.978 1.00 92.56 368 GLY A CA 1
ATOM 3015 C C . GLY A 1 368 ? -10.684 16.698 0.388 1.00 92.56 368 GLY A C 1
ATOM 3016 O O . GLY A 1 368 ? -11.841 16.759 0.803 1.00 92.56 368 GLY A O 1
ATOM 3017 N N . LEU A 1 369 ? -9.678 17.283 1.042 1.00 90.81 369 LEU A N 1
ATOM 3018 C CA . LEU A 1 369 ? -9.854 17.983 2.321 1.00 90.81 369 LEU A CA 1
ATOM 3019 C C . LEU A 1 369 ? -10.829 19.166 2.223 1.00 90.81 369 LEU A C 1
ATOM 3021 O O . LEU A 1 369 ? -11.706 19.300 3.075 1.00 90.81 369 LEU A O 1
ATOM 3025 N N . ARG A 1 370 ? -10.755 19.984 1.163 1.00 89.31 370 ARG A N 1
ATOM 3026 C CA . ARG A 1 370 ? -11.742 21.058 0.924 1.00 89.31 370 ARG A CA 1
ATOM 3027 C C . ARG A 1 370 ? -13.164 20.513 0.815 1.00 89.31 370 ARG A C 1
ATOM 3029 O O . ARG A 1 370 ? -14.087 21.086 1.393 1.00 89.31 370 ARG A O 1
ATOM 3036 N N . SER A 1 371 ? -13.343 19.398 0.105 1.00 90.31 371 SER A N 1
ATOM 3037 C CA . SER A 1 371 ? -14.651 18.749 -0.017 1.00 90.31 371 SER A CA 1
ATOM 3038 C C . SER A 1 371 ? -15.167 18.241 1.335 1.00 90.31 371 SER A C 1
ATOM 3040 O O . SER A 1 371 ? -16.340 18.437 1.647 1.00 90.31 371 SER A O 1
ATOM 3042 N N . LYS A 1 372 ? -14.284 17.694 2.182 1.00 90.88 372 LYS A N 1
ATOM 3043 C CA . LYS A 1 372 ? -14.604 17.225 3.537 1.00 90.88 372 LYS A CA 1
ATOM 3044 C C . LYS A 1 372 ? -15.115 18.358 4.424 1.00 90.88 372 LYS A C 1
ATOM 3046 O O . LYS A 1 372 ? -16.169 18.235 5.036 1.00 90.88 372 LYS A O 1
ATOM 3051 N N . ILE A 1 373 ? -14.416 19.492 4.428 1.00 89.31 373 ILE A N 1
ATOM 3052 C CA . ILE A 1 373 ? -14.793 20.676 5.218 1.00 89.31 373 ILE A CA 1
ATOM 3053 C C . ILE A 1 373 ? -16.143 21.237 4.751 1.00 89.31 373 ILE A C 1
ATOM 3055 O O . ILE A 1 373 ? -16.991 21.591 5.576 1.00 89.31 373 ILE A O 1
ATOM 3059 N N . TYR A 1 374 ? -16.383 21.258 3.437 1.00 88.00 374 TYR A N 1
ATOM 3060 C CA . TYR A 1 374 ? -17.678 21.638 2.871 1.00 88.00 374 TYR A CA 1
ATOM 3061 C C . TYR A 1 374 ? -18.809 20.708 3.341 1.00 88.00 374 TYR A C 1
ATOM 3063 O O . TYR A 1 374 ? -19.849 21.192 3.794 1.00 88.00 374 TYR A O 1
ATOM 3071 N N . LEU A 1 375 ? -18.601 19.387 3.286 1.00 89.75 375 LEU A N 1
ATOM 3072 C CA . LEU A 1 375 ? -19.567 18.394 3.766 1.00 89.75 375 LEU A CA 1
ATOM 3073 C C . LEU A 1 375 ? -19.857 18.575 5.257 1.00 89.75 375 LEU A C 1
ATOM 3075 O O . LEU A 1 375 ? -21.021 18.634 5.639 1.00 89.75 375 LEU A O 1
ATOM 3079 N N . TYR A 1 376 ? -18.825 18.744 6.084 1.00 89.81 376 TYR A N 1
ATOM 3080 C CA . TYR A 1 376 ? -18.966 18.922 7.533 1.00 89.81 376 TYR A CA 1
ATOM 3081 C C . TYR A 1 376 ? -19.793 20.155 7.860 1.00 89.81 376 TYR A C 1
ATOM 3083 O O . TYR A 1 376 ? -20.775 20.077 8.595 1.00 89.81 376 TYR A O 1
ATOM 3091 N N . THR A 1 377 ? -19.435 21.284 7.248 1.00 87.62 377 THR A N 1
ATOM 3092 C CA . THR A 1 377 ? -20.142 22.552 7.431 1.00 87.62 377 THR A CA 1
ATOM 3093 C C . THR A 1 377 ? -21.602 22.416 7.007 1.00 87.62 377 THR A C 1
ATOM 3095 O O . THR A 1 377 ? -22.498 22.919 7.686 1.00 87.62 377 THR A O 1
ATOM 3098 N N . ARG A 1 378 ? -21.872 21.699 5.907 1.00 86.25 378 ARG A N 1
ATOM 3099 C CA . ARG A 1 378 ? -23.233 21.503 5.407 1.00 86.25 378 ARG A CA 1
ATOM 3100 C C . ARG A 1 378 ? -24.055 20.569 6.288 1.00 86.25 378 ARG A C 1
ATOM 3102 O O . ARG A 1 378 ? -25.206 20.899 6.561 1.00 86.25 378 ARG A O 1
ATOM 3109 N N . ILE A 1 379 ? -23.492 19.449 6.737 1.00 89.31 379 ILE A N 1
ATOM 3110 C CA . ILE A 1 379 ? -24.168 18.506 7.639 1.00 89.31 379 ILE A CA 1
ATOM 3111 C C . ILE A 1 379 ? -24.463 19.207 8.965 1.00 89.31 379 ILE A C 1
ATOM 3113 O O . ILE A 1 379 ? -25.606 19.198 9.405 1.00 89.31 379 ILE A O 1
ATOM 3117 N N . TYR A 1 380 ? -23.474 19.891 9.546 1.00 88.19 380 TYR A N 1
ATOM 3118 C CA . TYR A 1 380 ? -23.633 20.605 10.811 1.00 88.19 380 TYR A CA 1
ATOM 3119 C C . TYR A 1 380 ? -24.672 21.728 10.709 1.00 88.19 380 TYR A C 1
ATOM 3121 O O . TYR A 1 380 ? -25.596 21.785 11.513 1.00 88.19 380 TYR A O 1
ATOM 3129 N N . SER A 1 381 ? -24.588 22.578 9.678 1.00 86.88 381 SER A N 1
ATOM 3130 C CA . SER A 1 381 ? -25.572 23.646 9.450 1.00 86.88 381 SER A CA 1
ATOM 3131 C C . SER A 1 381 ? -26.974 23.111 9.179 1.00 86.88 381 SER A C 1
ATOM 3133 O O . SER A 1 381 ? -27.939 23.798 9.486 1.00 86.88 381 SER A O 1
ATOM 3135 N N . THR A 1 382 ? -27.099 21.938 8.556 1.00 87.19 382 THR A N 1
ATOM 3136 C CA . THR A 1 382 ? -28.412 21.326 8.327 1.00 87.19 382 THR A CA 1
ATOM 3137 C C . THR A 1 382 ? -28.947 20.775 9.644 1.00 87.19 382 THR A C 1
ATOM 3139 O O . THR A 1 382 ? -30.068 21.096 10.007 1.00 87.19 382 THR A O 1
ATOM 3142 N N . ALA A 1 383 ? -28.133 20.041 10.409 1.00 88.12 383 ALA A N 1
ATOM 3143 C CA . ALA A 1 383 ? -28.519 19.478 11.702 1.00 88.12 383 ALA A CA 1
ATOM 3144 C C . ALA A 1 383 ? -28.994 20.545 12.704 1.00 88.12 383 ALA A C 1
ATOM 3146 O O . ALA A 1 383 ? -29.942 20.300 13.441 1.00 88.12 383 ALA A O 1
ATOM 3147 N N . THR A 1 384 ? -28.399 21.744 12.697 1.00 87.81 384 THR A N 1
ATOM 3148 C CA . THR A 1 384 ? -28.821 22.857 13.569 1.00 87.81 384 THR A CA 1
ATOM 3149 C C . THR A 1 384 ? -30.057 23.616 13.078 1.00 87.81 384 THR A C 1
ATOM 3151 O O . THR A 1 384 ? -30.618 24.401 13.836 1.00 87.81 384 THR A O 1
ATOM 3154 N N . GLN A 1 385 ? -30.485 23.410 11.828 1.00 87.19 385 GLN A N 1
ATOM 3155 C CA . GLN A 1 385 ? -31.653 24.067 11.221 1.00 87.19 385 GLN A CA 1
ATOM 3156 C C . GLN A 1 385 ? -32.882 23.151 11.115 1.00 87.19 385 GLN A C 1
ATOM 3158 O O . GLN A 1 385 ? -33.956 23.623 10.747 1.00 87.19 385 GLN A O 1
ATOM 3163 N N . LEU A 1 386 ? -32.742 21.850 11.392 1.00 87.62 386 LEU A N 1
ATOM 3164 C CA . LEU A 1 386 ? -33.850 20.895 11.350 1.00 87.62 386 LEU A CA 1
ATOM 3165 C C . LEU A 1 386 ? -34.780 21.059 12.558 1.00 87.62 386 LEU A C 1
ATOM 3167 O O . LEU A 1 386 ? -34.342 21.269 13.687 1.00 87.62 386 LEU A O 1
ATOM 3171 N N . ASN A 1 387 ? -36.080 20.879 12.325 1.00 89.19 387 ASN A N 1
ATOM 3172 C CA . ASN A 1 387 ? -37.073 20.837 13.398 1.00 89.19 387 ASN A CA 1
ATOM 3173 C C . ASN A 1 387 ? -36.966 19.520 14.184 1.00 89.19 387 ASN A C 1
ATOM 3175 O O . ASN A 1 387 ? -36.592 18.490 13.625 1.00 89.19 387 ASN A O 1
ATOM 3179 N N . THR A 1 388 ? -37.399 19.502 15.449 1.00 87.75 388 THR A N 1
ATOM 3180 C CA . THR A 1 388 ? -37.307 18.325 16.339 1.00 87.75 388 THR A CA 1
ATOM 3181 C C . THR A 1 388 ? -37.913 17.051 15.739 1.00 87.75 388 THR A C 1
ATOM 3183 O O . THR A 1 388 ? -37.310 15.989 15.835 1.00 87.75 388 THR A O 1
ATOM 3186 N N . CYS A 1 389 ? -39.057 17.142 15.048 1.00 88.31 389 CYS A N 1
ATOM 3187 C CA . CYS A 1 389 ? -39.668 15.988 14.369 1.00 88.31 389 CYS A CA 1
ATOM 3188 C C . CYS A 1 389 ? -38.770 15.382 13.276 1.00 88.31 389 CYS A C 1
ATOM 3190 O O . CYS A 1 389 ? -38.713 14.166 13.142 1.00 88.31 389 CYS A O 1
ATOM 3192 N N . GLN A 1 390 ? -38.063 16.217 12.510 1.00 86.12 390 GLN A N 1
ATOM 3193 C CA . GLN A 1 390 ? -37.130 15.764 11.472 1.00 86.12 390 GLN A CA 1
ATOM 3194 C C . GLN A 1 390 ? -35.802 15.307 12.074 1.00 86.12 390 GLN A C 1
ATOM 3196 O O . GLN A 1 390 ? -35.181 14.389 11.564 1.00 86.12 390 GLN A O 1
ATOM 3201 N N . MET A 1 391 ? -35.358 15.926 13.166 1.00 87.81 391 MET A N 1
ATOM 3202 C CA . MET A 1 391 ? -34.146 15.497 13.858 1.00 87.81 391 MET A CA 1
ATOM 3203 C C . MET A 1 391 ? -34.329 14.114 14.493 1.00 87.81 391 MET A C 1
ATOM 3205 O O . MET A 1 391 ? -33.430 13.288 14.419 1.00 87.81 391 MET A O 1
ATOM 3209 N N . ASN A 1 392 ? -35.520 13.825 15.026 1.00 87.44 392 ASN A N 1
ATOM 3210 C CA . ASN A 1 392 ? -35.855 12.529 15.621 1.00 87.44 392 ASN A CA 1
ATOM 3211 C C . ASN A 1 392 ? -35.876 11.366 1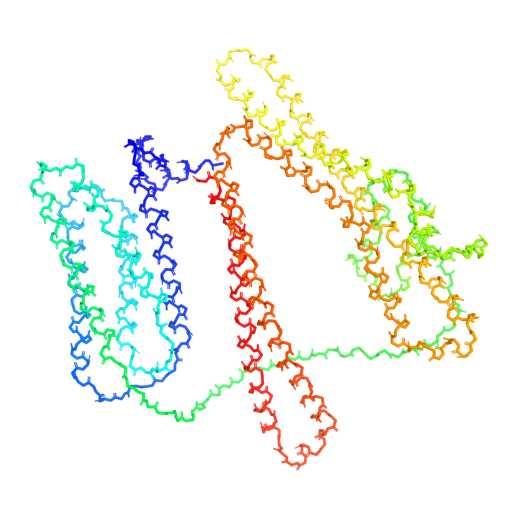4.612 1.00 87.44 392 ASN A C 1
ATOM 3213 O O . ASN A 1 392 ? -35.918 10.215 15.038 1.00 87.44 392 ASN A O 1
ATOM 3217 N N . THR A 1 393 ? -35.842 11.629 13.297 1.00 91.31 393 THR A N 1
ATOM 3218 C CA . THR A 1 393 ? -35.673 10.558 12.299 1.00 91.31 393 THR A CA 1
ATOM 3219 C C . THR A 1 393 ? -34.230 10.075 12.188 1.00 91.31 393 THR A C 1
ATOM 3221 O O . THR A 1 393 ? -34.003 9.049 11.558 1.00 91.31 393 THR A O 1
ATOM 3224 N N . PHE A 1 394 ? -33.267 10.807 12.757 1.00 88.69 394 PHE A N 1
ATOM 3225 C CA . PHE A 1 394 ? -31.846 10.471 12.728 1.00 88.69 394 PHE A CA 1
ATOM 3226 C C . PHE A 1 394 ? -31.335 10.173 14.139 1.00 88.69 394 PHE A C 1
ATOM 3228 O O . PHE A 1 394 ? -31.588 10.917 15.086 1.00 88.69 394 PHE A O 1
ATOM 3235 N N . ASN A 1 395 ? -30.548 9.113 14.285 1.00 89.81 395 ASN A N 1
ATOM 3236 C CA . ASN A 1 395 ? -29.804 8.846 15.511 1.00 89.81 395 ASN A CA 1
ATOM 3237 C C . ASN A 1 395 ? -28.487 9.650 15.528 1.00 89.81 395 ASN A C 1
ATOM 3239 O O . ASN A 1 395 ? -27.861 9.870 14.490 1.00 89.81 395 ASN A O 1
ATOM 3243 N N . MET A 1 396 ? -27.995 10.022 16.713 1.00 86.81 396 MET A N 1
ATOM 3244 C CA . MET A 1 396 ? -26.690 10.680 16.875 1.00 86.81 396 MET A CA 1
ATOM 3245 C C . MET A 1 396 ? -25.552 9.870 16.241 1.00 86.81 396 MET A C 1
ATOM 3247 O O . MET A 1 396 ? -24.667 10.441 15.608 1.00 86.81 396 MET A O 1
ATOM 3251 N N . GLY A 1 397 ? -25.609 8.537 16.336 1.00 87.31 397 GLY A N 1
ATOM 3252 C CA . GLY A 1 397 ? -24.641 7.659 15.672 1.00 87.31 397 GLY A CA 1
ATOM 3253 C C . GLY A 1 397 ? -24.649 7.781 14.142 1.00 87.31 397 GLY A C 1
ATOM 3254 O O . GLY A 1 397 ? -23.592 7.731 13.518 1.00 87.31 397 GLY A O 1
ATOM 3255 N N . GLU A 1 398 ? -25.811 8.002 13.526 1.00 88.12 398 GLU A N 1
ATOM 3256 C CA . GLU A 1 398 ? -25.929 8.169 12.071 1.00 88.12 398 GLU A CA 1
ATOM 3257 C C . GLU A 1 398 ? -25.335 9.503 11.614 1.00 88.12 398 GLU A C 1
ATOM 3259 O O . GLU A 1 398 ? -24.588 9.546 10.639 1.00 88.12 398 GLU A O 1
ATOM 3264 N N . ILE A 1 399 ? -25.574 10.581 12.364 1.00 90.12 399 ILE A N 1
ATOM 3265 C CA . ILE A 1 399 ? -24.991 11.900 12.077 1.00 90.12 399 ILE A CA 1
ATOM 3266 C C . ILE A 1 399 ? -23.465 11.854 12.200 1.00 90.12 399 ILE A C 1
ATOM 3268 O O . ILE A 1 399 ? -22.753 12.378 11.338 1.00 90.12 399 ILE A O 1
ATOM 3272 N N . VAL A 1 400 ? -22.950 11.185 13.236 1.00 89.56 400 VAL A N 1
ATOM 3273 C CA . VAL A 1 400 ? -21.508 10.965 13.401 1.00 89.56 400 VAL A CA 1
ATOM 3274 C C . VAL A 1 400 ? -20.948 10.136 12.244 1.00 89.56 400 VAL A C 1
ATOM 3276 O O . VAL A 1 400 ? -19.863 10.451 11.758 1.00 89.56 400 VAL A O 1
ATOM 3279 N N . ASN A 1 401 ? -21.672 9.137 11.733 1.00 90.75 401 ASN A N 1
ATOM 3280 C CA . ASN A 1 401 ? -21.255 8.369 10.553 1.00 90.75 401 ASN A CA 1
ATOM 3281 C C . ASN A 1 401 ? -21.219 9.221 9.275 1.00 90.75 401 ASN A C 1
ATOM 3283 O O . ASN A 1 401 ? -20.249 9.119 8.518 1.00 90.75 401 ASN A O 1
ATOM 3287 N N . PHE A 1 402 ? -22.195 10.115 9.072 1.00 91.00 402 PHE A N 1
ATOM 3288 C CA . PHE A 1 402 ? -22.178 11.065 7.954 1.00 91.00 402 PHE A CA 1
ATOM 3289 C C . PHE A 1 402 ? -20.951 11.982 8.009 1.00 91.00 402 PHE A C 1
ATOM 3291 O O . PHE A 1 402 ? -20.297 12.212 6.988 1.00 91.00 402 PHE A O 1
ATOM 3298 N N . MET A 1 403 ? -20.606 12.483 9.201 1.00 89.31 403 MET A N 1
ATOM 3299 C CA . MET A 1 403 ? -19.425 13.324 9.406 1.00 89.31 403 MET A CA 1
ATOM 3300 C C . MET A 1 403 ? -18.114 12.530 9.408 1.00 89.31 403 MET A C 1
ATOM 3302 O O . MET A 1 403 ? -17.077 13.093 9.115 1.00 89.31 403 MET A O 1
ATOM 3306 N N . SER A 1 404 ? -18.090 11.239 9.703 1.00 90.06 404 SER A N 1
ATOM 3307 C CA . SER A 1 404 ? -16.845 10.459 9.713 1.00 90.06 404 SER A CA 1
ATOM 3308 C C . SER A 1 404 ? -16.742 9.598 8.456 1.00 90.06 404 SER A C 1
ATOM 3310 O O . SER A 1 404 ? -16.286 10.059 7.407 1.00 90.06 404 SER A O 1
ATOM 3312 N N . THR A 1 405 ? -17.233 8.368 8.555 1.00 91.19 405 THR A N 1
ATOM 3313 C CA . THR A 1 405 ? -17.070 7.293 7.579 1.00 91.19 405 THR A CA 1
ATOM 3314 C C . THR A 1 405 ? -17.547 7.672 6.178 1.00 91.19 405 THR A C 1
ATOM 3316 O O . THR A 1 405 ? -16.836 7.425 5.203 1.00 91.19 405 THR A O 1
ATOM 3319 N N . ASP A 1 406 ? -18.729 8.275 6.039 1.00 91.94 406 ASP A N 1
ATOM 3320 C CA . ASP A 1 406 ? -19.285 8.549 4.708 1.00 91.94 406 ASP A CA 1
ATOM 3321 C C . ASP A 1 406 ? -18.597 9.730 4.022 1.00 91.94 406 ASP A C 1
ATOM 3323 O O . ASP A 1 406 ? -18.322 9.678 2.821 1.00 91.94 406 ASP A O 1
ATOM 3327 N N . SER A 1 407 ? -18.233 10.762 4.784 1.00 91.31 407 SER A N 1
ATOM 3328 C CA . SER A 1 407 ? -17.424 11.864 4.262 1.00 91.31 407 SER A CA 1
ATOM 3329 C C . SER A 1 407 ? -16.036 11.387 3.825 1.00 91.31 407 SER A C 1
ATOM 3331 O O . SER A 1 407 ? -15.572 11.775 2.754 1.00 91.31 407 SER A O 1
ATOM 3333 N N . ASP A 1 408 ? -15.394 10.491 4.582 1.00 92.94 408 ASP A N 1
ATOM 3334 C CA . ASP A 1 408 ? -14.097 9.914 4.202 1.00 92.94 408 ASP A CA 1
ATOM 3335 C C . ASP A 1 408 ? -14.180 9.072 2.924 1.00 92.94 408 ASP A C 1
ATOM 3337 O O . ASP A 1 408 ? -13.298 9.155 2.066 1.00 92.94 408 ASP A O 1
ATOM 3341 N N . ARG A 1 409 ? -15.266 8.316 2.725 1.00 92.88 409 ARG A N 1
ATOM 3342 C CA . ARG A 1 409 ? -15.515 7.601 1.460 1.00 92.88 409 ARG A CA 1
ATOM 3343 C C . ARG A 1 409 ? -15.598 8.557 0.272 1.00 92.88 409 ARG A C 1
ATOM 3345 O O . ARG A 1 409 ? -15.023 8.265 -0.776 1.00 92.88 409 ARG A O 1
ATOM 3352 N N . ILE A 1 410 ? -16.271 9.699 0.432 1.00 92.12 410 ILE A N 1
ATOM 3353 C CA . ILE A 1 410 ? -16.359 10.724 -0.617 1.00 92.12 410 ILE A CA 1
ATOM 3354 C C . ILE A 1 410 ? -14.981 11.324 -0.905 1.00 92.12 410 ILE A C 1
ATOM 3356 O O . ILE A 1 410 ? -14.640 11.489 -2.069 1.00 92.12 410 ILE A O 1
ATOM 3360 N N . VAL A 1 411 ? -14.167 11.613 0.113 1.00 91.88 411 VAL A N 1
ATOM 3361 C CA . VAL A 1 411 ? -12.797 12.125 -0.076 1.00 91.88 411 VAL A CA 1
ATOM 3362 C C . VAL A 1 411 ? -11.938 11.128 -0.848 1.00 91.88 411 VAL A C 1
ATOM 3364 O O . VAL A 1 411 ? -11.300 11.494 -1.836 1.00 91.88 411 VAL A O 1
ATOM 3367 N N . ASN A 1 412 ? -11.974 9.856 -0.450 1.00 92.81 412 ASN A N 1
ATOM 3368 C CA . ASN A 1 412 ? -11.206 8.793 -1.095 1.00 92.81 412 ASN A CA 1
ATOM 3369 C C . ASN A 1 412 ? -11.623 8.583 -2.560 1.00 92.81 412 ASN A C 1
ATOM 3371 O O . ASN A 1 412 ? -10.778 8.287 -3.407 1.00 92.81 412 ASN A O 1
ATOM 3375 N N . PHE A 1 413 ? -12.899 8.816 -2.890 1.00 93.38 413 PHE A N 1
ATOM 3376 C CA . PHE A 1 413 ? -13.400 8.718 -4.261 1.00 93.38 413 PHE A CA 1
ATOM 3377 C C . PHE A 1 413 ? -12.645 9.624 -5.246 1.00 93.38 413 PHE A C 1
ATOM 3379 O O . PHE A 1 413 ? -12.433 9.211 -6.383 1.00 93.38 413 PHE A O 1
ATOM 3386 N N . PHE A 1 414 ? -12.184 10.815 -4.840 1.00 92.12 414 PHE A N 1
ATOM 3387 C CA . PHE A 1 414 ? -11.450 11.727 -5.733 1.00 92.12 414 PHE A CA 1
ATOM 3388 C C . PHE A 1 414 ? -10.183 11.069 -6.297 1.00 92.12 414 PHE A C 1
ATOM 3390 O O . PHE A 1 414 ? -9.938 11.107 -7.503 1.00 92.12 414 PHE A O 1
ATOM 3397 N N . GLN A 1 415 ? -9.393 10.429 -5.433 1.00 92.12 415 GLN A N 1
ATOM 3398 C CA . GLN A 1 415 ? -8.184 9.723 -5.848 1.00 92.12 415 GLN A CA 1
ATOM 3399 C C . GLN A 1 415 ? -8.525 8.424 -6.586 1.00 92.12 415 GLN A C 1
ATOM 3401 O O . GLN A 1 415 ? -7.948 8.145 -7.640 1.00 92.12 415 GLN A O 1
ATOM 3406 N N . SER A 1 416 ? -9.488 7.648 -6.077 1.00 94.12 416 SER A N 1
ATOM 3407 C CA . SER A 1 416 ? -9.906 6.386 -6.698 1.00 94.12 416 SER A CA 1
ATOM 3408 C C . SER A 1 416 ? -10.454 6.576 -8.110 1.00 94.12 416 SER A C 1
ATOM 3410 O O . SER A 1 416 ? -10.177 5.755 -8.978 1.00 94.12 416 SER A O 1
ATOM 3412 N N . PHE A 1 417 ? -11.179 7.664 -8.376 1.00 95.25 417 PHE A N 1
ATOM 3413 C CA . PHE A 1 417 ? -11.686 7.969 -9.710 1.00 95.25 417 PHE A CA 1
ATOM 3414 C C . PHE A 1 417 ? -10.549 8.180 -10.713 1.00 95.25 417 PHE A C 1
ATOM 3416 O O . PHE A 1 417 ? -10.594 7.636 -11.813 1.00 95.25 417 PHE A O 1
ATOM 3423 N N . HIS A 1 418 ? -9.508 8.932 -10.339 1.00 94.25 418 HIS A N 1
ATOM 3424 C CA . HIS A 1 418 ? -8.358 9.117 -11.222 1.00 94.25 418 HIS A CA 1
ATOM 3425 C C . HIS A 1 418 ? -7.562 7.829 -11.430 1.00 94.25 418 HIS A C 1
ATOM 3427 O O . HIS A 1 418 ? -7.081 7.590 -12.534 1.00 94.25 418 HIS A O 1
ATOM 3433 N N . ALA A 1 419 ? -7.473 6.970 -10.414 1.00 92.50 419 ALA A N 1
ATOM 3434 C CA . ALA A 1 419 ? -6.879 5.645 -10.559 1.00 92.50 419 ALA A CA 1
ATOM 3435 C C . ALA A 1 419 ? -7.709 4.729 -11.479 1.00 92.50 419 ALA A C 1
ATOM 3437 O O . ALA A 1 419 ? -7.133 3.997 -12.277 1.00 92.50 419 ALA A O 1
ATOM 3438 N N . PHE A 1 420 ? -9.043 4.798 -11.412 1.00 95.00 420 PHE A N 1
ATOM 3439 C CA . PHE A 1 420 ? -9.950 3.933 -12.173 1.00 95.00 420 PHE A CA 1
ATOM 3440 C C . PHE A 1 420 ? -9.730 4.012 -13.687 1.00 95.00 420 PHE A C 1
ATOM 3442 O O . PHE A 1 420 ? -9.676 2.972 -14.337 1.00 95.00 420 PHE A O 1
ATOM 3449 N N . TRP A 1 421 ? -9.578 5.214 -14.253 1.00 94.94 421 TRP A N 1
ATOM 3450 C CA . TRP A 1 421 ? -9.314 5.362 -15.690 1.00 94.94 421 TRP A CA 1
ATOM 3451 C C . TRP A 1 421 ? -7.819 5.313 -16.031 1.00 94.94 421 TRP A C 1
ATOM 3453 O O . TRP A 1 421 ? -7.465 4.862 -17.118 1.00 94.94 421 TRP A O 1
ATOM 3463 N N . SER A 1 422 ? -6.935 5.749 -15.124 1.00 93.50 422 SER A N 1
ATOM 3464 C CA . SER A 1 422 ? -5.487 5.777 -15.371 1.00 93.50 422 SER A CA 1
ATOM 3465 C C . SER A 1 422 ? -4.885 4.368 -15.406 1.00 93.50 422 SER A C 1
ATOM 3467 O O . SER A 1 422 ? -4.131 4.052 -16.322 1.00 93.50 422 SER A O 1
ATOM 3469 N N . LEU A 1 423 ? -5.259 3.484 -14.474 1.00 93.38 423 LEU A N 1
ATOM 3470 C CA . LEU A 1 423 ? -4.674 2.141 -14.371 1.00 93.38 423 LEU A CA 1
ATOM 3471 C C . LEU A 1 423 ? -4.858 1.287 -15.642 1.00 93.38 423 LEU A C 1
ATOM 3473 O O . LEU A 1 423 ? -3.864 0.727 -16.103 1.00 93.38 423 LEU A O 1
ATOM 3477 N N . PRO A 1 424 ? -6.052 1.197 -16.265 1.00 93.69 424 PRO A N 1
ATOM 3478 C CA . PRO A 1 424 ? -6.210 0.473 -17.528 1.00 93.69 424 PRO A CA 1
ATOM 3479 C C . PRO A 1 424 ? -5.333 1.026 -18.655 1.00 93.69 424 PRO A C 1
ATOM 3481 O O . PRO A 1 424 ? -4.746 0.254 -19.409 1.00 93.69 424 PRO A O 1
ATOM 3484 N N . VAL A 1 425 ? -5.209 2.355 -18.750 1.00 93.06 425 VAL A N 1
ATOM 3485 C CA . VAL A 1 425 ? -4.355 3.013 -19.752 1.00 93.06 425 VAL A CA 1
ATOM 3486 C C . VAL A 1 425 ? -2.885 2.681 -19.502 1.00 93.06 425 VAL A C 1
ATOM 3488 O O . VAL A 1 425 ? -2.176 2.315 -20.436 1.00 93.06 425 VAL A O 1
ATOM 3491 N N . GLN A 1 426 ? -2.434 2.739 -18.247 1.00 93.75 426 GLN A N 1
ATOM 3492 C CA . GLN A 1 426 ? -1.073 2.354 -17.873 1.00 93.75 426 GLN A CA 1
ATOM 3493 C C . GLN A 1 426 ? -0.781 0.893 -18.226 1.00 93.75 426 GLN A C 1
ATOM 3495 O O . GLN A 1 426 ? 0.243 0.612 -18.841 1.00 93.75 426 GLN A O 1
ATOM 3500 N N . ILE A 1 427 ? -1.690 -0.029 -17.895 1.00 91.50 427 ILE A N 1
ATOM 3501 C CA . ILE A 1 427 ? -1.549 -1.452 -18.233 1.00 91.50 427 ILE A CA 1
ATOM 3502 C C . ILE A 1 427 ? -1.446 -1.631 -19.750 1.00 91.50 427 ILE A C 1
ATOM 3504 O O . ILE A 1 427 ? -0.552 -2.332 -20.214 1.00 91.50 427 ILE A O 1
ATOM 3508 N N . ALA A 1 428 ? -2.303 -0.970 -20.532 1.00 93.12 428 ALA A N 1
ATOM 3509 C CA . ALA A 1 428 ? -2.259 -1.056 -21.990 1.00 93.12 428 ALA A CA 1
ATOM 3510 C C . ALA A 1 428 ? -0.914 -0.574 -22.563 1.00 93.12 428 ALA A C 1
ATOM 3512 O O . ALA A 1 428 ? -0.334 -1.252 -23.410 1.00 93.12 428 ALA A O 1
ATOM 3513 N N . ILE A 1 429 ? -0.386 0.551 -22.065 1.00 92.94 429 ILE A N 1
ATOM 3514 C CA . ILE A 1 429 ? 0.919 1.085 -22.486 1.00 92.94 429 ILE A CA 1
ATOM 3515 C C . ILE A 1 429 ? 2.049 0.120 -22.109 1.00 92.94 429 ILE A C 1
ATOM 3517 O O . ILE A 1 429 ? 2.903 -0.165 -22.943 1.00 92.94 429 ILE A O 1
ATOM 3521 N N . VAL A 1 430 ? 2.051 -0.423 -20.887 1.00 92.12 430 VAL A N 1
ATOM 3522 C CA . VAL A 1 430 ? 3.071 -1.390 -20.444 1.00 92.12 430 VAL A CA 1
ATOM 3523 C C . VAL A 1 430 ? 3.055 -2.645 -21.309 1.00 92.12 430 VAL A C 1
ATOM 3525 O O . VAL A 1 430 ? 4.110 -3.077 -21.765 1.00 92.12 430 VAL A O 1
ATOM 3528 N N . LEU A 1 431 ? 1.878 -3.219 -21.571 1.00 91.69 431 LEU A N 1
ATOM 3529 C CA . LEU A 1 431 ? 1.757 -4.408 -22.419 1.00 91.69 431 LEU A CA 1
ATOM 3530 C C . LEU A 1 431 ? 2.221 -4.127 -23.852 1.00 91.69 431 LEU A C 1
ATOM 3532 O O . LEU A 1 431 ? 2.890 -4.967 -24.447 1.00 91.69 431 LEU A O 1
ATOM 3536 N N . TYR A 1 432 ? 1.931 -2.938 -24.384 1.00 92.56 432 TYR A N 1
ATOM 3537 C CA . TYR A 1 432 ? 2.428 -2.513 -25.691 1.00 92.56 432 TYR A CA 1
ATOM 3538 C C . TYR A 1 432 ? 3.961 -2.393 -25.723 1.00 92.56 432 TYR A C 1
ATOM 3540 O O . TYR A 1 432 ? 4.597 -2.909 -26.640 1.00 92.56 432 TYR A O 1
ATOM 3548 N N . LEU A 1 433 ? 4.571 -1.769 -24.710 1.00 91.06 433 LEU A N 1
ATOM 3549 C CA . LEU A 1 433 ? 6.031 -1.652 -24.612 1.00 91.06 433 LEU A CA 1
ATOM 3550 C C . LEU A 1 433 ? 6.708 -3.022 -24.462 1.00 91.06 433 LEU A C 1
ATOM 3552 O O . LEU A 1 433 ? 7.740 -3.268 -25.081 1.00 91.06 433 LEU A O 1
ATOM 3556 N N . LEU A 1 434 ? 6.112 -3.935 -23.689 1.00 90.31 434 LEU A N 1
ATOM 3557 C CA . LEU A 1 434 ? 6.598 -5.311 -23.566 1.00 90.31 434 LEU A CA 1
ATOM 3558 C C . LEU A 1 434 ? 6.494 -6.067 -24.893 1.00 90.31 434 LEU A C 1
ATOM 3560 O O . LEU A 1 434 ? 7.453 -6.725 -25.290 1.00 90.31 434 LEU A O 1
ATOM 3564 N N . TYR A 1 435 ? 5.376 -5.936 -25.611 1.00 92.25 435 TYR A N 1
ATOM 3565 C CA . TYR A 1 435 ? 5.226 -6.513 -26.947 1.00 92.25 435 TYR A CA 1
ATOM 3566 C C . TYR A 1 435 ? 6.304 -6.012 -27.911 1.00 92.25 435 TYR A C 1
ATOM 3568 O O . TYR A 1 435 ? 6.868 -6.803 -28.663 1.00 92.25 435 TYR A O 1
ATOM 3576 N N . GLN A 1 436 ? 6.634 -4.720 -27.855 1.00 90.75 436 GLN A N 1
ATOM 3577 C CA . GLN A 1 436 ? 7.682 -4.148 -28.693 1.00 90.75 436 GLN A CA 1
ATOM 3578 C C . GLN A 1 436 ? 9.075 -4.714 -28.369 1.00 90.75 436 GLN A C 1
ATOM 3580 O O . GLN A 1 436 ? 9.878 -4.879 -29.284 1.00 90.75 436 GLN A O 1
ATOM 3585 N N . GLN A 1 437 ? 9.364 -5.020 -27.100 1.00 86.38 437 GLN A N 1
ATOM 3586 C CA . GLN A 1 437 ? 10.687 -5.487 -26.677 1.00 86.38 437 GLN A CA 1
ATOM 3587 C C . GLN A 1 437 ? 10.896 -6.998 -26.874 1.00 86.38 437 GLN A C 1
ATOM 3589 O O . GLN A 1 437 ? 11.982 -7.409 -27.269 1.00 86.38 437 GLN A O 1
ATOM 3594 N N . ILE A 1 438 ? 9.889 -7.830 -26.578 1.00 86.88 438 ILE A N 1
ATOM 3595 C CA . ILE A 1 438 ? 10.030 -9.303 -26.546 1.00 86.88 438 ILE A CA 1
ATOM 3596 C C . ILE A 1 438 ? 9.014 -10.058 -27.423 1.00 86.88 438 ILE A C 1
ATOM 3598 O O . ILE A 1 438 ? 8.940 -11.288 -27.367 1.00 86.88 438 ILE A O 1
ATOM 3602 N N . GLY A 1 439 ? 8.228 -9.357 -28.246 1.00 91.00 439 GLY A N 1
ATOM 3603 C CA . GLY A 1 439 ? 7.234 -9.968 -29.134 1.00 91.00 439 GLY A CA 1
ATOM 3604 C C . GLY A 1 439 ? 6.137 -10.702 -28.362 1.00 91.00 439 GLY A C 1
ATOM 3605 O O . GLY A 1 439 ? 5.840 -10.361 -27.226 1.00 91.00 439 GLY A O 1
ATOM 3606 N N . LEU A 1 440 ? 5.528 -11.742 -28.940 1.00 91.44 440 LEU A N 1
ATOM 3607 C CA . LEU A 1 440 ? 4.414 -12.478 -28.309 1.00 91.44 440 LEU A CA 1
ATOM 3608 C C . LEU A 1 440 ? 4.788 -13.218 -27.008 1.00 91.44 440 LEU A C 1
ATOM 3610 O O . LEU A 1 440 ? 3.898 -13.646 -26.273 1.00 91.44 440 LEU A O 1
ATOM 3614 N N . THR A 1 441 ? 6.077 -13.331 -26.684 1.00 87.31 441 THR A N 1
ATOM 3615 C CA . THR A 1 441 ? 6.579 -14.009 -25.480 1.00 87.31 441 THR A CA 1
ATOM 3616 C C . THR A 1 441 ? 6.059 -13.378 -24.183 1.00 87.31 441 THR A C 1
ATOM 3618 O O . THR A 1 441 ? 5.849 -14.094 -23.203 1.00 87.31 441 THR A O 1
ATOM 3621 N N . PHE A 1 442 ? 5.743 -12.071 -24.166 1.00 86.75 442 PHE A N 1
ATOM 3622 C CA . PHE A 1 442 ? 5.200 -11.406 -22.966 1.00 86.75 442 PHE A CA 1
ATOM 3623 C C . PHE A 1 442 ? 3.876 -12.024 -22.478 1.00 86.75 442 PHE A C 1
ATOM 3625 O O . PHE A 1 442 ? 3.526 -11.881 -21.303 1.00 86.75 442 PHE A O 1
ATOM 3632 N N . LEU A 1 443 ? 3.136 -12.719 -23.354 1.00 88.69 443 LEU A N 1
ATOM 3633 C CA . LEU A 1 443 ? 1.868 -13.364 -23.012 1.00 88.69 443 LEU A CA 1
ATOM 3634 C C . LEU A 1 443 ? 2.033 -14.427 -21.918 1.00 88.69 443 LEU A C 1
ATOM 3636 O O . LEU A 1 443 ? 1.126 -14.593 -21.107 1.00 88.69 443 LEU A O 1
ATOM 3640 N N . ILE A 1 444 ? 3.186 -15.098 -21.841 1.00 87.00 444 ILE A N 1
ATOM 3641 C CA . ILE A 1 444 ? 3.476 -16.083 -20.787 1.00 87.00 444 ILE A CA 1
ATOM 3642 C C . ILE A 1 444 ? 3.508 -15.390 -19.418 1.00 87.00 444 ILE A C 1
ATOM 3644 O O . ILE A 1 444 ? 2.821 -15.816 -18.486 1.00 87.00 444 ILE A O 1
ATOM 3648 N N . GLY A 1 445 ? 4.220 -14.262 -19.319 1.00 85.44 445 GLY A N 1
ATOM 3649 C CA . GLY A 1 445 ? 4.256 -13.435 -18.110 1.00 85.44 445 GLY A CA 1
ATOM 3650 C C . GLY A 1 445 ? 2.884 -12.856 -17.748 1.00 85.44 445 GLY A C 1
ATOM 3651 O O . GLY A 1 445 ? 2.517 -12.816 -16.573 1.00 85.44 445 GLY A O 1
ATOM 3652 N N . LEU A 1 446 ? 2.079 -12.478 -18.749 1.00 87.88 446 LEU A N 1
ATOM 3653 C CA . LEU A 1 446 ? 0.703 -12.019 -18.538 1.00 87.88 446 LEU A CA 1
ATOM 3654 C C . LEU A 1 446 ? -0.191 -13.128 -17.961 1.00 87.88 446 LEU A C 1
ATOM 3656 O O . LEU A 1 446 ? -0.927 -12.883 -17.006 1.00 87.88 446 LEU A O 1
ATOM 3660 N N . VAL A 1 447 ? -0.117 -14.349 -18.499 1.00 87.88 447 VAL A N 1
ATOM 3661 C CA . VAL A 1 447 ? -0.857 -15.509 -17.973 1.00 87.88 447 VAL A CA 1
ATOM 3662 C C . VAL A 1 447 ? -0.436 -15.806 -16.535 1.00 87.88 447 VAL A C 1
ATOM 3664 O O . VAL A 1 447 ? -1.298 -15.995 -15.675 1.00 87.88 447 VAL A O 1
ATOM 3667 N N . PHE A 1 448 ? 0.864 -15.772 -16.240 1.00 85.75 448 PHE A N 1
ATOM 3668 C CA . PHE A 1 448 ? 1.373 -15.940 -14.879 1.00 85.75 448 PHE A CA 1
ATOM 3669 C C . PHE A 1 448 ? 0.823 -14.870 -13.919 1.00 85.75 448 PHE A C 1
ATOM 3671 O O . PHE A 1 448 ? 0.319 -15.201 -12.842 1.00 85.75 448 PHE A O 1
ATOM 3678 N N . ALA A 1 449 ? 0.817 -13.597 -14.327 1.00 86.38 449 ALA A N 1
ATOM 3679 C CA . ALA A 1 449 ? 0.235 -12.509 -13.541 1.00 86.38 449 ALA A CA 1
ATOM 3680 C C . ALA A 1 449 ? -1.275 -12.700 -13.297 1.00 86.38 449 ALA A C 1
ATOM 3682 O O . ALA A 1 449 ? -1.754 -12.458 -12.188 1.00 86.38 449 ALA A O 1
ATOM 3683 N N . ILE A 1 450 ? -2.026 -13.187 -14.292 1.00 88.62 450 ILE A N 1
ATOM 3684 C CA . ILE A 1 450 ? -3.457 -13.499 -14.149 1.00 88.62 450 ILE A CA 1
ATOM 3685 C C . ILE A 1 450 ? -3.674 -14.643 -13.150 1.00 88.62 450 ILE A C 1
ATOM 3687 O O . ILE A 1 450 ? -4.580 -14.552 -12.322 1.00 88.62 450 ILE A O 1
ATOM 3691 N N . ILE A 1 451 ? -2.838 -15.687 -13.169 1.00 86.94 451 ILE A N 1
ATOM 3692 C CA . ILE A 1 451 ? -2.894 -16.812 -12.216 1.00 86.94 451 ILE A CA 1
ATOM 3693 C C . ILE A 1 451 ? -2.578 -16.359 -10.782 1.00 86.94 451 ILE A C 1
ATOM 3695 O O . ILE A 1 451 ? -3.152 -16.886 -9.824 1.00 86.94 451 ILE A O 1
ATOM 3699 N N . LEU A 1 452 ? -1.730 -15.344 -10.600 1.00 84.25 452 LEU A N 1
ATOM 3700 C CA . LEU A 1 452 ? -1.439 -14.786 -9.276 1.00 84.25 452 LEU A CA 1
ATOM 3701 C C . LEU A 1 452 ? -2.646 -14.080 -8.636 1.00 84.25 452 LEU A C 1
ATOM 3703 O O . LEU A 1 452 ? -2.752 -14.062 -7.409 1.00 84.25 452 LEU A O 1
ATOM 3707 N N . ILE A 1 453 ? -3.595 -13.551 -9.415 1.00 86.50 453 ILE A N 1
ATOM 3708 C CA . ILE A 1 453 ? -4.795 -12.870 -8.888 1.00 86.50 453 ILE A CA 1
ATOM 3709 C C . ILE A 1 453 ? -5.639 -13.784 -7.970 1.00 86.50 453 ILE A C 1
ATOM 3711 O O . ILE A 1 453 ? -5.880 -13.406 -6.816 1.00 86.50 453 ILE A O 1
ATOM 3715 N N . PRO A 1 454 ? -6.105 -14.978 -8.398 1.00 88.38 454 PRO A N 1
ATOM 3716 C CA . PRO A 1 454 ? -6.876 -15.870 -7.533 1.00 88.38 454 PRO A CA 1
ATOM 3717 C C . PRO A 1 454 ? -6.056 -16.420 -6.359 1.00 88.38 454 PRO A C 1
ATOM 3719 O O . PRO A 1 454 ? -6.615 -16.610 -5.274 1.00 88.38 454 PRO A O 1
ATOM 3722 N N . ILE A 1 455 ? -4.745 -16.624 -6.529 1.00 85.50 455 ILE A N 1
ATOM 3723 C CA . ILE A 1 455 ? -3.847 -17.039 -5.440 1.00 85.50 455 ILE A CA 1
ATOM 3724 C C . ILE A 1 455 ? -3.811 -15.956 -4.355 1.00 85.50 455 ILE A C 1
ATOM 3726 O O . ILE A 1 455 ? -4.099 -16.245 -3.190 1.00 85.50 455 ILE A O 1
ATOM 3730 N N . ASN A 1 456 ? -3.576 -14.700 -4.744 1.00 85.50 456 ASN A N 1
ATOM 3731 C CA . ASN A 1 456 ? -3.594 -13.551 -3.840 1.00 85.50 456 ASN A CA 1
ATOM 3732 C C . ASN A 1 456 ? -4.953 -13.406 -3.145 1.00 85.50 456 ASN A C 1
ATOM 3734 O O . ASN A 1 456 ? -5.003 -13.183 -1.936 1.00 85.50 456 ASN A O 1
ATOM 3738 N N . LYS A 1 457 ? -6.066 -13.620 -3.862 1.00 87.81 457 LYS A N 1
ATOM 3739 C CA . LYS A 1 457 ? -7.417 -13.612 -3.275 1.00 87.81 457 LYS A CA 1
ATOM 3740 C C . LYS A 1 457 ? -7.601 -14.708 -2.218 1.00 87.81 457 LYS A C 1
ATOM 3742 O O . LYS A 1 457 ? -8.158 -14.441 -1.153 1.00 87.81 457 LYS A O 1
ATOM 3747 N N . CYS A 1 458 ? -7.139 -15.929 -2.487 1.00 89.00 458 CYS A N 1
ATOM 3748 C CA . CYS A 1 458 ? -7.220 -17.049 -1.546 1.00 89.00 458 CYS A CA 1
ATOM 3749 C C . CYS A 1 458 ? -6.407 -16.774 -0.271 1.00 89.00 458 CYS A C 1
ATOM 3751 O O . CYS A 1 458 ? -6.910 -16.955 0.842 1.00 89.00 458 CYS A O 1
ATOM 3753 N N . ILE A 1 459 ? -5.174 -16.280 -0.424 1.00 86.38 459 ILE A N 1
ATOM 3754 C CA . ILE A 1 459 ? -4.304 -15.903 0.697 1.00 86.38 459 ILE A CA 1
ATOM 3755 C C . ILE A 1 459 ? -4.949 -14.776 1.508 1.00 86.38 459 ILE A C 1
ATOM 3757 O O . ILE A 1 459 ? -5.101 -14.913 2.723 1.00 86.38 459 ILE A O 1
ATOM 3761 N N . ALA A 1 460 ? -5.405 -13.709 0.848 1.00 87.69 460 ALA A N 1
ATOM 3762 C CA . ALA A 1 460 ? -6.056 -12.574 1.496 1.00 87.69 460 ALA A CA 1
ATOM 3763 C C . ALA A 1 460 ? -7.309 -12.995 2.280 1.00 87.69 460 ALA A C 1
ATOM 3765 O O . ALA A 1 460 ? -7.495 -12.569 3.417 1.00 87.69 460 ALA A O 1
ATOM 3766 N N . SER A 1 461 ? -8.135 -13.889 1.725 1.00 90.62 461 SER A N 1
ATOM 3767 C CA . SER A 1 461 ? -9.313 -14.424 2.419 1.00 90.62 461 SER A CA 1
ATOM 3768 C C . SER A 1 461 ? -8.937 -15.201 3.687 1.00 90.62 461 SER A C 1
ATOM 3770 O O . SER A 1 461 ? -9.562 -15.020 4.735 1.00 90.62 461 SER A O 1
ATOM 3772 N N . LYS A 1 462 ? -7.873 -16.013 3.644 1.00 91.75 462 LYS A N 1
ATOM 3773 C CA . LYS A 1 462 ? -7.372 -16.717 4.836 1.00 91.75 462 LYS A CA 1
ATOM 3774 C C . LYS A 1 462 ? -6.789 -15.758 5.874 1.00 91.75 462 LYS A C 1
ATOM 3776 O O . LYS A 1 462 ? -7.053 -15.934 7.061 1.00 91.75 462 LYS A O 1
ATOM 3781 N N . ILE A 1 463 ? -6.035 -14.743 5.444 1.00 90.50 463 ILE A N 1
ATOM 3782 C CA . ILE A 1 463 ? -5.520 -13.681 6.323 1.00 90.50 463 ILE A CA 1
ATOM 3783 C C . ILE A 1 463 ? -6.681 -12.965 7.015 1.00 90.50 463 ILE A C 1
ATOM 3785 O O . ILE A 1 463 ? -6.636 -12.782 8.230 1.00 90.50 463 ILE A O 1
ATOM 3789 N N . ALA A 1 464 ? -7.731 -12.612 6.269 1.00 90.88 464 ALA A N 1
ATOM 3790 C CA . ALA A 1 464 ? -8.922 -11.967 6.811 1.00 90.88 464 ALA A CA 1
ATOM 3791 C C . ALA A 1 464 ? -9.601 -12.841 7.873 1.00 90.88 464 ALA A C 1
ATOM 3793 O O . ALA A 1 464 ? -9.891 -12.350 8.961 1.00 90.88 464 ALA A O 1
ATOM 3794 N N . LYS A 1 465 ? -9.758 -14.145 7.610 1.00 94.88 465 LYS A N 1
ATOM 3795 C CA . LYS A 1 465 ? -10.317 -15.093 8.583 1.00 94.88 465 LYS A CA 1
ATOM 3796 C C . LYS A 1 465 ? -9.495 -15.158 9.874 1.00 94.88 465 LYS A C 1
ATOM 3798 O O . LYS A 1 465 ? -10.045 -14.959 10.949 1.00 94.88 465 LYS A O 1
ATOM 3803 N N . PHE A 1 466 ? -8.178 -15.362 9.784 1.00 93.19 466 PHE A N 1
ATOM 3804 C CA . PHE A 1 466 ? -7.320 -15.369 10.977 1.00 93.19 466 PHE A CA 1
ATOM 3805 C C . PHE A 1 466 ? -7.311 -14.020 11.703 1.00 93.19 466 PHE A C 1
ATOM 3807 O O . PHE A 1 466 ? -7.207 -13.982 12.926 1.00 93.19 466 PHE A O 1
ATOM 3814 N N . SER A 1 467 ? -7.424 -12.909 10.970 1.00 90.31 467 SER A N 1
ATOM 3815 C CA . SER A 1 467 ? -7.539 -11.577 11.565 1.00 90.31 467 SER A CA 1
ATOM 3816 C C . SER A 1 467 ? -8.855 -11.405 12.319 1.00 90.31 467 SER A C 1
ATOM 3818 O O . SER A 1 467 ? -8.853 -10.799 13.386 1.00 90.31 467 SER A O 1
ATOM 3820 N N . GLN A 1 468 ? -9.958 -11.943 11.795 1.00 94.56 468 GLN A N 1
ATOM 3821 C CA . GLN A 1 468 ? -11.252 -11.943 12.470 1.00 94.56 468 GLN A CA 1
ATOM 3822 C C . GLN A 1 468 ? -11.203 -12.790 13.744 1.00 94.56 468 GLN A C 1
ATOM 3824 O O . GLN A 1 468 ? -11.533 -12.280 14.808 1.00 94.56 468 GLN A O 1
ATOM 3829 N N . ASP A 1 469 ? -10.704 -14.027 13.664 1.00 95.12 469 ASP A N 1
ATOM 3830 C CA . ASP A 1 469 ? -10.552 -14.909 14.830 1.00 95.12 469 ASP A CA 1
ATOM 3831 C C . ASP A 1 469 ? -9.672 -14.261 15.914 1.00 95.12 469 ASP A C 1
ATOM 3833 O O . ASP A 1 469 ? -10.011 -14.269 17.095 1.00 95.12 469 ASP A O 1
ATOM 3837 N N . MET A 1 470 ? -8.555 -13.639 15.518 1.00 96.25 470 MET A N 1
ATOM 3838 C CA . MET A 1 470 ? -7.671 -12.908 16.430 1.00 96.25 470 MET A CA 1
ATOM 3839 C C . MET A 1 470 ? -8.395 -11.745 17.120 1.00 96.25 470 MET A C 1
ATOM 3841 O O . MET A 1 470 ? -8.214 -11.560 18.321 1.00 96.25 470 MET A O 1
ATOM 3845 N N . MET A 1 471 ? -9.197 -10.964 16.386 1.00 93.19 471 MET A N 1
ATOM 3846 C CA . MET A 1 471 ? -9.973 -9.864 16.971 1.00 93.19 471 MET A CA 1
ATOM 3847 C C . MET A 1 471 ? -11.031 -10.380 17.948 1.00 93.19 471 MET A C 1
ATOM 3849 O O . MET A 1 471 ? -11.123 -9.844 19.044 1.00 93.19 471 MET A O 1
ATOM 3853 N N . LEU A 1 472 ? -11.729 -11.472 17.622 1.00 96.94 472 LEU A N 1
ATOM 3854 C CA . LEU A 1 472 ? -12.709 -12.086 18.524 1.00 96.94 472 LEU A CA 1
ATOM 3855 C C . LEU A 1 472 ? -12.084 -12.482 19.874 1.00 96.94 472 LEU A C 1
ATOM 3857 O O . LEU A 1 472 ? -12.601 -12.103 20.923 1.00 96.94 472 LEU A O 1
ATOM 3861 N N . TYR A 1 473 ? -10.944 -13.186 19.868 1.00 97.00 473 TYR A N 1
ATOM 3862 C CA . TYR A 1 473 ? -10.258 -13.561 21.115 1.00 97.00 473 TYR A CA 1
ATOM 3863 C C . TYR A 1 473 ? -9.667 -12.355 21.852 1.00 97.00 473 TYR A C 1
ATOM 3865 O O . TYR A 1 473 ? -9.637 -12.327 23.082 1.00 97.00 473 TYR A O 1
ATOM 3873 N N . LYS A 1 474 ? -9.201 -11.341 21.117 1.00 94.62 474 LYS A N 1
ATOM 3874 C CA . LYS A 1 474 ? -8.715 -10.095 21.710 1.00 94.62 474 LYS A CA 1
ATOM 3875 C C . LYS A 1 474 ? -9.842 -9.350 22.434 1.00 94.62 474 LYS A C 1
ATOM 3877 O O . LYS A 1 474 ? -9.616 -8.886 23.549 1.00 94.62 474 LYS A O 1
ATOM 3882 N N . ASP A 1 475 ? -11.028 -9.260 21.841 1.00 95.12 475 ASP A N 1
ATOM 3883 C CA . ASP A 1 475 ? -12.186 -8.593 22.444 1.00 95.12 475 ASP A CA 1
ATOM 3884 C C . ASP A 1 475 ? -12.676 -9.354 23.682 1.00 95.12 475 ASP A C 1
ATOM 3886 O O . ASP A 1 475 ? -12.945 -8.741 24.715 1.00 95.12 475 ASP A O 1
ATOM 3890 N N . GLU A 1 476 ? -12.693 -10.691 23.629 1.00 96.81 476 GLU A N 1
ATOM 3891 C CA . GLU A 1 476 ? -12.969 -11.541 24.794 1.00 96.81 476 GLU A CA 1
ATOM 3892 C C . GLU A 1 476 ? -11.965 -11.278 25.929 1.00 96.81 476 GLU A C 1
ATOM 3894 O O . GLU A 1 476 ? -12.363 -11.064 27.077 1.00 96.81 476 GLU A O 1
ATOM 3899 N N . ARG A 1 477 ? -10.661 -11.215 25.614 1.00 97.44 477 ARG A N 1
ATOM 3900 C CA . ARG A 1 477 ? -9.606 -10.915 26.594 1.00 97.44 477 ARG A CA 1
ATOM 3901 C C . ARG A 1 477 ? -9.793 -9.536 27.214 1.00 97.44 477 ARG A C 1
ATOM 3903 O O . ARG A 1 477 ? -9.711 -9.407 28.432 1.00 97.44 477 ARG A O 1
ATOM 3910 N N . ILE A 1 478 ? -10.018 -8.510 26.392 1.00 95.62 478 ILE A N 1
ATOM 3911 C CA . ILE A 1 478 ? -10.203 -7.131 26.862 1.00 95.62 478 ILE A CA 1
ATOM 3912 C C . ILE A 1 478 ? -11.432 -7.047 27.763 1.00 95.62 478 ILE A C 1
ATOM 3914 O O . ILE A 1 478 ? -11.340 -6.459 28.836 1.00 95.62 478 ILE A O 1
ATOM 3918 N N . LYS A 1 479 ? -12.538 -7.696 27.389 1.00 95.19 479 LYS A N 1
ATOM 3919 C CA . LYS A 1 479 ? -13.751 -7.752 28.209 1.00 95.19 479 LYS A CA 1
ATOM 3920 C C . LYS A 1 479 ? -13.476 -8.340 29.595 1.00 95.19 479 LYS A C 1
ATOM 3922 O O . LYS A 1 479 ? -13.816 -7.709 30.592 1.00 95.19 479 LYS A O 1
ATOM 3927 N N . VAL A 1 480 ? -12.820 -9.502 29.668 1.00 95.75 480 VAL A N 1
ATOM 3928 C CA . VAL A 1 480 ? -12.481 -10.150 30.950 1.00 95.75 480 VAL A CA 1
ATOM 3929 C C . VAL A 1 480 ? -11.552 -9.268 31.789 1.00 95.75 480 VAL A C 1
ATOM 3931 O O . VAL A 1 480 ? -11.766 -9.114 32.987 1.00 95.75 480 VAL A O 1
ATOM 3934 N N . VAL A 1 481 ? -10.545 -8.644 31.172 1.00 96.69 481 VAL A N 1
ATOM 3935 C CA . VAL A 1 481 ? -9.637 -7.719 31.870 1.00 96.69 481 VAL A CA 1
ATOM 3936 C C . VAL A 1 481 ? -10.394 -6.507 32.416 1.00 96.69 481 VAL A C 1
ATOM 3938 O O . VAL A 1 481 ? -10.161 -6.114 33.557 1.00 96.69 481 VAL A O 1
ATOM 3941 N N . SER A 1 482 ? -11.328 -5.935 31.654 1.00 95.75 482 SER A N 1
ATOM 3942 C CA . SER A 1 482 ? -12.177 -4.842 32.134 1.00 95.75 482 SER A CA 1
ATOM 3943 C C . SER A 1 482 ? -13.022 -5.272 33.335 1.00 95.75 482 SER A C 1
ATOM 3945 O O . SER A 1 482 ? -13.021 -4.571 34.344 1.00 95.75 482 SER A O 1
ATOM 3947 N N . GLU A 1 483 ? -13.682 -6.433 33.275 1.00 94.62 483 GLU A N 1
ATOM 3948 C CA . GLU A 1 483 ? -14.467 -6.987 34.394 1.00 94.62 483 GLU A CA 1
ATOM 3949 C C . GLU A 1 483 ? -13.611 -7.179 35.661 1.00 94.62 483 GLU A C 1
ATOM 3951 O O . GLU A 1 483 ? -14.044 -6.823 36.759 1.00 94.62 483 GLU A O 1
ATOM 3956 N N . ILE A 1 484 ? -12.369 -7.657 35.516 1.00 96.19 484 ILE A N 1
ATOM 3957 C CA . ILE A 1 484 ? -11.411 -7.812 36.625 1.00 96.19 484 ILE A CA 1
ATOM 3958 C C . ILE A 1 484 ? -11.042 -6.461 37.243 1.00 96.19 484 ILE A C 1
ATOM 3960 O O . ILE A 1 484 ? -11.024 -6.340 38.466 1.00 96.19 484 ILE A O 1
ATOM 3964 N N . ILE A 1 485 ? -10.779 -5.437 36.425 1.00 95.94 485 ILE A N 1
ATOM 3965 C CA . ILE A 1 485 ? -10.434 -4.093 36.915 1.00 95.94 485 ILE A CA 1
ATOM 3966 C C . ILE A 1 485 ? -11.606 -3.490 37.700 1.00 95.94 485 ILE A C 1
ATOM 3968 O O . ILE A 1 485 ? -11.396 -2.948 38.786 1.00 95.94 485 ILE A O 1
ATOM 3972 N N . TYR A 1 486 ? -12.841 -3.638 37.210 1.00 95.94 486 TYR A N 1
ATOM 3973 C CA . TYR A 1 486 ? -14.034 -3.200 37.943 1.00 95.94 486 TYR A CA 1
ATOM 3974 C C . TYR A 1 486 ? -14.236 -3.981 39.256 1.00 95.94 486 TYR A C 1
ATOM 3976 O O . TYR A 1 486 ? -14.670 -3.404 40.252 1.00 95.94 486 TYR A O 1
ATOM 3984 N N . GLY A 1 487 ? -13.889 -5.273 39.286 1.00 95.12 487 GLY A N 1
ATOM 3985 C CA . GLY A 1 487 ? -14.034 -6.171 40.439 1.00 95.12 487 GLY A CA 1
ATOM 3986 C C . GLY A 1 487 ? -12.789 -6.346 41.322 1.00 95.12 487 GLY A C 1
ATOM 3987 O O . GLY A 1 487 ? -12.764 -7.260 42.151 1.00 95.12 487 GLY A O 1
ATOM 3988 N N . MET A 1 488 ? -11.755 -5.508 41.172 1.00 96.56 488 MET A N 1
ATOM 3989 C CA . MET A 1 488 ? -10.403 -5.794 41.684 1.00 96.56 488 MET A CA 1
ATOM 3990 C C . MET A 1 488 ? -10.352 -6.067 43.194 1.00 96.56 488 MET A C 1
ATOM 3992 O O . MET A 1 488 ? -9.647 -6.967 43.651 1.00 96.56 488 MET A O 1
ATOM 3996 N N . ARG A 1 489 ? -11.126 -5.316 43.988 1.00 96.69 489 ARG A N 1
ATOM 3997 C CA . ARG A 1 489 ? -11.161 -5.471 45.452 1.00 96.69 489 ARG A CA 1
ATOM 3998 C C . ARG A 1 489 ? -11.665 -6.857 45.866 1.00 96.69 489 ARG A C 1
ATOM 4000 O O . ARG A 1 489 ? -11.060 -7.484 46.730 1.00 96.69 489 ARG A O 1
ATOM 4007 N N . THR A 1 490 ? -12.726 -7.344 45.225 1.00 96.75 490 THR A N 1
ATOM 4008 C CA . THR A 1 490 ? -13.319 -8.662 45.495 1.00 96.75 490 THR A CA 1
ATOM 4009 C C . THR A 1 490 ? -12.377 -9.790 45.092 1.00 96.75 490 THR A C 1
ATOM 4011 O O . THR A 1 490 ? -12.250 -10.773 45.817 1.00 96.75 490 THR A O 1
ATOM 4014 N N . ILE A 1 491 ? -11.683 -9.645 43.963 1.00 96.75 491 ILE A N 1
ATOM 4015 C CA . ILE A 1 491 ? -10.721 -10.645 43.481 1.00 96.75 491 ILE A CA 1
ATOM 4016 C C . ILE A 1 491 ? -9.556 -10.788 44.466 1.00 96.75 491 ILE A C 1
ATOM 4018 O O . ILE A 1 491 ? -9.204 -11.912 44.818 1.00 96.75 491 ILE A O 1
ATOM 4022 N N . LYS A 1 492 ? -9.019 -9.667 44.972 1.00 96.88 492 LYS A N 1
ATOM 4023 C CA . LYS A 1 492 ? -7.950 -9.672 45.983 1.00 96.88 492 LYS A CA 1
ATOM 4024 C C . LYS A 1 492 ? -8.393 -10.249 47.324 1.00 96.88 492 LYS A C 1
ATOM 4026 O O . LYS A 1 492 ? -7.665 -11.039 47.910 1.00 96.88 492 LYS A O 1
ATOM 4031 N N . MET A 1 493 ? -9.587 -9.888 47.798 1.00 97.38 493 MET A N 1
ATOM 4032 C CA . MET A 1 493 ? -10.130 -10.408 49.062 1.00 97.38 493 MET A CA 1
ATOM 4033 C C . MET A 1 493 ? -10.309 -11.930 49.052 1.00 97.38 493 MET A C 1
ATOM 4035 O O . MET A 1 493 ? -10.131 -12.560 50.087 1.00 97.38 493 MET A O 1
ATOM 4039 N N . ASN A 1 494 ? -10.637 -12.507 47.894 1.00 95.94 494 ASN A N 1
ATOM 4040 C CA . ASN A 1 494 ? -10.833 -13.949 47.725 1.00 95.94 494 ASN A CA 1
ATOM 4041 C C . ASN A 1 494 ? -9.607 -14.675 47.146 1.00 95.94 494 ASN A C 1
ATOM 4043 O O . ASN A 1 494 ? -9.732 -15.837 46.775 1.00 95.94 494 ASN A O 1
ATOM 4047 N N . THR A 1 495 ? -8.467 -13.987 46.987 1.00 96.12 495 THR A N 1
ATOM 4048 C CA . THR A 1 495 ? -7.222 -14.539 46.416 1.00 96.12 495 THR A CA 1
ATOM 4049 C C . THR A 1 495 ? -7.395 -15.268 45.067 1.00 96.12 495 THR A C 1
ATOM 4051 O O . THR A 1 495 ? -6.637 -16.173 44.726 1.00 96.12 495 THR A O 1
ATOM 4054 N N . TYR A 1 496 ? -8.351 -14.832 44.233 1.00 97.00 496 TYR A N 1
ATOM 4055 C CA . TYR A 1 496 ? -8.654 -15.426 42.914 1.00 97.00 496 TYR A CA 1
ATOM 4056 C C . TYR A 1 496 ? -7.719 -14.973 41.778 1.00 97.00 496 TYR A C 1
ATOM 4058 O O . TYR A 1 496 ? -8.009 -15.189 40.600 1.00 97.00 496 TYR A O 1
ATOM 4066 N N . GLU A 1 497 ? -6.596 -14.337 42.103 1.00 94.81 497 GLU A N 1
ATOM 4067 C CA . GLU A 1 497 ? -5.669 -13.742 41.132 1.00 94.81 497 GLU A CA 1
ATOM 4068 C C . GLU A 1 497 ? -5.128 -14.785 40.143 1.00 94.81 497 GLU A C 1
ATOM 4070 O O . GLU A 1 497 ? -5.158 -14.564 38.930 1.00 94.81 497 GLU A O 1
ATOM 4075 N N . ASN A 1 498 ? -4.721 -15.955 40.645 1.00 95.44 498 ASN A N 1
ATOM 4076 C CA . ASN A 1 498 ? -4.198 -17.044 39.815 1.00 95.44 498 ASN A CA 1
ATOM 4077 C C . ASN A 1 498 ? -5.269 -17.589 38.858 1.00 95.44 498 ASN A C 1
ATOM 4079 O O . ASN A 1 498 ? -5.024 -17.704 37.661 1.00 95.44 498 ASN A O 1
ATOM 4083 N N . TYR A 1 499 ? -6.494 -17.804 39.351 1.00 95.75 499 TYR A N 1
ATOM 4084 C CA . TYR A 1 499 ? -7.610 -18.300 38.539 1.00 95.75 499 TYR A CA 1
ATOM 4085 C C . TYR A 1 499 ? -7.929 -17.378 37.350 1.00 95.75 499 TYR A C 1
ATOM 4087 O O . TYR A 1 499 ? -8.077 -17.828 36.212 1.00 95.75 499 TYR A O 1
ATOM 4095 N N . PHE A 1 500 ? -8.017 -16.066 37.590 1.00 95.94 500 PHE A N 1
ATOM 4096 C CA . PHE A 1 500 ? -8.265 -15.107 36.512 1.00 95.94 500 PHE A CA 1
ATOM 4097 C C . PHE A 1 500 ? -7.064 -14.953 35.573 1.00 95.94 500 PHE A C 1
ATOM 4099 O O . PHE A 1 500 ? -7.258 -14.740 34.375 1.00 95.94 500 PHE A O 1
ATOM 4106 N N . THR A 1 501 ? -5.842 -15.099 36.087 1.00 95.56 501 THR A N 1
ATOM 4107 C CA . THR A 1 501 ? -4.618 -15.093 35.274 1.00 95.56 501 THR A CA 1
ATOM 4108 C C . THR A 1 501 ? -4.605 -16.260 34.291 1.00 95.56 501 THR A C 1
ATOM 4110 O O . THR A 1 501 ? -4.376 -16.049 33.098 1.00 95.56 501 THR A O 1
ATOM 4113 N N . ASP A 1 502 ? -4.938 -17.465 34.749 1.00 96.31 502 ASP A N 1
ATOM 4114 C CA . ASP A 1 502 ? -5.022 -18.654 33.897 1.00 96.31 502 ASP A CA 1
ATOM 4115 C C . ASP A 1 502 ? -6.109 -18.499 32.832 1.00 96.31 502 ASP A C 1
ATOM 4117 O O . ASP A 1 502 ? -5.855 -18.703 31.642 1.00 96.31 502 ASP A O 1
ATOM 4121 N N . ARG A 1 503 ? -7.286 -17.990 33.216 1.00 95.50 503 ARG A N 1
ATOM 4122 C CA . ARG A 1 503 ? -8.369 -17.687 32.268 1.00 95.50 503 ARG A CA 1
ATOM 4123 C C . ARG A 1 503 ? -7.947 -16.682 31.189 1.00 95.50 503 ARG A C 1
ATOM 4125 O O . ARG A 1 503 ? -8.273 -16.869 30.015 1.00 95.50 503 ARG A O 1
ATOM 4132 N N . ILE A 1 504 ? -7.226 -15.617 31.551 1.00 97.44 504 ILE A N 1
ATOM 4133 C CA . ILE A 1 504 ? -6.682 -14.652 30.578 1.00 97.44 504 ILE A CA 1
ATOM 4134 C C . ILE A 1 504 ? -5.660 -15.335 29.661 1.00 97.44 504 ILE A C 1
ATOM 4136 O O . ILE A 1 504 ? -5.662 -15.091 28.450 1.00 97.44 504 ILE A O 1
ATOM 4140 N N . ASN A 1 505 ? -4.792 -16.183 30.215 1.00 96.19 505 ASN A N 1
ATOM 4141 C CA . ASN A 1 505 ? -3.766 -16.896 29.460 1.00 96.19 505 ASN A CA 1
ATOM 4142 C C . ASN A 1 505 ? -4.367 -17.870 28.442 1.00 96.19 505 ASN A C 1
ATOM 4144 O O . ASN A 1 505 ? -3.890 -17.920 27.307 1.00 96.19 505 ASN A O 1
ATOM 4148 N N . ASP A 1 506 ? -5.447 -18.569 28.781 1.00 96.75 506 ASP A N 1
ATOM 4149 C CA . ASP A 1 506 ? -6.154 -19.459 27.856 1.00 96.75 506 ASP A CA 1
ATOM 4150 C C . ASP A 1 506 ? -6.716 -18.707 26.645 1.00 96.75 506 ASP A C 1
ATOM 4152 O O . ASP A 1 506 ? -6.547 -19.136 25.496 1.00 96.75 506 ASP A O 1
ATOM 4156 N N . ILE A 1 507 ? -7.335 -17.546 26.876 1.00 96.19 507 ILE A N 1
ATOM 4157 C CA . ILE A 1 507 ? -7.824 -16.674 25.799 1.00 96.19 507 ILE A CA 1
ATOM 4158 C C . ILE A 1 507 ? -6.638 -16.151 24.975 1.00 96.19 507 ILE A C 1
ATOM 4160 O O . ILE A 1 507 ? -6.651 -16.216 23.742 1.00 96.19 507 ILE A O 1
ATOM 4164 N N . ARG A 1 508 ? -5.557 -15.718 25.638 1.00 96.44 508 ARG A N 1
ATOM 4165 C CA . ARG A 1 508 ? -4.328 -15.242 24.984 1.00 96.44 508 ARG A CA 1
ATOM 4166 C C . ARG A 1 508 ? -3.696 -16.315 24.098 1.00 96.44 508 ARG A C 1
ATOM 4168 O O . ARG A 1 508 ? -3.217 -16.000 23.013 1.00 96.44 508 ARG A O 1
ATOM 4175 N N . GLN A 1 509 ? -3.704 -17.587 24.491 1.00 96.75 509 GLN A N 1
ATOM 4176 C CA . GLN A 1 509 ? -3.188 -18.665 23.645 1.00 96.75 509 GLN A CA 1
ATOM 4177 C C . GLN A 1 509 ? -4.003 -18.845 22.359 1.00 96.75 509 GLN A C 1
ATOM 4179 O O . GLN A 1 509 ? -3.431 -19.190 21.320 1.00 96.75 509 GLN A O 1
ATOM 4184 N N . LYS A 1 510 ? -5.325 -18.636 22.403 1.00 95.62 510 LYS A N 1
ATOM 4185 C CA . LYS A 1 510 ? -6.183 -18.659 21.207 1.00 95.62 510 LYS A CA 1
ATOM 4186 C C . LYS A 1 510 ? -5.899 -17.448 20.309 1.00 95.62 510 LYS A C 1
ATOM 4188 O O . LYS A 1 510 ? -5.685 -17.628 19.109 1.00 95.62 510 LYS A O 1
ATOM 4193 N N . GLU A 1 511 ? -5.774 -16.255 20.898 1.00 95.38 511 GLU A N 1
ATOM 4194 C CA . GLU A 1 511 ? -5.361 -15.017 20.213 1.00 95.38 511 GLU A CA 1
ATOM 4195 C C . GLU A 1 511 ? -4.014 -15.207 19.489 1.00 95.38 511 GLU A C 1
ATOM 4197 O O . GLU A 1 511 ? -3.899 -14.949 18.289 1.00 95.38 511 GLU A O 1
ATOM 4202 N N . LEU A 1 512 ? -3.004 -15.747 20.182 1.00 95.50 512 LEU A N 1
ATOM 4203 C CA . LEU A 1 512 ? -1.666 -15.981 19.631 1.00 95.50 512 LEU A CA 1
ATOM 4204 C C . LEU A 1 512 ? -1.646 -17.055 18.536 1.00 95.50 512 LEU A C 1
ATOM 4206 O O . LEU A 1 512 ? -0.880 -16.932 17.579 1.00 95.50 512 LEU A O 1
ATOM 4210 N N . ARG A 1 513 ? -2.483 -18.096 18.631 1.00 94.06 513 ARG A N 1
ATOM 4211 C CA . ARG A 1 513 ? -2.626 -19.106 17.568 1.00 94.06 513 ARG A CA 1
ATOM 4212 C C . ARG A 1 513 ? -3.173 -18.490 16.280 1.00 94.06 513 ARG A C 1
ATOM 4214 O O . ARG A 1 513 ? -2.622 -18.748 15.208 1.00 94.06 513 ARG A O 1
ATOM 4221 N N . ALA A 1 514 ? -4.199 -17.646 16.382 1.00 91.12 514 ALA A N 1
ATOM 4222 C CA . ALA A 1 514 ? -4.748 -16.922 15.237 1.00 91.12 514 ALA A CA 1
ATOM 4223 C C . ALA A 1 514 ? -3.729 -15.925 14.653 1.00 91.12 514 ALA A C 1
ATOM 4225 O O . ALA A 1 514 ? -3.500 -15.905 13.440 1.00 91.12 514 ALA A O 1
ATOM 4226 N N . LEU A 1 515 ? -3.031 -15.173 15.514 1.00 94.12 515 LEU A N 1
ATOM 4227 C CA . LEU A 1 515 ? -1.962 -14.255 15.110 1.00 94.12 515 LEU A CA 1
ATOM 4228 C C . LEU A 1 515 ? -0.831 -14.978 14.367 1.00 94.12 515 LEU A C 1
ATOM 4230 O O . LEU A 1 515 ? -0.367 -14.499 13.333 1.00 94.12 515 LEU A O 1
ATOM 4234 N N . ARG A 1 516 ? -0.403 -16.142 14.862 1.00 91.56 516 ARG A N 1
ATOM 4235 C CA . ARG A 1 516 ? 0.639 -16.959 14.233 1.00 91.56 516 ARG A CA 1
ATOM 4236 C C . ARG A 1 516 ? 0.235 -17.379 12.819 1.00 91.56 516 ARG A C 1
ATOM 4238 O O . ARG A 1 516 ? 1.020 -17.201 11.891 1.00 91.56 516 ARG A O 1
ATOM 4245 N N . GLY A 1 517 ? -0.987 -17.887 12.643 1.00 87.44 517 GLY A N 1
ATOM 4246 C CA . GLY A 1 517 ? -1.519 -18.252 11.325 1.00 87.44 517 GLY A CA 1
ATOM 4247 C C . GLY A 1 517 ? -1.526 -17.071 10.352 1.00 87.44 517 GLY A C 1
ATOM 4248 O O . GLY A 1 517 ? -1.035 -17.190 9.229 1.00 87.44 517 GLY A O 1
ATOM 4249 N N . ARG A 1 518 ? -1.988 -15.902 10.815 1.00 91.38 518 ARG A N 1
ATOM 4250 C CA . ARG A 1 518 ? -1.942 -14.650 10.049 1.00 91.38 518 ARG A CA 1
ATOM 4251 C C . ARG A 1 518 ? -0.515 -14.281 9.638 1.00 91.38 518 ARG A C 1
ATOM 4253 O O . ARG A 1 518 ? -0.295 -13.981 8.472 1.00 91.38 518 ARG A O 1
ATOM 4260 N N . LYS A 1 519 ? 0.444 -14.301 10.569 1.00 89.81 519 LYS A N 1
ATOM 4261 C CA . LYS A 1 519 ? 1.826 -13.862 10.315 1.00 89.81 519 LYS A CA 1
ATOM 4262 C C . LYS A 1 519 ? 2.596 -14.775 9.369 1.00 89.81 519 LYS A C 1
ATOM 4264 O O . LYS A 1 519 ? 3.350 -14.266 8.548 1.00 89.81 519 LYS A O 1
ATOM 4269 N N . TYR A 1 520 ? 2.367 -16.087 9.410 1.00 89.94 520 TYR A N 1
ATOM 4270 C CA . TYR A 1 520 ? 2.946 -16.979 8.404 1.00 89.94 520 TYR A CA 1
ATOM 4271 C C . TYR A 1 520 ? 2.397 -16.692 7.005 1.00 89.94 520 TYR A C 1
ATOM 4273 O O . TYR A 1 520 ? 3.173 -16.608 6.060 1.00 89.94 520 TYR A O 1
ATOM 4281 N N . LEU A 1 521 ? 1.081 -16.496 6.862 1.00 85.94 521 LEU A N 1
ATOM 4282 C CA . LEU A 1 521 ? 0.484 -16.149 5.566 1.00 85.94 521 LEU A CA 1
ATOM 4283 C C . LEU A 1 521 ? 0.963 -14.791 5.041 1.00 85.94 521 LEU A C 1
ATOM 4285 O O . LEU A 1 521 ? 1.181 -14.648 3.843 1.00 85.94 521 LEU A O 1
ATOM 4289 N N . ASP A 1 522 ? 1.149 -13.821 5.934 1.00 84.31 522 ASP A N 1
ATOM 4290 C CA . ASP A 1 522 ? 1.719 -12.507 5.624 1.00 84.31 522 ASP A CA 1
ATOM 4291 C C . ASP A 1 522 ? 3.153 -12.647 5.084 1.00 84.31 522 ASP A C 1
ATOM 4293 O O . ASP A 1 522 ? 3.471 -12.135 4.014 1.00 84.31 522 ASP A O 1
ATOM 4297 N N . ALA A 1 523 ? 3.992 -13.450 5.750 1.00 84.44 523 ALA A N 1
ATOM 4298 C CA . ALA A 1 523 ? 5.349 -13.746 5.290 1.00 84.44 523 ALA A CA 1
ATOM 4299 C C . ALA A 1 523 ? 5.369 -14.435 3.914 1.00 84.44 523 ALA A C 1
ATOM 4301 O O . ALA A 1 523 ? 6.146 -14.042 3.046 1.00 84.44 523 ALA A O 1
ATOM 4302 N N . PHE A 1 524 ? 4.482 -15.412 3.679 1.00 83.69 524 PHE A N 1
ATOM 4303 C CA . PHE A 1 524 ? 4.324 -16.025 2.355 1.00 83.69 524 PHE A CA 1
ATOM 4304 C C . PHE A 1 524 ? 3.922 -14.995 1.297 1.00 83.69 524 PHE A C 1
ATOM 4306 O O . PHE A 1 524 ? 4.473 -15.005 0.201 1.00 83.69 524 PHE A O 1
ATOM 4313 N N . CYS A 1 525 ? 2.996 -14.090 1.617 1.00 83.25 525 CYS A N 1
ATOM 4314 C CA . CYS A 1 525 ? 2.559 -13.035 0.705 1.00 83.25 525 CYS A CA 1
ATOM 4315 C C . CYS A 1 525 ? 3.725 -12.121 0.299 1.00 83.25 525 CYS A C 1
ATOM 4317 O O . CYS A 1 525 ? 3.938 -11.894 -0.890 1.00 83.25 525 CYS A O 1
ATOM 4319 N N . VAL A 1 526 ? 4.518 -11.658 1.272 1.00 83.12 526 VAL A N 1
ATOM 4320 C CA . VAL A 1 526 ? 5.699 -10.814 1.028 1.00 83.12 526 VAL A CA 1
ATOM 4321 C C . VAL A 1 526 ? 6.739 -11.549 0.182 1.00 83.12 526 VAL A C 1
ATOM 4323 O O . VAL A 1 526 ? 7.273 -10.974 -0.764 1.00 83.12 526 VAL A O 1
ATOM 4326 N N . TYR A 1 527 ? 6.989 -12.828 0.473 1.00 80.94 527 TYR A N 1
ATOM 4327 C CA . TYR A 1 527 ? 7.895 -13.658 -0.321 1.00 80.94 527 TYR A CA 1
ATOM 4328 C C . TYR A 1 527 ? 7.433 -13.781 -1.779 1.00 80.94 527 TYR A C 1
ATOM 4330 O O . TYR A 1 527 ? 8.222 -13.541 -2.694 1.00 80.94 527 TYR A O 1
ATOM 4338 N N . PHE A 1 528 ? 6.155 -14.099 -2.014 1.00 79.31 528 PHE A N 1
ATOM 4339 C CA . PHE A 1 528 ? 5.603 -14.177 -3.369 1.00 79.31 528 PHE A CA 1
ATOM 4340 C C . PHE A 1 528 ? 5.691 -12.829 -4.088 1.00 79.31 528 PHE A C 1
ATOM 4342 O O . PHE A 1 528 ? 6.112 -12.784 -5.240 1.00 79.31 528 PHE A O 1
ATOM 4349 N N . TRP A 1 529 ? 5.381 -11.723 -3.411 1.00 81.69 529 TRP A N 1
ATOM 4350 C CA . TRP A 1 529 ? 5.527 -10.375 -3.968 1.00 81.69 529 TRP A CA 1
ATOM 4351 C C . TRP A 1 529 ? 6.963 -10.061 -4.399 1.00 81.69 529 TRP A C 1
ATOM 4353 O O . TRP A 1 529 ? 7.169 -9.540 -5.492 1.00 81.69 529 TRP A O 1
ATOM 4363 N N . ALA A 1 530 ? 7.953 -10.408 -3.575 1.00 78.56 530 ALA A N 1
ATOM 4364 C CA . ALA A 1 530 ? 9.363 -10.157 -3.870 1.00 78.56 530 ALA A CA 1
ATOM 4365 C C . ALA A 1 530 ? 9.912 -11.048 -5.000 1.00 78.56 530 ALA A C 1
ATOM 4367 O O . ALA A 1 530 ? 10.751 -10.608 -5.781 1.00 78.56 530 ALA A O 1
ATOM 4368 N N . THR A 1 531 ? 9.440 -12.293 -5.098 1.00 79.50 531 THR A N 1
ATOM 4369 C CA . THR A 1 531 ? 9.914 -13.279 -6.089 1.00 79.50 531 THR A CA 1
ATOM 4370 C C . THR A 1 531 ? 9.189 -13.206 -7.430 1.00 79.50 531 THR A C 1
ATOM 4372 O O . THR A 1 531 ? 9.740 -13.639 -8.438 1.00 79.50 531 THR A O 1
ATOM 4375 N N . THR A 1 532 ? 7.990 -12.620 -7.480 1.00 80.50 532 THR A N 1
ATOM 4376 C CA . THR A 1 532 ? 7.174 -12.515 -8.702 1.00 80.50 532 THR A CA 1
ATOM 4377 C C . THR A 1 532 ? 7.928 -11.896 -9.890 1.00 80.50 532 THR A C 1
ATOM 4379 O O . THR A 1 532 ? 7.893 -12.498 -10.960 1.00 80.50 532 THR A O 1
ATOM 4382 N N . PRO A 1 533 ? 8.654 -10.764 -9.760 1.00 78.56 533 PRO A N 1
ATOM 4383 C CA . PRO A 1 533 ? 9.393 -10.197 -10.892 1.00 78.56 533 PRO A CA 1
ATOM 4384 C C . PRO A 1 533 ? 10.491 -11.127 -11.422 1.00 78.56 533 PRO A C 1
ATOM 4386 O O . PRO A 1 533 ? 10.707 -11.183 -12.627 1.00 78.56 533 PRO A O 1
ATOM 4389 N N . VAL A 1 534 ? 11.143 -11.887 -10.535 1.00 78.19 534 VAL A N 1
ATOM 4390 C CA . VAL A 1 534 ? 12.180 -12.863 -10.907 1.00 78.19 534 VAL A CA 1
ATOM 4391 C C . VAL A 1 534 ? 11.557 -14.035 -11.660 1.00 78.19 534 VAL A C 1
ATOM 4393 O O . VAL A 1 534 ? 12.045 -14.402 -12.722 1.00 78.19 534 VAL A O 1
ATOM 4396 N N . LEU A 1 535 ? 10.442 -14.570 -11.157 1.00 73.69 535 LEU A N 1
ATOM 4397 C CA . LEU A 1 535 ? 9.699 -15.653 -11.808 1.00 73.69 535 LEU A CA 1
ATOM 4398 C C . LEU A 1 535 ? 9.122 -15.253 -13.170 1.00 73.69 535 LEU A C 1
ATOM 4400 O O . LEU A 1 535 ? 8.964 -16.114 -14.018 1.00 73.69 535 LEU A O 1
ATOM 4404 N N . ILE A 1 536 ? 8.791 -13.974 -13.370 1.00 75.69 536 ILE A N 1
ATOM 4405 C CA . ILE A 1 536 ? 8.325 -13.450 -14.665 1.00 75.69 536 ILE A CA 1
ATOM 4406 C C . ILE A 1 536 ? 9.494 -13.229 -15.637 1.00 75.69 536 ILE A C 1
ATOM 4408 O O . ILE A 1 536 ? 9.295 -13.274 -16.848 1.00 75.69 536 ILE A O 1
ATOM 4412 N N . SER A 1 537 ? 10.692 -12.938 -15.123 1.00 67.75 537 SER A N 1
ATOM 4413 C CA . SER A 1 537 ? 11.878 -12.666 -15.945 1.00 67.75 537 SER A CA 1
ATOM 4414 C C . SER A 1 537 ? 12.580 -13.916 -16.488 1.00 67.75 537 SER A C 1
ATOM 4416 O O . SER A 1 537 ? 13.354 -13.796 -17.436 1.00 67.75 537 SER A O 1
ATOM 4418 N N . VAL A 1 538 ? 12.339 -15.075 -15.867 1.00 57.62 538 VAL A N 1
ATOM 4419 C CA . VAL A 1 538 ? 12.866 -16.399 -16.240 1.00 57.62 538 VAL A CA 1
ATOM 4420 C C . VAL A 1 538 ? 11.819 -17.131 -17.061 1.00 57.62 538 VAL A C 1
ATOM 4422 O O . VAL A 1 538 ? 12.214 -17.769 -18.062 1.00 57.62 538 VAL A O 1
#

InterPro domains:
  IPR011527 ABC transporter type 1, transmembrane domain [PF00664] (296-524)
  IPR011527 ABC transporter type 1, transmembrane domain [PS50929] (296-538)
  IPR036640 ABC transporter type 1, transmembrane domain superfamily [G3DSA:1.20.1560.10] (278-538)
  IPR036640 ABC transporter type 1, transmembrane domain superfamily [SSF90123] (282-524)
  IPR050173 ATP-binding cassette transporter C-like [PTHR24223] (235-538)